Protein AF-A0A818ZKN6-F1 (afdb_monomer)

Structure (mmCIF, N/CA/C/O backbone):
data_AF-A0A818ZKN6-F1
#
_entry.id   AF-A0A818ZKN6-F1
#
loop_
_atom_site.group_PDB
_atom_site.id
_atom_site.type_symbol
_atom_site.label_atom_id
_atom_site.label_alt_id
_atom_site.label_comp_id
_atom_site.label_asym_id
_atom_site.label_entity_id
_atom_site.label_seq_id
_atom_site.pdbx_PDB_ins_code
_atom_site.Cartn_x
_atom_site.Cartn_y
_atom_site.Cartn_z
_atom_site.occupancy
_atom_site.B_iso_or_equiv
_atom_site.auth_seq_id
_atom_site.auth_comp_id
_atom_site.auth_asym_id
_atom_site.auth_atom_id
_atom_site.pdbx_PDB_model_num
ATOM 1 N N . MET A 1 1 ? -77.304 24.224 46.454 1.00 33.91 1 MET A N 1
ATOM 2 C CA . MET A 1 1 ? -77.019 22.944 47.132 1.00 33.91 1 MET A CA 1
ATOM 3 C C . MET A 1 1 ? -77.112 23.196 48.623 1.00 33.91 1 MET A C 1
ATOM 5 O O . MET A 1 1 ? -76.393 24.051 49.116 1.00 33.91 1 MET A O 1
ATOM 9 N N . THR A 1 2 ? -78.049 22.564 49.323 1.00 33.22 2 THR A N 1
ATOM 10 C CA . THR A 1 2 ? -78.156 22.662 50.784 1.00 33.22 2 THR A CA 1
ATOM 11 C C . THR A 1 2 ? -77.094 21.760 51.403 1.00 33.22 2 THR A C 1
ATOM 13 O O . THR A 1 2 ? -77.223 20.539 51.382 1.00 33.22 2 THR A O 1
ATOM 16 N N . PHE A 1 3 ? -76.009 22.357 51.894 1.00 46.03 3 PHE A N 1
ATOM 17 C CA . PHE A 1 3 ? -74.939 21.644 52.588 1.00 46.03 3 PHE A CA 1
ATOM 18 C C . PHE A 1 3 ? -75.503 20.997 53.855 1.00 46.03 3 PHE A C 1
ATOM 20 O O . PHE A 1 3 ? -76.123 21.670 54.683 1.00 46.03 3 PHE A O 1
ATOM 27 N N . ASN A 1 4 ? -75.329 19.681 53.985 1.00 51.56 4 ASN A N 1
ATOM 28 C CA . ASN A 1 4 ? -75.905 18.879 55.061 1.00 51.56 4 ASN A CA 1
ATOM 29 C C . ASN A 1 4 ? -75.091 19.035 56.358 1.00 51.56 4 ASN A C 1
ATOM 31 O O . ASN A 1 4 ? -74.541 18.081 56.893 1.00 51.56 4 ASN A O 1
ATOM 35 N N . ASN A 1 5 ? -74.970 20.270 56.839 1.00 65.38 5 ASN A N 1
ATOM 36 C CA . ASN A 1 5 ? -74.413 20.546 58.152 1.00 65.38 5 ASN A CA 1
ATOM 37 C C . ASN A 1 5 ? -75.462 20.158 59.202 1.00 65.38 5 ASN A C 1
ATOM 39 O O . ASN A 1 5 ? -76.629 20.553 59.090 1.00 65.38 5 ASN A O 1
ATOM 43 N N . ASN A 1 6 ? -75.045 19.427 60.240 1.00 72.75 6 ASN A N 1
ATOM 44 C CA . ASN A 1 6 ? -75.877 19.037 61.389 1.00 72.75 6 ASN A CA 1
ATOM 45 C C . ASN A 1 6 ? -76.259 20.229 62.291 1.00 72.75 6 ASN A C 1
ATOM 47 O O . ASN A 1 6 ? -76.737 20.037 63.406 1.00 72.75 6 ASN A O 1
ATOM 51 N N . TYR A 1 7 ? -76.074 21.458 61.806 1.00 78.31 7 TYR A N 1
ATOM 52 C CA . TYR A 1 7 ? -76.432 22.696 62.475 1.00 78.31 7 TYR A CA 1
ATOM 53 C C . TYR A 1 7 ? -77.159 23.670 61.542 1.00 78.31 7 TYR A C 1
ATOM 55 O O . TYR A 1 7 ? -77.099 23.554 60.315 1.00 78.31 7 TYR A 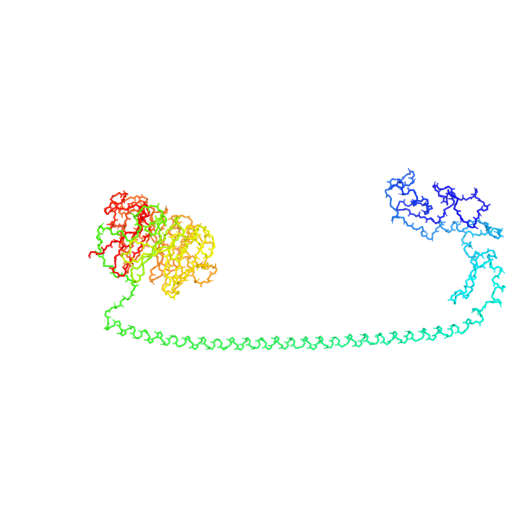O 1
ATOM 63 N N . GLU A 1 8 ? -77.854 24.636 62.132 1.00 81.19 8 GLU A N 1
ATOM 64 C CA . GLU A 1 8 ? -78.576 25.717 61.455 1.00 81.19 8 GLU A CA 1
ATOM 65 C C . GLU A 1 8 ? -78.182 27.075 62.056 1.00 8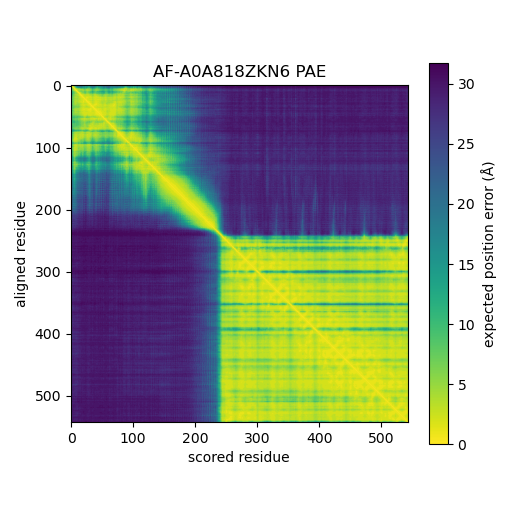1.19 8 GLU A C 1
ATOM 67 O O . GLU A 1 8 ? -78.083 27.193 63.271 1.00 81.19 8 GLU A O 1
ATOM 72 N N . TYR A 1 9 ? -77.931 28.104 61.241 1.00 80.75 9 TYR A N 1
ATOM 73 C CA . TYR A 1 9 ? -77.555 29.433 61.746 1.00 80.75 9 TYR A CA 1
ATOM 74 C C . TYR A 1 9 ? -78.761 30.160 62.349 1.00 80.75 9 TYR A C 1
ATOM 76 O O . TYR A 1 9 ? -79.789 30.289 61.690 1.00 80.75 9 TYR A O 1
ATOM 84 N N . THR A 1 10 ? -78.627 30.687 63.569 1.00 77.12 10 THR A N 1
ATOM 85 C CA . THR A 1 10 ? -79.757 31.296 64.297 1.00 77.12 10 THR A CA 1
ATOM 86 C C . THR A 1 10 ? -80.072 32.736 63.869 1.00 77.12 10 THR A C 1
ATOM 88 O O . THR A 1 10 ? -81.197 33.183 64.052 1.00 77.12 10 THR A O 1
ATOM 91 N N . GLU A 1 11 ? -79.112 33.467 63.284 1.00 75.44 11 GLU A N 1
ATOM 92 C CA . GLU A 1 11 ? -79.273 34.869 62.840 1.00 75.44 11 GLU A CA 1
ATOM 93 C C . GLU A 1 11 ? -78.671 35.108 61.440 1.00 75.44 11 GLU A C 1
ATOM 95 O O . GLU A 1 11 ? -77.765 35.923 61.259 1.00 75.44 11 GLU A O 1
ATOM 100 N N . LYS A 1 12 ? -79.153 34.375 60.427 1.00 70.19 12 LYS A N 1
ATOM 101 C CA . LYS A 1 12 ? -78.573 34.384 59.069 1.00 70.19 12 LYS A CA 1
ATOM 102 C C . LYS A 1 12 ? -78.501 35.779 58.420 1.00 70.19 12 LYS A C 1
ATOM 104 O O . LYS A 1 12 ? -77.522 36.076 57.743 1.00 70.19 12 LYS A O 1
ATOM 109 N N . ASP A 1 13 ? -79.478 36.648 58.683 1.00 68.88 13 ASP A N 1
ATOM 110 C CA . ASP A 1 13 ? -79.583 37.986 58.072 1.00 68.88 13 ASP A CA 1
ATOM 111 C C . ASP A 1 13 ? -78.623 39.036 58.665 1.00 68.88 13 ASP A C 1
ATOM 113 O O . ASP A 1 13 ? -78.537 40.153 58.159 1.00 68.88 13 ASP A O 1
ATOM 117 N N . ARG A 1 14 ? -77.905 38.707 59.748 1.00 74.69 14 ARG A N 1
ATOM 118 C CA . ARG A 1 14 ? -76.968 39.619 60.436 1.00 74.69 14 ARG A CA 1
ATOM 119 C C . ARG A 1 14 ? -75.496 39.256 60.235 1.00 74.69 14 ARG A C 1
ATOM 121 O O . ARG A 1 14 ? -74.626 39.857 60.862 1.00 74.69 14 ARG A O 1
ATOM 128 N N . ILE A 1 15 ? -75.213 38.264 59.395 1.00 82.06 15 ILE A N 1
ATOM 129 C CA . ILE A 1 15 ? -73.850 37.804 59.132 1.00 82.06 15 ILE A CA 1
ATOM 130 C C . ILE A 1 15 ? -73.142 38.820 58.230 1.00 82.06 15 ILE A C 1
ATOM 132 O O . ILE A 1 15 ? -73.702 39.268 57.231 1.00 82.06 15 ILE A O 1
ATOM 136 N N . ASP A 1 16 ? -71.908 39.179 58.593 1.00 79.81 16 ASP A N 1
ATOM 137 C CA . ASP A 1 16 ? -71.080 40.113 57.826 1.00 79.81 16 ASP A CA 1
ATOM 138 C C . ASP A 1 16 ? -70.944 39.635 56.363 1.00 79.81 16 ASP A C 1
ATOM 140 O O . ASP A 1 16 ? -70.540 38.486 56.143 1.00 79.81 16 ASP A O 1
ATOM 144 N N . PRO A 1 17 ? -71.251 40.483 55.359 1.00 81.44 17 PRO A N 1
ATOM 145 C CA . PRO A 1 17 ? -71.102 40.138 53.947 1.00 81.44 17 PRO A CA 1
ATOM 146 C C . PRO A 1 17 ? -69.710 39.618 53.564 1.00 81.44 17 PRO A C 1
ATOM 148 O O . PRO A 1 17 ? -69.602 38.821 52.636 1.00 81.44 17 PRO A O 1
ATOM 151 N N . LEU A 1 18 ? -68.653 40.014 54.285 1.00 81.06 18 LEU A N 1
ATOM 152 C CA . LEU A 1 18 ? -67.281 39.537 54.068 1.00 81.06 18 LEU A CA 1
ATOM 153 C C . LEU A 1 18 ? -67.080 38.056 54.420 1.00 81.06 18 LEU A C 1
ATOM 155 O O . LEU A 1 18 ? -66.060 37.474 54.057 1.00 81.06 18 LEU A O 1
ATOM 159 N N . LEU A 1 19 ? -68.029 37.437 55.127 1.00 84.12 19 LEU A N 1
ATOM 160 C CA . LEU A 1 19 ? -68.008 36.018 55.490 1.00 84.12 19 LEU A CA 1
ATOM 161 C C . LEU A 1 19 ? -68.892 35.161 54.577 1.00 84.12 19 LEU A C 1
ATOM 163 O O . LEU A 1 19 ? -69.028 33.961 54.822 1.00 84.12 19 LEU A O 1
ATOM 167 N N . ILE A 1 20 ? -69.503 35.764 53.554 1.00 86.69 20 ILE A N 1
ATOM 168 C CA . ILE A 1 20 ? -70.443 35.114 52.643 1.00 86.69 20 ILE A CA 1
ATOM 169 C C . ILE A 1 20 ? -69.732 34.747 51.341 1.00 86.69 20 ILE A C 1
ATOM 171 O O . ILE A 1 20 ? -69.059 35.564 50.715 1.00 86.69 20 ILE A O 1
ATOM 175 N N . CYS A 1 21 ? -69.929 33.513 50.885 1.00 86.69 21 CYS A N 1
ATOM 176 C CA . CYS A 1 21 ? -69.410 33.073 49.601 1.00 86.69 21 CYS A CA 1
ATOM 177 C C . CYS A 1 21 ? -70.212 33.665 48.440 1.00 86.69 21 CYS A C 1
ATOM 179 O O . CYS A 1 21 ? -71.436 33.539 48.375 1.00 86.69 21 CYS A O 1
ATOM 181 N N . GLU A 1 22 ? -69.521 34.241 47.453 1.00 83.69 22 GLU A N 1
ATOM 182 C CA . GLU A 1 22 ? -70.184 34.842 46.294 1.00 83.69 22 GLU A CA 1
ATOM 183 C C . GLU A 1 22 ? -70.918 33.832 45.399 1.00 83.69 22 GLU A C 1
ATOM 185 O O . GLU A 1 22 ? -71.842 34.238 44.691 1.00 83.69 22 GLU A O 1
ATOM 190 N N . LEU A 1 23 ? -70.550 32.547 45.447 1.00 86.94 23 LEU A N 1
ATOM 191 C CA . LEU A 1 23 ? -71.151 31.491 44.627 1.00 86.94 23 LEU A CA 1
ATOM 192 C C . LEU A 1 23 ? -72.440 30.933 45.249 1.00 86.94 23 LEU A C 1
ATOM 194 O O . LEU A 1 23 ? -73.472 30.919 44.583 1.00 86.94 23 LEU A O 1
ATOM 198 N N . CYS A 1 24 ? -72.415 30.511 46.521 1.00 86.69 24 CYS A N 1
ATOM 199 C CA . CYS A 1 24 ? -73.599 29.934 47.177 1.00 86.69 24 CYS A CA 1
ATOM 200 C C . CYS A 1 24 ? -74.464 30.939 47.947 1.00 86.69 24 CYS A C 1
ATOM 202 O O . CYS A 1 24 ? -75.590 30.601 48.296 1.00 86.69 24 CYS A O 1
ATOM 204 N N . LYS A 1 25 ? -73.969 32.160 48.195 1.00 85.56 25 LYS A N 1
ATOM 205 C CA . LYS A 1 25 ? -74.633 33.199 49.008 1.00 85.56 25 LYS A CA 1
ATOM 206 C C . LYS A 1 25 ? -74.887 32.806 50.471 1.00 85.56 25 LYS A C 1
ATOM 208 O O . LYS A 1 25 ? -75.670 33.460 51.152 1.00 85.56 25 LYS A O 1
ATOM 213 N N . ASP A 1 26 ? -74.178 31.793 50.960 1.00 83.62 26 ASP A N 1
ATOM 214 C CA . ASP A 1 26 ? -74.170 31.362 52.359 1.00 83.62 26 ASP A CA 1
ATOM 215 C C . ASP A 1 26 ? -72.817 31.681 53.026 1.00 83.62 26 ASP A C 1
ATOM 217 O O . ASP A 1 26 ? -71.821 31.885 52.318 1.00 83.62 26 ASP A O 1
ATOM 221 N N . PRO A 1 27 ? -72.746 31.715 54.375 1.00 85.88 27 PRO A N 1
ATOM 222 C CA . PRO A 1 27 ? -71.479 31.829 55.093 1.00 85.88 27 PRO A CA 1
ATOM 223 C C . PRO A 1 27 ? -70.484 30.747 54.659 1.00 85.88 27 PRO A C 1
ATOM 225 O O . PRO A 1 27 ? -70.887 29.613 54.392 1.00 85.88 27 PRO A O 1
ATOM 228 N N . PHE A 1 28 ? -69.189 31.069 54.605 1.00 86.88 28 PHE A N 1
ATOM 229 C CA . PHE A 1 28 ? -68.187 30.132 54.093 1.00 86.88 28 PHE A CA 1
ATOM 230 C C . PHE A 1 28 ? -68.182 28.782 54.835 1.00 86.88 28 PHE A C 1
ATOM 232 O O . PHE A 1 28 ? -68.023 28.706 56.057 1.00 86.88 28 PHE A O 1
ATOM 239 N N . ILE A 1 29 ? -68.274 27.698 54.065 1.00 83.44 29 ILE A N 1
ATOM 240 C CA . ILE A 1 29 ? -68.082 26.315 54.509 1.00 83.44 29 ILE A CA 1
ATOM 241 C C . ILE A 1 29 ? -66.756 25.843 53.922 1.00 83.44 29 ILE A C 1
ATOM 243 O O . ILE A 1 29 ? -66.613 25.842 52.701 1.00 83.44 29 ILE A O 1
ATOM 247 N N . ASP A 1 30 ? -65.812 25.476 54.794 1.00 82.44 30 ASP A N 1
ATOM 248 C CA . ASP A 1 30 ? -64.445 25.082 54.420 1.00 82.44 30 ASP A CA 1
ATOM 249 C C . ASP A 1 30 ? -63.815 26.086 53.423 1.00 82.44 30 ASP A C 1
ATOM 251 O O . ASP A 1 30 ? -63.744 25.812 52.224 1.00 82.44 30 ASP A O 1
ATOM 255 N N . PRO A 1 31 ? -63.499 27.326 53.858 1.00 87.94 31 PRO A N 1
ATOM 256 C CA . PRO A 1 31 ? -63.055 28.387 52.956 1.00 87.94 31 PRO A CA 1
ATOM 257 C C . PRO A 1 31 ? -61.699 28.068 52.318 1.00 87.94 31 PRO A C 1
ATOM 259 O O . PRO A 1 31 ? -60.739 27.749 53.015 1.00 87.94 31 PRO A O 1
ATOM 262 N N . PHE A 1 32 ? -61.600 28.228 51.000 1.00 89.50 32 PHE A N 1
ATOM 263 C CA . PHE A 1 32 ? -60.364 28.110 50.224 1.00 89.50 32 PHE A CA 1
ATOM 264 C C . PHE A 1 32 ? -60.024 29.446 49.572 1.00 89.50 32 PHE A C 1
ATOM 266 O O . PHE A 1 32 ? -60.911 30.159 49.098 1.00 89.50 32 PHE A O 1
ATOM 273 N N . VAL A 1 33 ? -58.732 29.767 49.541 1.00 88.56 33 VAL A N 1
ATOM 274 C CA . VAL A 1 33 ? -58.183 30.987 48.950 1.00 88.56 33 VAL A CA 1
ATOM 275 C C . VAL A 1 33 ? -57.496 30.636 47.640 1.00 88.56 33 VAL A C 1
ATOM 277 O O . VAL A 1 33 ? -56.653 29.742 47.557 1.00 88.56 33 VAL A O 1
ATOM 280 N N . THR A 1 34 ? -57.875 31.364 46.601 1.00 87.94 34 THR A N 1
ATOM 281 C CA . THR A 1 34 ? -57.245 31.303 45.279 1.00 87.94 34 THR A CA 1
ATOM 282 C C . THR A 1 34 ? -55.910 32.072 45.275 1.00 87.94 34 THR A C 1
ATOM 284 O O . THR A 1 34 ? -55.738 32.999 46.066 1.00 87.94 34 THR A O 1
ATOM 287 N N . PRO A 1 35 ? -54.969 31.788 44.355 1.00 86.25 35 PRO A N 1
ATOM 288 C CA . PRO A 1 35 ? -53.759 32.594 44.148 1.00 86.25 35 PRO A CA 1
ATOM 289 C C . PRO A 1 35 ? -54.006 34.098 43.951 1.00 86.25 35 PRO A C 1
ATOM 291 O O . PRO A 1 35 ? -53.142 34.908 44.273 1.00 86.25 35 PRO A O 1
ATOM 294 N N . CYS A 1 36 ? -55.181 34.486 43.442 1.00 88.38 36 CYS A N 1
ATOM 295 C CA . CYS A 1 36 ? -55.603 35.883 43.314 1.00 88.38 36 CYS A CA 1
ATOM 296 C C . CYS A 1 36 ? -56.285 36.452 44.576 1.00 88.38 36 CYS A C 1
ATOM 298 O O . CYS A 1 36 ? -56.855 37.537 44.515 1.00 88.38 36 CYS A O 1
ATOM 300 N N . ILE A 1 37 ? -56.194 35.754 45.714 1.00 86.62 37 ILE A N 1
ATOM 301 C CA . ILE A 1 37 ? -56.626 36.187 47.056 1.00 86.62 37 ILE A CA 1
ATOM 302 C C . ILE A 1 37 ? -58.163 36.304 47.192 1.00 86.62 37 ILE A C 1
ATOM 304 O O . ILE A 1 37 ? -58.682 36.933 48.109 1.00 86.62 37 ILE A O 1
ATOM 308 N N . HIS A 1 38 ? -58.929 35.644 46.319 1.00 88.00 38 HIS A N 1
ATOM 309 C CA . HIS A 1 38 ? -60.382 35.509 46.483 1.00 88.00 38 HIS A CA 1
ATOM 310 C C . HIS A 1 38 ? -60.730 34.229 47.247 1.00 88.00 38 HIS A C 1
ATOM 312 O O . HIS A 1 38 ? -60.172 33.166 46.947 1.00 88.00 38 HIS A O 1
ATOM 318 N N . THR A 1 39 ? -61.671 34.335 48.189 1.00 88.44 39 THR A N 1
ATOM 319 C CA . THR A 1 39 ? -62.106 33.237 49.066 1.00 88.44 39 THR A CA 1
ATOM 320 C C . THR A 1 39 ? -63.468 32.694 48.642 1.00 88.44 39 THR A C 1
ATOM 322 O O . THR A 1 39 ? -64.414 33.455 48.438 1.00 88.44 39 THR A O 1
ATOM 325 N N . PHE A 1 40 ? -63.591 31.370 48.560 1.00 90.12 40 PHE A N 1
ATOM 326 C CA . PHE A 1 40 ? -64.831 30.658 48.232 1.00 90.12 40 PHE A CA 1
ATOM 327 C C . PHE A 1 40 ? -65.006 29.439 49.148 1.00 90.12 40 PHE A C 1
ATOM 329 O O . PHE A 1 40 ? -64.036 28.963 49.732 1.00 90.12 40 PHE A O 1
ATOM 336 N N . CYS A 1 41 ? -66.222 28.897 49.276 1.00 89.38 41 CYS A N 1
ATOM 337 C CA . CYS A 1 41 ? -66.393 27.569 49.878 1.00 89.38 41 CYS A CA 1
ATOM 338 C C . CYS A 1 41 ? -65.691 26.531 48.997 1.00 89.38 41 CYS A C 1
ATOM 340 O O . CYS A 1 41 ? -65.904 26.562 47.782 1.00 89.38 41 CYS A O 1
ATOM 342 N N . ARG A 1 42 ? -64.941 25.593 49.587 1.00 88.06 42 ARG A N 1
ATOM 343 C CA . ARG A 1 42 ? -64.194 24.549 48.864 1.00 88.06 42 ARG A CA 1
ATOM 344 C C . ARG A 1 42 ? -64.999 23.907 47.735 1.00 88.06 42 ARG A C 1
ATOM 346 O O . ARG A 1 42 ? -64.634 24.013 46.571 1.00 88.06 42 ARG A O 1
ATOM 353 N N . GLN A 1 43 ? -66.150 23.328 48.072 1.00 86.88 43 GLN A N 1
ATOM 354 C CA . GLN A 1 43 ? -66.987 22.632 47.091 1.00 86.88 43 GLN A CA 1
ATOM 355 C C . GLN A 1 43 ? -67.560 23.571 46.021 1.00 86.88 43 GLN A C 1
ATOM 357 O O . GLN A 1 43 ? -67.759 23.151 44.889 1.00 86.88 43 GLN A O 1
ATOM 362 N N . CYS A 1 44 ? -67.820 24.843 46.351 1.00 89.88 44 CYS A N 1
ATOM 363 C CA . CYS A 1 44 ? -68.348 25.797 45.372 1.00 89.88 44 CYS A CA 1
ATOM 364 C C . CYS A 1 44 ? -67.307 26.139 44.303 1.00 89.88 44 CYS A C 1
ATOM 366 O O . CYS A 1 44 ? -67.654 26.212 43.127 1.00 89.88 44 CYS A O 1
ATOM 368 N N . ILE A 1 45 ? -66.048 26.355 44.700 1.00 88.19 45 ILE A N 1
ATOM 369 C CA . ILE A 1 45 ? -64.979 26.665 43.745 1.00 88.19 45 ILE A CA 1
ATOM 370 C C . ILE A 1 45 ? -64.524 25.422 42.981 1.00 88.19 45 ILE A C 1
ATOM 372 O O . ILE A 1 45 ? -64.331 25.515 41.775 1.00 88.19 45 ILE A O 1
ATOM 376 N N . GLU A 1 46 ? -64.435 24.259 43.637 1.00 88.56 46 GLU A N 1
ATOM 377 C CA . GLU A 1 46 ? -64.130 22.985 42.970 1.00 88.56 46 GLU A CA 1
ATOM 378 C C . GLU A 1 46 ? -65.153 22.695 41.858 1.00 88.56 46 GLU A C 1
ATOM 380 O O . GLU A 1 46 ? -64.754 22.444 40.726 1.00 88.56 46 GLU A O 1
ATOM 385 N N . GLN A 1 47 ? -66.456 22.840 42.136 1.00 89.19 47 GLN A N 1
ATOM 386 C CA . GLN A 1 47 ? -67.513 22.647 41.133 1.00 89.19 47 GLN A CA 1
ATOM 387 C C . GLN A 1 47 ? -67.499 23.701 40.021 1.00 89.19 47 GLN A C 1
ATOM 389 O O . GLN A 1 47 ? -67.765 23.380 38.867 1.00 89.19 47 GLN A O 1
ATOM 394 N N . TYR A 1 48 ? -67.208 24.965 40.336 1.00 88.44 48 TYR A N 1
ATOM 395 C CA . TYR A 1 48 ? -67.116 26.006 39.309 1.00 88.44 48 TYR A CA 1
ATOM 396 C C . TYR A 1 48 ? -65.981 25.705 38.315 1.00 88.44 48 TYR A C 1
ATOM 398 O O . TYR A 1 48 ? -66.183 25.792 37.099 1.00 88.44 48 TYR A O 1
ATOM 406 N N . LEU A 1 49 ? -64.824 25.271 38.832 1.00 87.75 49 LEU A N 1
ATOM 407 C CA . LEU A 1 49 ? -63.634 24.952 38.040 1.00 87.75 49 LEU A CA 1
ATOM 408 C C . LEU A 1 49 ? -63.783 23.715 37.139 1.00 87.75 49 LEU A C 1
ATOM 410 O O . LEU A 1 49 ? -63.002 23.558 36.201 1.00 87.75 49 LEU A O 1
ATOM 414 N N . GLU A 1 50 ? -64.794 22.866 37.357 1.00 88.75 50 GLU A N 1
ATOM 415 C CA . GLU A 1 50 ? -65.150 21.801 36.405 1.00 88.75 50 GLU A CA 1
ATOM 416 C C . GLU A 1 50 ? -65.659 22.364 35.066 1.00 88.75 50 GLU A C 1
ATOM 418 O O . GLU A 1 50 ? -65.572 21.690 34.039 1.00 88.75 50 GLU A O 1
ATOM 423 N N . SER A 1 51 ? -66.190 23.592 35.068 1.00 84.81 51 SER A N 1
ATOM 424 C CA . SER A 1 51 ? -66.820 24.221 33.900 1.00 84.81 51 SER A CA 1
ATOM 425 C C . SER A 1 51 ? -66.027 25.387 33.305 1.00 84.81 51 SER A C 1
ATOM 427 O O . SER A 1 51 ? -66.044 25.569 32.088 1.00 84.81 51 SER A O 1
ATOM 429 N N . ASP A 1 52 ? -65.316 26.158 34.129 1.00 84.94 52 ASP A N 1
ATOM 430 C CA . ASP A 1 52 ? -64.556 27.336 33.706 1.00 84.94 52 ASP A CA 1
ATOM 431 C C . ASP A 1 52 ? -63.206 27.377 34.433 1.00 84.94 52 ASP A C 1
ATOM 433 O O . ASP A 1 52 ? -63.144 27.240 35.648 1.00 84.94 52 ASP A O 1
ATOM 437 N N . SER A 1 53 ? -62.106 27.564 33.703 1.00 86.50 53 SER A N 1
ATOM 438 C CA . SER A 1 53 ? -60.743 27.570 34.262 1.00 86.50 53 SER A CA 1
ATOM 439 C C . SER A 1 53 ? -60.241 28.977 34.615 1.00 86.50 53 SER A C 1
ATOM 441 O O . SER A 1 53 ? -59.036 29.253 34.539 1.00 86.50 53 SER A O 1
ATOM 443 N N . SER A 1 54 ? -61.155 29.884 34.960 1.00 88.88 54 SER A N 1
ATOM 444 C CA . SER A 1 54 ? -60.878 31.260 35.380 1.00 88.88 54 SER A CA 1
ATOM 445 C C . SER A 1 54 ? -61.433 31.565 36.776 1.00 88.88 54 SER A C 1
ATOM 447 O O . SER A 1 54 ? -62.229 30.815 37.338 1.00 88.88 54 SER A O 1
ATOM 449 N N . CYS A 1 55 ? -60.965 32.649 37.398 1.00 87.38 55 CYS A N 1
ATOM 450 C CA . CYS A 1 55 ? -61.479 33.079 38.694 1.00 87.38 55 CYS A CA 1
ATOM 451 C C . CYS A 1 55 ? -62.946 33.540 38.602 1.00 87.38 55 CYS A C 1
ATOM 453 O O . CYS A 1 55 ? -63.221 34.471 37.851 1.00 87.38 55 CYS A O 1
ATOM 455 N N . PRO A 1 56 ? -63.868 33.000 39.431 1.00 86.94 56 PRO A N 1
ATOM 456 C CA . PRO A 1 56 ? -65.270 33.427 39.417 1.00 86.94 56 PRO A CA 1
ATOM 457 C C . PRO A 1 56 ? -65.503 34.876 39.877 1.00 86.94 56 PRO A C 1
ATOM 459 O O . PRO A 1 56 ? -66.608 35.403 39.725 1.00 86.94 56 PRO A O 1
ATOM 462 N N . SER A 1 57 ? -64.499 35.527 40.475 1.00 83.62 57 SER A N 1
ATOM 463 C CA . SER A 1 57 ? -64.600 36.930 40.886 1.00 83.62 57 SER A CA 1
ATOM 464 C C . SER A 1 57 ? -64.730 37.829 39.658 1.00 83.62 57 SER A C 1
ATOM 466 O O . SER A 1 57 ? -63.858 37.848 38.794 1.00 83.62 57 SER A O 1
ATOM 468 N N . LYS A 1 58 ? -65.788 38.648 39.612 1.00 79.50 58 LYS A N 1
ATOM 469 C CA . LYS A 1 58 ? -66.122 39.518 38.463 1.00 79.50 58 LYS A CA 1
ATOM 470 C C . LYS A 1 58 ? -65.010 40.483 38.037 1.00 79.50 58 LYS A C 1
ATOM 472 O O . LYS A 1 58 ? -65.051 41.005 36.927 1.00 79.50 58 LYS A O 1
ATOM 477 N N . TRP A 1 59 ? -64.057 40.754 38.924 1.00 77.12 59 TRP A N 1
ATOM 478 C CA . TRP A 1 59 ? -62.975 41.718 38.724 1.00 77.12 59 TRP A CA 1
ATOM 479 C C . TRP A 1 59 ? -61.614 41.039 38.523 1.00 77.12 59 TRP A C 1
ATOM 481 O O . TRP A 1 59 ? -60.583 41.708 38.526 1.00 77.12 59 TRP A O 1
ATOM 491 N N . CYS A 1 60 ? -61.594 39.714 38.352 1.00 80.12 60 CYS A N 1
ATOM 492 C CA . CYS A 1 60 ? -60.387 38.919 38.193 1.00 80.12 60 CYS A CA 1
ATOM 493 C C . CYS A 1 60 ? -60.519 37.990 36.985 1.00 80.12 60 CYS A C 1
ATOM 495 O O . CYS A 1 60 ? -61.501 37.277 36.860 1.00 80.12 60 CYS A O 1
ATOM 497 N N . ASN A 1 61 ? -59.508 37.962 36.116 1.00 80.12 61 ASN A N 1
ATOM 498 C CA . ASN A 1 61 ? -59.471 37.058 34.961 1.00 80.12 61 ASN A CA 1
ATOM 499 C C . ASN A 1 61 ? -58.278 36.090 35.034 1.00 80.12 61 ASN A C 1
ATOM 501 O O . ASN A 1 61 ? -57.708 35.692 34.019 1.00 80.12 61 ASN A O 1
ATOM 505 N N . GLN A 1 62 ? -57.831 35.781 36.254 1.00 84.00 62 GLN A N 1
ATOM 506 C CA . GLN A 1 62 ? -56.707 34.878 36.476 1.00 84.00 62 GLN A CA 1
ATOM 507 C C . GLN A 1 62 ? -57.134 33.446 36.146 1.00 84.00 62 GLN A C 1
ATOM 509 O O . GLN A 1 62 ? -58.170 32.992 36.631 1.00 84.00 62 GLN A O 1
ATOM 514 N N . SER A 1 63 ? -56.328 32.734 35.356 1.00 86.25 63 SER A N 1
ATOM 515 C CA . SER A 1 63 ? -56.552 31.305 35.129 1.00 86.25 63 SER A CA 1
ATOM 516 C C . SER A 1 63 ? -56.264 30.515 36.405 1.00 86.25 63 SER A C 1
ATOM 518 O O . SER A 1 63 ? -55.267 30.776 37.081 1.00 86.25 63 SER A O 1
ATOM 520 N N . LEU A 1 64 ? -57.155 29.583 36.735 1.00 86.50 64 LEU A N 1
ATOM 521 C CA . LEU A 1 64 ? -57.118 28.792 37.959 1.00 86.50 64 LEU A CA 1
ATOM 522 C C . LEU A 1 64 ? -57.370 27.316 37.670 1.00 86.50 64 LEU A C 1
ATOM 524 O O . LEU A 1 64 ? -58.234 26.967 36.864 1.00 86.50 64 LEU A O 1
ATOM 528 N N . ARG A 1 65 ? -56.636 26.455 38.376 1.00 84.62 65 ARG A N 1
ATOM 529 C CA . ARG A 1 65 ? -56.862 25.010 38.441 1.00 84.62 65 ARG A CA 1
ATOM 530 C C . ARG A 1 65 ? -57.102 24.584 39.883 1.00 84.62 65 ARG A C 1
ATOM 532 O O . ARG A 1 65 ? -56.705 25.268 40.821 1.00 84.62 65 ARG A O 1
ATOM 539 N N . THR A 1 66 ? -57.718 23.420 40.068 1.00 82.06 66 THR A N 1
ATOM 540 C CA . THR A 1 66 ? -58.035 22.879 41.400 1.00 82.06 66 THR A CA 1
ATOM 541 C C . THR A 1 66 ? -56.791 22.701 42.278 1.00 82.06 66 THR A C 1
ATOM 543 O O . THR A 1 66 ? -56.855 22.930 43.480 1.00 82.06 66 THR A O 1
ATOM 546 N N . GLU A 1 67 ? -55.644 22.367 41.675 1.00 85.31 67 GLU A N 1
ATOM 547 C CA . GLU A 1 67 ? -54.343 22.226 42.354 1.00 85.31 67 GLU A CA 1
ATOM 548 C C . GLU A 1 67 ? -53.813 23.547 42.940 1.00 85.31 67 GLU A C 1
ATOM 550 O O . GLU A 1 67 ? -53.006 23.533 43.869 1.00 85.31 67 GLU A O 1
ATOM 555 N N . ASP A 1 68 ? -54.277 24.689 42.424 1.00 85.56 68 ASP A N 1
ATOM 556 C CA . ASP A 1 68 ? -53.835 26.013 42.865 1.00 85.56 68 ASP A CA 1
ATOM 557 C C . ASP A 1 68 ? -54.569 26.489 44.129 1.00 85.56 68 ASP A C 1
ATOM 559 O O . ASP A 1 68 ? -54.157 27.466 44.764 1.00 85.56 68 ASP A O 1
ATOM 563 N N . LEU A 1 69 ? -55.677 25.835 44.489 1.00 86.38 69 LEU A N 1
ATOM 564 C CA . LEU A 1 69 ? -56.513 26.221 45.617 1.00 86.38 69 LEU A CA 1
ATOM 565 C C . LEU A 1 69 ? -55.848 25.818 46.934 1.00 86.38 69 LEU A C 1
ATOM 567 O O . LEU A 1 69 ? -55.508 24.655 47.149 1.00 86.38 69 LEU A O 1
ATOM 571 N N . LYS A 1 70 ? -55.718 26.771 47.857 1.00 87.00 70 LYS A N 1
ATOM 572 C CA . LYS A 1 70 ? -55.193 26.501 49.199 1.00 87.00 70 LYS A CA 1
ATOM 573 C C . LYS A 1 70 ? -56.302 26.637 50.239 1.00 87.00 70 LYS A C 1
ATOM 575 O O . LYS A 1 70 ? -57.092 27.579 50.135 1.00 87.00 70 LYS A O 1
ATOM 580 N N . PRO A 1 71 ? -56.370 25.753 51.252 1.00 84.19 71 PRO A N 1
ATOM 581 C CA . PRO A 1 71 ? -57.263 25.972 52.381 1.00 84.19 71 PRO A CA 1
ATOM 582 C C . PRO A 1 71 ? -56.916 27.313 53.028 1.00 84.19 71 PRO A C 1
ATOM 584 O O . PRO A 1 71 ? -55.741 27.669 53.146 1.00 84.19 71 PRO A O 1
ATOM 587 N N . HIS A 1 72 ? -57.931 28.081 53.418 1.00 79.75 72 HIS A N 1
ATOM 588 C CA . HIS A 1 72 ? -57.698 29.330 54.122 1.00 79.75 72 HIS A CA 1
ATOM 589 C C . HIS A 1 72 ? -57.053 29.000 55.470 1.00 79.75 72 HIS A C 1
ATOM 591 O O . HIS A 1 72 ? -57.680 28.373 56.326 1.00 79.75 72 HIS A O 1
ATOM 597 N N . GLU A 1 73 ? -55.804 29.424 55.673 1.00 73.12 73 GLU A N 1
ATOM 598 C CA . GLU A 1 73 ? -55.119 29.234 56.954 1.00 73.12 73 GLU A CA 1
ATOM 599 C C . GLU A 1 73 ? -55.962 29.834 58.098 1.00 73.12 73 GLU A C 1
ATOM 601 O O . GLU A 1 73 ? -56.664 30.828 57.862 1.00 73.12 73 GLU A O 1
ATOM 606 N N . PRO A 1 74 ? -55.948 29.250 59.316 1.00 65.00 74 PRO A N 1
ATOM 607 C CA . PRO A 1 74 ? -56.764 29.691 60.450 1.00 65.00 74 PRO A CA 1
ATOM 608 C C . PRO A 1 74 ? -56.406 31.123 60.881 1.00 65.00 74 PRO A C 1
ATOM 610 O O . PRO A 1 74 ? -55.615 31.362 61.788 1.00 65.00 74 PRO A O 1
ATOM 613 N N . GLY A 1 75 ? -56.998 32.089 60.186 1.00 69.44 75 GLY A N 1
ATOM 614 C CA . GLY A 1 75 ? -56.820 33.522 60.370 1.00 69.44 75 GLY A CA 1
ATOM 615 C C . GLY A 1 75 ? -58.139 34.213 60.706 1.00 69.44 75 GLY A C 1
ATOM 616 O O . GLY A 1 75 ? -59.094 33.588 61.174 1.00 69.44 75 GLY A O 1
ATOM 617 N N . ILE A 1 76 ? -58.201 35.522 60.449 1.00 73.69 76 ILE A N 1
ATOM 618 C CA . ILE A 1 76 ? -59.330 36.386 60.837 1.00 73.69 76 ILE A CA 1
ATOM 619 C C . ILE A 1 76 ? -60.674 35.833 60.334 1.00 73.69 76 ILE A C 1
ATOM 621 O O . ILE A 1 76 ? -61.614 35.741 61.117 1.00 73.69 76 ILE A O 1
ATOM 625 N N . VAL A 1 77 ? -60.754 35.386 59.077 1.00 79.06 77 VAL A N 1
ATOM 626 C CA . VAL A 1 77 ? -62.001 34.881 58.471 1.00 79.06 77 VAL A CA 1
ATOM 627 C C . VAL A 1 77 ? -62.520 33.628 59.187 1.00 79.06 77 VAL A C 1
ATOM 629 O O . VAL A 1 77 ? -63.686 33.583 59.571 1.00 79.06 77 VAL A O 1
ATOM 632 N N . VAL A 1 78 ? -61.663 32.630 59.436 1.00 80.88 78 VAL A N 1
ATOM 633 C CA . VAL A 1 78 ? -62.049 31.393 60.146 1.00 80.88 78 VAL A CA 1
ATOM 634 C C . VAL A 1 78 ? -62.450 31.696 61.594 1.00 80.88 78 VAL A C 1
ATOM 636 O O . VAL A 1 78 ? -63.463 31.190 62.073 1.00 80.88 78 VAL A O 1
ATOM 639 N N . SER A 1 79 ? -61.717 32.585 62.270 1.00 82.12 79 SER A N 1
ATOM 640 C CA . SER A 1 79 ? -62.043 33.032 63.632 1.00 82.12 79 SER A CA 1
ATOM 641 C C . SER A 1 79 ? -63.401 33.740 63.705 1.00 82.12 79 SER A C 1
ATOM 643 O O . SER A 1 79 ? -64.195 33.479 64.609 1.00 82.12 79 SER A O 1
ATOM 645 N N . MET A 1 80 ? -63.715 34.590 62.724 1.00 82.88 80 MET A N 1
ATOM 646 C CA . MET A 1 80 ? -65.009 35.268 62.642 1.00 82.88 80 MET A CA 1
ATOM 647 C C . MET A 1 80 ? -66.152 34.295 62.330 1.00 82.88 80 MET A C 1
ATOM 649 O O . MET A 1 80 ? -67.202 34.385 62.962 1.00 82.88 80 MET A O 1
ATOM 653 N N . LEU A 1 81 ? -65.944 33.322 61.434 1.00 84.06 81 LEU A N 1
ATOM 654 C CA . LEU A 1 81 ? -66.932 32.271 61.157 1.00 84.06 81 LEU A CA 1
ATOM 655 C C . LEU A 1 81 ? -67.225 31.421 62.398 1.00 84.06 81 LEU A C 1
ATOM 657 O O . LEU A 1 81 ? -68.375 31.060 62.636 1.00 84.06 81 LEU A O 1
ATOM 661 N N . ASN A 1 82 ? -66.207 31.112 63.202 1.00 84.88 82 ASN A N 1
ATOM 662 C CA . ASN A 1 82 ? -66.360 30.299 64.409 1.00 84.88 82 ASN A CA 1
ATOM 663 C C . ASN A 1 82 ? -67.197 30.983 65.499 1.00 84.88 82 ASN A C 1
ATOM 665 O O . ASN A 1 82 ? -67.790 30.286 66.316 1.00 84.88 82 ASN A O 1
ATOM 669 N N . ARG A 1 83 ? -67.309 32.318 65.480 1.00 84.94 83 ARG A N 1
ATOM 670 C CA . ARG A 1 83 ? -68.144 33.104 66.409 1.00 84.94 83 ARG A CA 1
ATOM 671 C C . ARG A 1 83 ? -69.613 33.210 65.993 1.00 84.94 83 ARG A C 1
ATOM 673 O O . ARG A 1 83 ? -70.398 33.830 66.704 1.00 84.94 83 ARG A O 1
ATOM 680 N N . LEU A 1 84 ? -69.995 32.644 64.850 1.00 85.06 84 LEU A N 1
ATOM 681 C CA . LEU A 1 84 ? -71.389 32.634 64.415 1.00 85.06 84 LEU A CA 1
ATOM 682 C C . LEU A 1 84 ? -72.212 31.675 65.280 1.00 85.06 84 LEU A C 1
ATOM 684 O O . LEU A 1 84 ? -71.769 30.563 65.564 1.00 85.06 84 LEU A O 1
ATOM 688 N N . HIS A 1 85 ? -73.418 32.097 65.660 1.00 86.81 85 HIS A N 1
ATOM 689 C CA . HIS A 1 85 ? -74.334 31.269 66.437 1.00 86.81 85 HIS A CA 1
ATOM 690 C C . HIS A 1 85 ? -75.091 30.273 65.554 1.00 86.81 85 HIS A C 1
ATOM 692 O O . HIS A 1 85 ? -75.628 30.622 64.495 1.00 86.81 85 HIS A O 1
ATOM 698 N N . VAL A 1 86 ? -75.146 29.029 66.020 1.00 85.31 86 VAL A N 1
ATOM 699 C CA . VAL A 1 86 ? -75.806 27.903 65.367 1.00 85.31 86 VAL A CA 1
ATOM 700 C C . VAL A 1 86 ? -76.662 27.107 66.362 1.00 85.31 86 VAL A C 1
ATOM 702 O O . VAL A 1 86 ? -76.421 27.122 67.567 1.00 85.31 86 VAL A O 1
ATOM 705 N N . LYS A 1 87 ? -77.674 26.407 65.854 1.00 86.19 87 LYS A N 1
ATOM 706 C CA . LYS A 1 87 ? -78.519 25.435 66.557 1.00 86.19 87 LYS A CA 1
ATOM 707 C C . LYS A 1 87 ? -78.152 24.030 66.092 1.00 86.19 87 LYS A C 1
ATOM 709 O O . LYS A 1 87 ? -78.040 23.812 64.887 1.00 86.19 87 LYS A O 1
ATOM 714 N N . CYS A 1 88 ? -78.003 23.076 67.008 1.00 85.19 88 CYS A N 1
ATOM 715 C CA . CYS A 1 88 ? -77.808 21.668 66.658 1.00 85.19 88 CYS A CA 1
ATOM 716 C C . CYS A 1 88 ? -79.109 21.054 66.122 1.00 85.19 88 CYS A C 1
ATOM 718 O O . CYS A 1 88 ? -80.150 21.153 66.762 1.00 85.19 88 CYS A O 1
ATOM 720 N N . LYS A 1 89 ? -79.067 20.377 64.970 1.00 84.25 89 LYS A N 1
ATOM 721 C CA . LYS A 1 89 ? -80.241 19.698 64.388 1.00 84.25 89 LYS A CA 1
ATOM 722 C C . LYS A 1 89 ? -80.587 18.375 65.079 1.00 84.25 89 LYS A C 1
ATOM 724 O O . LYS A 1 89 ? -81.688 17.879 64.882 1.00 84.25 89 LYS A O 1
ATOM 729 N N . LEU A 1 90 ? -79.659 17.796 65.850 1.00 84.44 90 LEU A N 1
ATOM 730 C CA . LEU A 1 90 ? -79.834 16.481 66.483 1.00 84.44 90 LEU A CA 1
ATOM 731 C C . LEU A 1 90 ? -80.489 16.569 67.867 1.00 84.44 90 LEU A C 1
ATOM 733 O O . LEU A 1 90 ? -81.404 15.808 68.161 1.00 84.44 90 LEU A O 1
ATOM 737 N N . CYS A 1 91 ? -80.022 17.484 68.721 1.00 83.44 91 CYS A N 1
ATOM 738 C CA . CYS A 1 91 ? -80.552 17.680 70.077 1.00 83.44 91 CYS A CA 1
ATOM 739 C C . CYS A 1 91 ? -81.340 18.987 70.246 1.00 83.44 91 CYS A C 1
ATOM 741 O O . CYS A 1 91 ? -81.827 19.264 71.337 1.00 83.44 91 CYS A O 1
ATOM 743 N N . GLU A 1 92 ? -81.450 19.794 69.187 1.00 81.62 92 GLU A N 1
ATOM 744 C CA . GLU A 1 92 ? -82.112 21.103 69.188 1.00 81.62 92 GLU A CA 1
ATOM 745 C C . GLU A 1 92 ? -81.524 22.166 70.139 1.00 81.62 92 GLU A C 1
ATOM 747 O O . GLU A 1 92 ? -82.118 23.232 70.309 1.00 81.62 92 GLU A O 1
ATOM 752 N N . GLU A 1 93 ? -80.335 21.946 70.704 1.00 78.62 93 GLU A N 1
ATOM 753 C CA . GLU A 1 93 ? -79.666 22.932 71.562 1.00 78.62 93 GLU A CA 1
ATOM 754 C C . GLU A 1 93 ? -79.213 24.180 70.780 1.00 78.62 93 GLU A C 1
ATOM 756 O O . GLU A 1 93 ? -78.634 24.081 69.691 1.00 78.62 93 GLU A O 1
ATOM 761 N N . ALA A 1 94 ? -79.483 25.366 71.342 1.00 74.69 94 ALA A N 1
ATOM 762 C CA . ALA A 1 94 ? -79.083 26.674 70.817 1.00 74.69 94 ALA A CA 1
ATOM 763 C C . ALA A 1 94 ? -79.050 27.756 71.922 1.00 74.69 94 ALA A C 1
ATOM 765 O O . ALA A 1 94 ? -79.846 27.665 72.861 1.00 74.69 94 ALA A O 1
ATOM 766 N N . PRO A 1 95 ? -78.234 28.825 71.782 1.00 75.56 95 PRO A N 1
ATOM 767 C CA . PRO A 1 95 ? -77.238 29.045 70.727 1.00 75.56 95 PRO A CA 1
ATOM 768 C C . PRO A 1 95 ? -75.868 28.421 71.065 1.00 75.56 95 PRO A C 1
ATOM 770 O O . PRO A 1 95 ? -75.347 28.617 72.159 1.00 75.56 95 PRO A O 1
ATOM 773 N N . LEU A 1 96 ? -75.266 27.708 70.105 1.00 83.25 96 LEU A N 1
ATOM 774 C CA . LEU A 1 96 ? -73.876 27.227 70.135 1.00 83.25 96 LEU A CA 1
ATOM 775 C C . LEU A 1 96 ? -73.008 28.103 69.228 1.00 83.25 96 LEU A C 1
ATOM 777 O O . LEU A 1 96 ? -73.493 28.606 68.215 1.00 83.25 96 LEU A O 1
ATOM 781 N N . TYR A 1 97 ? -71.721 28.259 69.529 1.00 86.62 97 TYR A N 1
ATOM 782 C CA . TYR A 1 97 ? -70.784 28.828 68.559 1.00 86.62 97 TYR A CA 1
ATOM 783 C C . TYR A 1 97 ? -70.420 27.779 67.509 1.00 86.62 97 TYR A C 1
ATOM 785 O O . TYR A 1 97 ? -70.171 26.619 67.835 1.00 86.62 97 TYR A O 1
ATOM 793 N N . ARG A 1 98 ? -70.349 28.179 66.236 1.00 85.06 98 ARG A N 1
ATOM 794 C CA . ARG A 1 98 ? -69.974 27.286 65.129 1.00 85.06 98 ARG A CA 1
ATOM 795 C C . ARG A 1 98 ? -68.633 26.588 65.368 1.00 85.06 98 ARG A C 1
ATOM 797 O O . ARG A 1 98 ? -68.496 25.431 64.990 1.00 85.06 98 ARG A O 1
ATOM 804 N N . GLY A 1 99 ? -67.665 27.280 65.974 1.00 81.69 99 GLY A N 1
ATOM 805 C CA . GLY A 1 99 ? -66.350 26.709 66.285 1.00 81.69 99 GLY A CA 1
ATOM 806 C C . GLY A 1 99 ? -66.393 25.558 67.293 1.00 81.69 99 GLY A C 1
ATOM 807 O O . GLY A 1 99 ? -65.574 24.651 67.201 1.00 81.69 99 GLY A O 1
ATOM 808 N N . ASP A 1 100 ? -67.380 25.560 68.189 1.00 84.38 100 ASP A N 1
ATOM 809 C CA . ASP A 1 100 ? -67.512 24.570 69.265 1.00 84.38 100 ASP A CA 1
ATOM 810 C C . ASP A 1 100 ? -68.455 23.419 68.872 1.00 84.38 100 ASP A C 1
ATOM 812 O O . ASP A 1 100 ? -68.680 22.483 69.639 1.00 84.38 100 ASP A O 1
ATOM 816 N N . PHE A 1 101 ? -69.023 23.464 67.662 1.00 83.56 101 PHE A N 1
ATOM 817 C CA . PHE A 1 101 ? -70.030 22.502 67.228 1.00 83.56 101 PHE A CA 1
ATOM 818 C C . PHE A 1 101 ? -69.485 21.068 67.139 1.00 83.56 101 PHE A C 1
ATOM 820 O O . PHE A 1 101 ? -70.163 20.121 67.541 1.00 83.56 101 PHE A O 1
ATOM 827 N N . ASP A 1 102 ? -68.250 20.898 66.663 1.00 80.88 102 ASP A N 1
ATOM 828 C CA . ASP A 1 102 ? -67.611 19.580 66.595 1.00 80.88 102 ASP A CA 1
ATOM 829 C C . ASP A 1 102 ? -67.319 19.021 67.993 1.00 80.88 102 ASP A C 1
ATOM 831 O O . ASP A 1 102 ? -67.450 17.816 68.221 1.00 80.88 102 ASP A O 1
ATOM 835 N N . GLU A 1 103 ? -66.957 19.877 68.952 1.00 83.44 103 GLU A N 1
ATOM 836 C CA . GLU A 1 103 ? -66.774 19.461 70.342 1.00 83.44 103 GLU A CA 1
ATOM 837 C C . GLU A 1 103 ? -68.106 19.023 70.958 1.00 83.44 103 GLU A C 1
ATOM 839 O O . GLU A 1 103 ? -68.183 17.926 71.519 1.00 83.44 103 GLU A O 1
ATOM 844 N N . HIS A 1 104 ? -69.169 19.799 70.735 1.00 84.00 104 HIS A N 1
ATOM 845 C CA . HIS A 1 104 ? -70.523 19.441 71.141 1.00 84.00 104 HIS A CA 1
ATOM 846 C C . HIS A 1 104 ? -70.941 18.071 70.580 1.00 84.00 104 HIS A C 1
ATOM 848 O O . HIS A 1 104 ? -71.339 17.199 71.347 1.00 84.00 104 HIS A O 1
ATOM 854 N N . ILE A 1 105 ? -70.802 17.812 69.273 1.00 83.88 105 ILE A N 1
ATOM 855 C CA . ILE A 1 105 ? -71.159 16.505 68.678 1.00 83.88 105 ILE A CA 1
ATOM 856 C C . ILE A 1 105 ? -70.347 15.354 69.296 1.00 83.88 105 ILE A C 1
ATOM 858 O O . ILE A 1 105 ? -70.885 14.276 69.583 1.00 83.88 105 ILE A O 1
ATOM 862 N N . ASN A 1 106 ? -69.052 15.573 69.528 1.00 81.94 106 ASN A N 1
ATOM 863 C CA . ASN A 1 106 ? -68.139 14.530 69.990 1.00 81.94 106 ASN A CA 1
ATOM 864 C C . ASN A 1 106 ? -68.215 14.240 71.491 1.00 81.94 106 ASN A C 1
ATOM 866 O O . ASN A 1 106 ? -67.895 13.114 71.895 1.00 81.94 106 ASN A O 1
ATOM 870 N N . LYS A 1 107 ? -68.630 15.203 72.316 1.00 81.31 107 LYS A N 1
ATOM 871 C CA . LYS A 1 107 ? -68.622 15.068 73.779 1.00 81.31 107 LYS A CA 1
ATOM 872 C C . LYS A 1 107 ? -70.009 15.172 74.401 1.00 81.31 107 LYS A C 1
ATOM 874 O O . LYS A 1 107 ? -70.365 14.294 75.186 1.00 81.31 107 LYS A O 1
ATOM 879 N N . ASP A 1 108 ? -70.791 16.168 74.000 1.00 81.94 108 ASP A N 1
ATOM 880 C CA . ASP A 1 108 ? -71.956 16.623 74.768 1.00 81.94 108 ASP A CA 1
ATOM 881 C C . ASP A 1 108 ? -73.299 16.196 74.156 1.00 81.94 108 ASP A C 1
ATOM 883 O O . ASP A 1 108 ? -74.266 15.948 74.875 1.00 81.94 108 ASP A O 1
ATOM 887 N N . CYS A 1 109 ? -73.369 16.045 72.831 1.00 83.88 109 CYS A N 1
ATOM 888 C CA . CYS A 1 109 ? -74.598 15.718 72.122 1.00 83.88 109 CYS A CA 1
ATOM 889 C C . CYS A 1 109 ? -75.078 14.306 72.484 1.00 83.88 109 CYS A C 1
ATOM 891 O O . CYS A 1 109 ? -74.500 13.290 72.080 1.00 83.88 109 CYS A O 1
ATOM 893 N N . THR A 1 110 ? -76.180 14.245 73.229 1.00 82.88 110 THR A N 1
ATOM 894 C CA . THR A 1 110 ? -76.802 13.002 73.714 1.00 82.88 110 THR A CA 1
ATOM 895 C C . THR A 1 110 ? -77.363 12.140 72.586 1.00 82.88 110 THR A C 1
ATOM 897 O O . THR A 1 110 ? -77.404 10.918 72.708 1.00 82.88 110 THR A O 1
ATOM 900 N N . LYS A 1 111 ? -77.742 12.776 71.473 1.00 84.38 111 LYS A N 1
ATOM 901 C CA . LYS A 1 111 ? -78.304 12.148 70.271 1.00 84.38 111 LYS A CA 1
ATOM 902 C C . LYS A 1 111 ? -77.276 11.870 69.174 1.00 84.38 111 LYS A C 1
ATOM 904 O O . LYS A 1 111 ? -77.644 11.395 68.105 1.00 84.38 111 LYS A O 1
ATOM 909 N N . ALA A 1 112 ? -75.992 12.136 69.421 1.00 85.00 112 ALA A N 1
ATOM 910 C CA . ALA A 1 112 ? -74.937 11.743 68.492 1.00 85.00 112 ALA A CA 1
ATOM 911 C C . ALA A 1 112 ? -74.776 10.215 68.469 1.00 85.00 112 ALA A C 1
ATOM 913 O O . ALA A 1 112 ? -74.788 9.568 69.519 1.00 85.00 112 ALA A O 1
ATOM 914 N N . GLU A 1 113 ? -74.592 9.644 67.277 1.00 85.81 113 GLU A N 1
ATOM 915 C CA . GLU A 1 113 ? -74.287 8.223 67.117 1.00 85.81 113 GLU A CA 1
ATOM 916 C C . GLU A 1 113 ? -72.842 7.940 67.559 1.00 85.81 113 GLU A C 1
ATOM 918 O O . GLU A 1 113 ? -71.890 8.547 67.065 1.00 85.81 113 GLU A O 1
ATOM 923 N N . VAL A 1 114 ? -72.667 7.007 68.495 1.00 87.62 114 VAL A N 1
ATOM 924 C CA . VAL A 1 114 ? -71.368 6.574 69.019 1.00 87.62 114 VAL A CA 1
ATOM 925 C C . VAL A 1 114 ? -71.214 5.063 68.908 1.00 87.62 114 VAL A C 1
ATOM 927 O O . VAL A 1 114 ? -72.183 4.306 68.952 1.00 87.62 114 VAL A O 1
ATOM 930 N N . LYS A 1 115 ? -69.966 4.609 68.786 1.00 88.69 115 LYS A N 1
ATOM 931 C CA . LYS A 1 115 ? -69.606 3.186 68.825 1.00 88.69 115 LYS A CA 1
ATOM 932 C C . LYS A 1 115 ? -69.207 2.772 70.236 1.00 88.69 115 LYS A C 1
ATOM 934 O O . LYS A 1 115 ? -68.782 3.597 71.043 1.00 88.69 115 LYS A O 1
ATOM 939 N N . CYS A 1 116 ? -69.289 1.475 70.518 1.00 84.69 116 CYS A N 1
ATOM 940 C CA . CYS A 1 116 ? -68.798 0.925 71.777 1.00 84.69 116 CYS A CA 1
ATOM 941 C C . CYS A 1 116 ? -67.293 1.204 71.975 1.00 84.69 116 CYS A C 1
ATOM 943 O O . CYS A 1 116 ? -66.494 1.094 71.039 1.00 84.69 116 CYS A O 1
ATOM 945 N N . THR A 1 117 ? -66.887 1.501 73.213 1.00 82.00 117 THR A N 1
ATOM 946 C CA . THR A 1 117 ? -65.483 1.755 73.599 1.00 82.00 117 THR A CA 1
ATOM 947 C C . THR A 1 117 ? -64.569 0.550 73.355 1.00 82.00 117 THR A C 1
ATOM 949 O O . THR A 1 117 ? -63.371 0.709 73.139 1.00 82.00 117 THR A O 1
ATOM 952 N N . THR A 1 118 ? -65.132 -0.660 73.332 1.00 81.31 118 THR A N 1
ATOM 953 C CA . THR A 1 118 ? -64.422 -1.919 73.048 1.00 81.31 118 THR A CA 1
ATOM 954 C C . THR A 1 118 ? -64.576 -2.385 71.603 1.00 81.31 118 THR A C 1
ATOM 956 O O . THR A 1 118 ? -64.278 -3.532 71.276 1.00 81.31 118 THR A O 1
ATOM 959 N N . SER A 1 119 ? -64.984 -1.490 70.701 1.00 81.62 119 SER A N 1
ATOM 960 C CA . SER A 1 119 ? -64.989 -1.753 69.256 1.00 81.62 119 SER A CA 1
ATOM 961 C C . SER A 1 119 ? -63.616 -2.182 68.728 1.00 81.62 119 SER A C 1
ATOM 963 O O . SER A 1 119 ? -63.556 -3.056 67.867 1.00 81.62 119 SER A O 1
ATOM 965 N N . LYS A 1 120 ? -62.515 -1.687 69.321 1.00 78.50 120 LYS A N 1
ATOM 966 C CA . LYS A 1 120 ? -61.139 -2.137 69.021 1.00 78.50 120 LYS A CA 1
ATOM 967 C C . LYS A 1 120 ? -60.912 -3.643 69.225 1.00 78.50 120 LYS A C 1
ATOM 969 O O . LYS A 1 120 ? -60.025 -4.212 68.603 1.00 78.50 120 LYS A O 1
ATOM 974 N N . PHE A 1 121 ? -61.720 -4.288 70.066 1.00 77.06 121 PHE A N 1
ATOM 975 C CA . PHE A 1 121 ? -61.657 -5.726 70.335 1.00 77.06 121 PHE A CA 1
ATOM 976 C C . PHE A 1 121 ? -62.701 -6.535 69.551 1.00 77.06 121 PHE A C 1
ATOM 978 O O . PHE A 1 121 ? -62.745 -7.754 69.692 1.00 77.06 121 PHE A O 1
ATOM 985 N N . GLY A 1 122 ? -63.530 -5.882 68.725 1.00 79.25 122 GLY A N 1
ATOM 986 C CA . GLY A 1 122 ? -64.518 -6.538 67.862 1.00 79.25 122 GLY A CA 1
ATOM 987 C C . GLY A 1 122 ? -65.986 -6.293 68.222 1.00 79.25 122 GLY A C 1
ATOM 988 O O . GLY A 1 122 ? -66.860 -6.900 67.608 1.00 79.25 122 GLY A O 1
ATOM 989 N N . CYS A 1 123 ? -66.301 -5.409 69.179 1.00 83.31 123 CYS A N 1
ATOM 990 C CA . CYS A 1 123 ? -67.695 -5.045 69.448 1.00 83.31 123 CYS A CA 1
ATOM 991 C C . CYS A 1 123 ? -68.295 -4.225 68.286 1.00 83.31 123 CYS A C 1
ATOM 993 O O . CYS A 1 123 ? -67.773 -3.169 67.931 1.00 83.31 123 CYS A O 1
ATOM 995 N N . THR A 1 124 ? -69.416 -4.683 67.723 1.00 86.50 124 THR A N 1
ATOM 996 C CA . THR A 1 124 ? -70.072 -4.072 66.550 1.00 86.50 124 THR A CA 1
ATOM 997 C C . THR A 1 124 ? -71.185 -3.075 66.888 1.00 86.50 124 THR A C 1
ATOM 999 O O . THR A 1 124 ? -71.826 -2.556 65.980 1.00 86.50 124 THR A O 1
ATOM 1002 N N . TRP A 1 125 ? -71.440 -2.797 68.169 1.00 88.44 125 TRP A N 1
ATOM 1003 C CA . TRP A 1 125 ? -72.533 -1.913 68.583 1.00 88.44 125 TRP A CA 1
ATOM 1004 C C . TRP A 1 125 ? -72.270 -0.441 68.212 1.00 88.44 125 TRP A C 1
ATOM 1006 O O . TRP A 1 125 ? -71.209 0.106 68.541 1.00 88.44 125 TRP A O 1
ATOM 1016 N N . SER A 1 126 ? -73.266 0.194 67.585 1.00 85.81 126 SER A N 1
ATOM 1017 C CA . SER A 1 126 ? -73.414 1.647 67.444 1.00 85.81 126 SER A CA 1
ATOM 1018 C C . SER A 1 126 ? -74.835 2.076 67.825 1.00 85.81 126 SER A C 1
ATOM 1020 O O . SER A 1 126 ? -75.782 1.298 67.691 1.00 85.81 126 SER A O 1
ATOM 1022 N N . GLY A 1 127 ? -74.983 3.292 68.345 1.00 86.25 127 GLY A N 1
ATOM 1023 C CA . GLY A 1 127 ? -76.273 3.843 68.760 1.00 86.25 127 GLY A CA 1
ATOM 1024 C C . GLY A 1 127 ? -76.141 5.247 69.340 1.00 86.25 127 GLY A C 1
ATOM 1025 O O . GLY A 1 127 ? -75.046 5.806 69.374 1.00 86.25 127 GLY A O 1
ATOM 1026 N N . GLU A 1 128 ? -77.248 5.827 69.803 1.00 87.75 128 GLU A N 1
ATOM 1027 C CA . GLU A 1 128 ? -77.241 7.149 70.446 1.00 87.75 128 GLU A CA 1
ATOM 1028 C C . GLU A 1 128 ? -76.375 7.141 71.721 1.00 87.75 128 GLU A C 1
ATOM 1030 O O . GLU A 1 128 ? -76.321 6.152 72.464 1.00 87.75 128 GLU A O 1
ATOM 1035 N N . ARG A 1 129 ? -75.673 8.249 71.985 1.00 85.38 129 ARG A N 1
ATOM 1036 C CA . ARG A 1 129 ? -74.750 8.381 73.125 1.00 85.38 129 ARG A CA 1
ATOM 1037 C C . ARG A 1 129 ? -75.418 8.115 74.473 1.00 85.38 129 ARG A C 1
ATOM 1039 O O . ARG A 1 129 ? -74.789 7.528 75.353 1.00 85.38 129 ARG A O 1
ATOM 1046 N N . ASP A 1 130 ? -76.684 8.485 74.634 1.00 84.38 130 ASP A N 1
ATOM 1047 C CA . ASP A 1 130 ? -77.474 8.198 75.838 1.00 84.38 130 ASP A CA 1
ATOM 1048 C C . ASP A 1 130 ? -77.703 6.688 76.086 1.00 84.38 130 ASP A C 1
ATOM 1050 O O . ASP A 1 130 ? -77.848 6.260 77.235 1.00 84.38 130 ASP A O 1
ATOM 1054 N N . GLN A 1 131 ? -77.640 5.853 75.045 1.00 86.06 131 GLN A N 1
ATOM 1055 C CA . GLN A 1 131 ? -77.795 4.396 75.127 1.00 86.06 131 GLN A CA 1
ATOM 1056 C C . GLN A 1 131 ? -76.478 3.652 75.410 1.00 86.06 131 GLN A C 1
ATOM 1058 O O . GLN A 1 131 ? -76.508 2.498 75.854 1.00 86.06 131 GLN A O 1
ATOM 1063 N N . LEU A 1 132 ? -75.319 4.299 75.225 1.00 86.19 132 LEU A N 1
ATOM 1064 C CA . LEU A 1 132 ? -73.996 3.675 75.373 1.00 86.19 132 LEU A CA 1
ATOM 1065 C C . LEU A 1 132 ? -73.783 3.063 76.767 1.00 86.19 132 LEU A C 1
ATOM 1067 O O . LEU A 1 132 ? -73.324 1.927 76.884 1.00 86.19 132 LEU A O 1
ATOM 1071 N N . ASN A 1 133 ? -74.169 3.769 77.833 1.00 83.12 133 ASN A N 1
ATOM 1072 C CA . ASN A 1 133 ? -73.996 3.282 79.209 1.00 83.12 133 ASN A CA 1
ATOM 1073 C C . ASN A 1 133 ? -74.809 2.013 79.509 1.00 83.12 133 ASN A C 1
ATOM 1075 O O . ASN A 1 133 ? -74.399 1.196 80.335 1.00 83.12 133 ASN A O 1
ATOM 1079 N N . ASN A 1 134 ? -75.949 1.827 78.841 1.00 84.38 134 ASN A N 1
ATOM 1080 C CA . ASN A 1 134 ? -76.740 0.607 78.980 1.00 84.38 134 ASN A CA 1
ATOM 1081 C C . ASN A 1 134 ? -76.092 -0.557 78.226 1.00 84.38 134 ASN A C 1
ATOM 1083 O O . ASN A 1 134 ? -76.033 -1.664 78.760 1.00 84.38 134 ASN A O 1
ATOM 1087 N N . HIS A 1 135 ? -75.535 -0.300 77.040 1.00 86.19 135 HIS A N 1
ATOM 1088 C CA . HIS A 1 135 ? -74.777 -1.299 76.291 1.00 86.19 135 HIS A CA 1
ATOM 1089 C C . HIS A 1 135 ? -73.512 -1.761 77.038 1.00 86.19 135 HIS A C 1
ATOM 1091 O O . HIS A 1 135 ? -73.269 -2.964 77.147 1.00 86.19 135 HIS A O 1
ATOM 1097 N N . LEU A 1 136 ? -72.729 -0.838 77.613 1.00 84.56 136 LEU A N 1
ATOM 1098 C CA . LEU A 1 136 ? -71.471 -1.170 78.299 1.00 84.56 136 LEU A CA 1
ATOM 1099 C C . LEU A 1 136 ? -71.650 -2.153 79.467 1.00 84.56 136 LEU A C 1
ATOM 1101 O O . LEU A 1 136 ? -70.758 -2.960 79.718 1.00 84.56 136 LEU A O 1
ATOM 1105 N N . LYS A 1 137 ? -72.811 -2.151 80.139 1.00 83.19 137 LYS A N 1
ATOM 1106 C CA . LYS A 1 137 ? -73.128 -3.096 81.229 1.00 83.19 137 LYS A CA 1
ATOM 1107 C C . LYS A 1 137 ? -73.247 -4.551 80.764 1.00 83.19 137 LYS A C 1
ATOM 1109 O O . LYS A 1 137 ? -73.013 -5.458 81.558 1.00 83.19 137 LYS A O 1
ATOM 1114 N N . VAL A 1 138 ? -73.617 -4.777 79.503 1.00 83.94 138 VAL A N 1
ATOM 1115 C CA . VAL A 1 138 ? -73.839 -6.114 78.918 1.00 83.94 138 VAL A CA 1
ATOM 1116 C C . VAL A 1 138 ? -72.791 -6.488 77.865 1.00 83.94 138 VAL A C 1
ATOM 1118 O O . VAL A 1 138 ? -72.852 -7.571 77.287 1.00 83.94 138 VAL A O 1
ATOM 1121 N N . CYS A 1 139 ? -71.816 -5.614 77.600 1.00 82.88 139 CYS A N 1
ATOM 1122 C CA . CYS A 1 139 ? -70.792 -5.850 76.592 1.00 82.88 139 CYS A CA 1
ATOM 1123 C C . CYS A 1 139 ? -69.763 -6.893 77.065 1.00 82.88 139 CYS A C 1
ATOM 1125 O O . CYS A 1 139 ? -68.976 -6.647 77.979 1.00 82.88 139 CYS A O 1
ATOM 1127 N N . VAL A 1 140 ? -69.717 -8.043 76.386 1.00 81.88 140 VAL A N 1
ATOM 1128 C CA . VAL A 1 140 ? -68.761 -9.134 76.662 1.00 81.88 140 VAL A CA 1
ATOM 1129 C C . VAL A 1 140 ? -67.308 -8.666 76.511 1.00 81.88 140 VAL A C 1
ATOM 1131 O O . VAL A 1 140 ? -66.459 -8.981 77.342 1.00 81.88 140 VAL A O 1
ATOM 1134 N N . TYR A 1 141 ? -67.018 -7.846 75.497 1.00 82.38 141 TYR A N 1
ATOM 1135 C CA . TYR A 1 141 ? -65.675 -7.300 75.269 1.00 82.38 141 TYR A CA 1
ATOM 1136 C C . TYR A 1 141 ? -65.236 -6.316 76.360 1.00 82.38 141 TYR A C 1
ATOM 1138 O O . TYR A 1 141 ? -64.045 -6.204 76.629 1.00 82.38 141 TYR A O 1
ATOM 1146 N N . GLN A 1 142 ? -66.181 -5.643 77.027 1.00 81.81 142 GLN A N 1
ATOM 1147 C CA . GLN A 1 142 ? -65.901 -4.793 78.189 1.00 81.81 142 GLN A CA 1
ATOM 1148 C C . GLN A 1 142 ? -65.552 -5.619 79.429 1.00 81.81 142 GLN A C 1
ATOM 1150 O O . GLN A 1 142 ? -64.724 -5.196 80.228 1.00 81.81 142 GLN A O 1
ATOM 1155 N N . GLN A 1 143 ? -66.133 -6.810 79.582 1.00 80.31 143 GLN A N 1
ATOM 1156 C CA . GLN A 1 143 ? -65.796 -7.717 80.684 1.00 80.31 143 GLN A CA 1
ATOM 1157 C C . GLN A 1 143 ? -64.405 -8.347 80.516 1.00 80.31 143 GLN A C 1
ATOM 1159 O O . GLN A 1 143 ? -63.743 -8.647 81.506 1.00 80.31 143 GLN A O 1
ATOM 1164 N N . LEU A 1 144 ? -63.952 -8.522 79.271 1.00 80.19 144 LEU A N 1
ATOM 1165 C CA . LEU A 1 144 ? -62.658 -9.123 78.931 1.00 80.19 144 LEU A CA 1
ATOM 1166 C C . LEU A 1 144 ? -61.563 -8.098 78.593 1.00 80.19 144 LEU A C 1
ATOM 1168 O O . LEU A 1 144 ? -60.432 -8.491 78.302 1.00 80.19 144 LEU A O 1
ATOM 1172 N N . SER A 1 145 ? -61.860 -6.796 78.630 1.00 78.56 145 SER A N 1
ATOM 1173 C CA . SER A 1 145 ? -60.949 -5.755 78.134 1.00 78.56 145 SER A CA 1
ATOM 1174 C C . SER A 1 145 ? -59.584 -5.788 78.823 1.00 78.56 145 SER A C 1
ATOM 1176 O O . SER A 1 145 ? -58.565 -5.721 78.147 1.00 78.56 145 SER A O 1
ATOM 1178 N N . SER A 1 146 ? -59.549 -6.016 80.141 1.00 77.75 146 SER A N 1
ATOM 1179 C CA . SER A 1 146 ? -58.306 -6.099 80.921 1.00 77.75 146 SER A CA 1
ATOM 1180 C C . SER A 1 146 ? -57.403 -7.264 80.503 1.00 77.75 146 SER A C 1
ATOM 1182 O O . SER A 1 146 ? -56.180 -7.131 80.496 1.00 77.75 146 SER A O 1
ATOM 1184 N N . THR A 1 147 ? -57.988 -8.405 80.125 1.00 81.69 147 THR A N 1
ATOM 1185 C CA . THR A 1 147 ? -57.223 -9.559 79.627 1.00 81.69 147 THR A CA 1
ATOM 1186 C C . THR A 1 147 ? -56.673 -9.321 78.227 1.00 81.69 147 THR A C 1
ATOM 1188 O O . THR A 1 147 ? -55.536 -9.705 77.954 1.00 81.69 147 THR A O 1
ATOM 1191 N N . PHE A 1 148 ? -57.441 -8.653 77.360 1.00 81.19 148 PHE A N 1
ATOM 1192 C CA . PHE A 1 148 ? -56.970 -8.279 76.031 1.00 81.19 148 PHE A CA 1
ATOM 1193 C C . PHE A 1 148 ? -55.851 -7.243 76.108 1.00 81.19 148 PHE A C 1
ATOM 1195 O O . PHE A 1 148 ? -54.814 -7.466 75.491 1.00 81.19 148 PHE A O 1
ATOM 1202 N N . ASP A 1 149 ? -56.009 -6.177 76.899 1.00 82.00 149 ASP A N 1
ATOM 1203 C CA . ASP A 1 149 ? -54.968 -5.156 77.077 1.00 82.00 149 ASP A CA 1
ATOM 1204 C C . ASP A 1 149 ? -53.650 -5.800 77.566 1.00 82.00 149 ASP A C 1
ATOM 1206 O O . ASP A 1 149 ? -52.606 -5.604 76.952 1.00 82.00 149 ASP A O 1
ATOM 1210 N N . SER A 1 150 ? -53.698 -6.709 78.553 1.00 85.06 150 SER A N 1
ATOM 1211 C CA . SER A 1 150 ? -52.495 -7.419 79.030 1.00 85.06 150 SER A CA 1
ATOM 1212 C C . SER A 1 150 ? -51.822 -8.310 77.971 1.00 85.06 150 SER A C 1
ATOM 1214 O O . SER A 1 150 ? -50.598 -8.475 77.986 1.00 85.06 150 SER A O 1
ATOM 1216 N N . LEU A 1 151 ? -52.594 -8.928 77.071 1.00 85.69 151 LEU A N 1
ATOM 1217 C CA . LEU A 1 151 ? -52.044 -9.722 75.968 1.00 85.69 151 LEU A CA 1
ATOM 1218 C C . LEU A 1 151 ? -51.412 -8.832 74.895 1.00 85.69 151 LEU A C 1
ATOM 1220 O O . LEU A 1 151 ? -50.333 -9.164 74.403 1.00 85.69 151 LEU A O 1
ATOM 1224 N N . PHE A 1 152 ? -52.047 -7.706 74.565 1.00 85.06 152 PHE A N 1
ATOM 1225 C CA . PHE A 1 152 ? -51.495 -6.728 73.632 1.00 85.06 152 PHE A CA 1
ATOM 1226 C C . PHE A 1 152 ? -50.183 -6.133 74.153 1.00 85.06 152 PHE A C 1
ATOM 1228 O O . PHE A 1 152 ? -49.208 -6.141 73.407 1.00 85.06 152 PHE A O 1
ATOM 1235 N N . ASP A 1 153 ? -50.101 -5.769 75.436 1.00 86.00 153 ASP A N 1
ATOM 1236 C CA . ASP A 1 153 ? -48.864 -5.263 76.052 1.00 86.00 153 ASP A CA 1
ATOM 1237 C C . ASP A 1 153 ? -47.700 -6.265 75.927 1.00 86.00 153 ASP A C 1
ATOM 1239 O O . ASP A 1 153 ? -46.556 -5.897 75.646 1.00 86.00 153 ASP A O 1
ATOM 1243 N N . LYS A 1 154 ? -47.976 -7.568 76.100 1.00 89.94 154 LYS A N 1
ATOM 1244 C CA . LYS A 1 154 ? -46.960 -8.623 75.925 1.00 89.94 154 LYS A CA 1
ATOM 1245 C C . LYS A 1 154 ? -46.502 -8.746 74.476 1.00 89.94 154 LYS A C 1
ATOM 1247 O O . LYS A 1 154 ? -45.307 -8.914 74.239 1.00 89.94 154 LYS A O 1
ATOM 1252 N N . ILE A 1 155 ? -47.432 -8.679 73.526 1.00 87.31 155 ILE A N 1
ATOM 1253 C CA . ILE A 1 155 ? -47.122 -8.739 72.093 1.00 87.31 155 ILE A CA 1
ATOM 1254 C C . ILE A 1 155 ? -46.302 -7.512 71.681 1.00 87.31 155 ILE A C 1
ATOM 1256 O O . ILE A 1 155 ? -45.289 -7.661 71.002 1.00 87.31 155 ILE A O 1
ATOM 1260 N N . GLU A 1 156 ? -46.677 -6.314 72.130 1.00 88.44 156 GLU A N 1
ATOM 1261 C CA . GLU A 1 156 ? -45.914 -5.091 71.865 1.00 88.44 156 GLU A CA 1
ATOM 1262 C C . GLU A 1 156 ? -44.504 -5.161 72.456 1.00 88.44 156 GLU A C 1
ATOM 1264 O O . GLU A 1 156 ? -43.534 -4.830 71.774 1.00 88.44 156 GLU A O 1
ATOM 1269 N N . SER A 1 157 ? -44.362 -5.675 73.682 1.00 91.06 157 SER A N 1
ATOM 1270 C CA . SER A 1 157 ? -43.053 -5.886 74.305 1.00 91.06 157 SER A CA 1
ATOM 1271 C C . SER A 1 157 ? -42.177 -6.862 73.509 1.00 91.06 157 SER A C 1
ATOM 1273 O O . SER A 1 157 ? -41.000 -6.580 73.275 1.00 91.06 157 SER A O 1
ATOM 1275 N N . GLN A 1 158 ? -42.741 -7.979 73.037 1.00 92.25 158 GLN A N 1
ATOM 1276 C CA . GLN A 1 158 ? -42.013 -8.944 72.208 1.00 92.25 158 GLN A CA 1
ATOM 1277 C C . GLN A 1 158 ? -41.627 -8.364 70.845 1.00 92.25 158 GLN A C 1
ATOM 1279 O O . GLN A 1 158 ? -40.482 -8.520 70.425 1.00 92.25 158 GLN A O 1
ATOM 1284 N N . ASN A 1 159 ? -42.535 -7.646 70.185 1.00 90.44 159 ASN A N 1
ATOM 1285 C CA . ASN A 1 159 ? -42.249 -6.981 68.913 1.00 90.44 159 ASN A CA 1
ATOM 1286 C C . ASN A 1 159 ? -41.154 -5.920 69.067 1.00 90.44 159 ASN A C 1
ATOM 1288 O O . ASN A 1 159 ? -40.262 -5.825 68.226 1.00 90.44 159 ASN A O 1
ATOM 1292 N N . SER A 1 160 ? -41.167 -5.162 70.168 1.00 91.50 160 SER A N 1
ATOM 1293 C CA . SER A 1 160 ? -40.097 -4.212 70.476 1.00 91.50 160 SER A CA 1
ATOM 1294 C C . SER A 1 160 ? -38.749 -4.909 70.675 1.00 91.50 160 SER A C 1
ATOM 1296 O O . SER A 1 160 ? -37.725 -4.361 70.274 1.00 91.50 160 SER A O 1
ATOM 1298 N N . TYR A 1 161 ? -38.729 -6.093 71.291 1.00 91.25 161 TYR A N 1
ATOM 1299 C CA . TYR A 1 161 ? -37.501 -6.864 71.486 1.00 91.25 161 TYR A CA 1
ATOM 1300 C C . TYR A 1 161 ? -36.967 -7.450 70.172 1.00 91.25 161 TYR A C 1
ATOM 1302 O O . TYR A 1 161 ? -35.769 -7.376 69.910 1.00 91.25 161 TYR A O 1
ATOM 1310 N N . ILE A 1 162 ? -37.849 -7.967 69.310 1.00 90.44 162 ILE A N 1
ATOM 1311 C CA . ILE A 1 162 ? -37.482 -8.453 67.970 1.00 90.44 162 ILE A CA 1
ATOM 1312 C C . ILE A 1 162 ? -36.848 -7.326 67.156 1.00 90.44 162 ILE A C 1
ATOM 1314 O O . ILE A 1 162 ? -35.762 -7.506 66.615 1.00 90.44 162 ILE A O 1
ATOM 1318 N N . LYS A 1 163 ? -37.463 -6.140 67.158 1.00 92.12 163 LYS A N 1
ATOM 1319 C CA . LYS A 1 163 ? -36.930 -4.978 66.443 1.00 92.12 163 LYS A CA 1
ATOM 1320 C C . LYS A 1 163 ? -35.532 -4.577 66.929 1.00 92.12 163 LYS A C 1
ATOM 1322 O O . LYS A 1 163 ? -34.666 -4.257 66.126 1.00 92.12 163 LYS A O 1
ATOM 1327 N N . GLN A 1 164 ? -35.277 -4.653 68.238 1.00 93.94 164 GLN A N 1
ATOM 1328 C CA . GLN A 1 164 ? -33.936 -4.407 68.785 1.00 93.94 164 GLN A CA 1
ATOM 1329 C C . GLN A 1 164 ? -32.900 -5.428 68.298 1.00 93.94 164 GLN A C 1
ATOM 1331 O O . GLN A 1 164 ? -31.747 -5.059 68.082 1.00 93.94 164 GLN A O 1
ATOM 1336 N N . LEU A 1 165 ? -33.284 -6.698 68.139 1.00 92.56 165 LEU A N 1
ATOM 1337 C CA . LEU A 1 165 ? -32.397 -7.734 67.607 1.00 92.56 165 LEU A CA 1
ATOM 1338 C C . LEU A 1 165 ? -32.120 -7.533 66.115 1.00 92.56 165 LEU A C 1
ATOM 1340 O O . LEU A 1 165 ? -30.974 -7.688 65.701 1.00 92.56 165 LEU A O 1
ATOM 1344 N N . GLU A 1 166 ? -33.130 -7.157 65.329 1.00 92.00 166 GLU A N 1
ATOM 1345 C CA . GLU A 1 166 ? -32.968 -6.807 63.911 1.00 92.00 166 GLU A CA 1
ATOM 1346 C C . GLU A 1 166 ? -31.985 -5.639 63.748 1.00 92.00 166 GLU A C 1
ATOM 1348 O O . GLU A 1 166 ? -30.984 -5.776 63.043 1.00 92.00 166 GLU A O 1
ATOM 1353 N N . ASP A 1 167 ? -32.182 -4.554 64.506 1.00 92.38 167 ASP A N 1
ATOM 1354 C CA . ASP A 1 167 ? -31.291 -3.385 64.500 1.00 92.38 167 ASP A CA 1
ATOM 1355 C C . ASP A 1 167 ? -29.845 -3.747 64.905 1.00 92.38 167 ASP A C 1
ATOM 1357 O O . ASP A 1 167 ? -28.877 -3.150 64.424 1.00 92.38 167 ASP A O 1
ATOM 1361 N N . GLN A 1 168 ? -29.666 -4.706 65.822 1.00 94.31 168 GLN A N 1
ATOM 1362 C CA . GLN A 1 168 ? -28.341 -5.196 66.216 1.00 94.31 168 GLN A CA 1
ATOM 1363 C C . GLN A 1 168 ? -27.683 -6.031 65.117 1.00 94.31 168 GLN A C 1
ATOM 1365 O O . GLN A 1 168 ? -26.485 -5.871 64.873 1.00 94.31 168 GLN A O 1
ATOM 1370 N N . LEU A 1 169 ? -28.446 -6.910 64.467 1.00 92.50 169 LEU A N 1
ATOM 1371 C CA . LEU A 1 169 ? -27.939 -7.765 63.400 1.00 92.50 169 LEU A CA 1
ATOM 1372 C C . LEU A 1 169 ? -27.499 -6.929 62.194 1.00 92.50 169 LEU A C 1
ATOM 1374 O O . LEU A 1 169 ? -26.437 -7.175 61.628 1.00 92.50 169 LEU A O 1
ATOM 1378 N N . GLU A 1 170 ? -28.280 -5.905 61.849 1.00 93.06 170 GLU A N 1
ATOM 1379 C CA . GLU A 1 170 ? -27.977 -5.006 60.738 1.00 93.06 170 GLU A CA 1
ATOM 1380 C C . GLU A 1 170 ? -26.701 -4.193 60.994 1.00 93.06 170 GLU A C 1
ATOM 1382 O O . GLU A 1 170 ? -25.839 -4.098 60.122 1.00 93.06 170 GLU A O 1
ATOM 1387 N N . LYS A 1 171 ? -26.489 -3.710 62.226 1.00 93.75 171 LYS A N 1
ATOM 1388 C CA . LYS A 1 171 ? -25.218 -3.068 62.607 1.00 93.75 171 LYS A CA 1
ATOM 1389 C C . LYS A 1 171 ? -24.022 -4.010 62.473 1.00 93.75 171 LYS A C 1
ATOM 1391 O O . LYS A 1 171 ? -22.996 -3.616 61.927 1.00 93.75 171 LYS A O 1
ATOM 1396 N N . GLN A 1 172 ? -24.148 -5.252 62.944 1.00 94.00 172 GLN A N 1
ATOM 1397 C CA . GLN A 1 172 ? -23.071 -6.241 62.823 1.00 94.00 172 GLN A CA 1
ATOM 1398 C C . GLN A 1 172 ? -22.763 -6.589 61.365 1.00 94.00 172 GLN A C 1
ATOM 1400 O O . GLN A 1 172 ? -21.600 -6.811 61.023 1.00 94.00 172 GLN A O 1
ATOM 1405 N N . TRP A 1 173 ? -23.793 -6.632 60.518 1.00 87.75 173 TRP A N 1
ATOM 1406 C CA . TRP A 1 173 ? -23.643 -6.866 59.089 1.00 87.75 173 TRP A CA 1
ATOM 1407 C C . TRP A 1 173 ? -22.851 -5.740 58.415 1.00 87.75 173 TRP A C 1
ATOM 1409 O O . TRP A 1 173 ? -21.854 -6.018 57.751 1.00 87.75 173 TRP A O 1
ATOM 1419 N N . ILE A 1 174 ? -23.209 -4.479 58.680 1.00 91.62 174 ILE A N 1
ATOM 1420 C CA . ILE A 1 174 ? -22.496 -3.305 58.148 1.00 91.62 174 ILE A CA 1
ATOM 1421 C C . ILE A 1 174 ? -21.020 -3.319 58.582 1.00 91.62 174 ILE A C 1
ATOM 1423 O O . ILE A 1 174 ? -20.122 -3.194 57.752 1.00 91.62 174 ILE A O 1
ATOM 1427 N N . GLU A 1 175 ? -20.737 -3.569 59.865 1.00 92.50 175 GLU A N 1
ATOM 1428 C CA . GLU A 1 175 ? -19.355 -3.667 60.365 1.00 92.50 175 GLU A CA 1
ATOM 1429 C C . GLU A 1 175 ? -18.563 -4.829 59.734 1.00 92.50 175 GLU A C 1
ATOM 1431 O O . GLU A 1 175 ? -17.328 -4.810 59.674 1.00 92.50 175 GLU A O 1
ATOM 1436 N N . PHE A 1 176 ? -19.235 -5.909 59.331 1.00 92.38 176 PHE A N 1
ATOM 1437 C CA . PHE A 1 176 ? -18.601 -7.028 58.638 1.00 92.38 176 PHE A CA 1
ATOM 1438 C C . PHE A 1 176 ? -18.267 -6.678 57.179 1.00 92.38 176 PHE A C 1
ATOM 1440 O O . PHE A 1 176 ? -17.155 -6.974 56.725 1.00 92.38 176 PHE A O 1
ATOM 1447 N N . GLU A 1 177 ? -19.182 -6.011 56.472 1.00 90.81 177 GLU A N 1
ATOM 1448 C CA . GLU A 1 177 ? -18.964 -5.533 55.101 1.00 90.81 177 GLU A CA 1
ATOM 1449 C C . GLU A 1 177 ? -17.800 -4.536 55.041 1.00 90.81 177 GLU A C 1
ATOM 1451 O O . GLU A 1 177 ? -16.852 -4.754 54.284 1.00 90.81 177 GLU A O 1
ATOM 1456 N N . GLU A 1 178 ? -17.777 -3.534 55.926 1.00 91.19 178 GLU A N 1
ATOM 1457 C CA . GLU A 1 178 ? -16.695 -2.539 55.978 1.00 91.19 178 GLU A CA 1
ATOM 1458 C C . GLU A 1 178 ? -15.315 -3.178 56.208 1.00 91.19 178 GLU A C 1
ATOM 1460 O O . GLU A 1 178 ? -14.328 -2.807 55.565 1.00 91.19 178 GLU A O 1
ATOM 1465 N N . ARG A 1 179 ? -15.223 -4.182 57.093 1.00 91.12 179 ARG A N 1
ATOM 1466 C CA . ARG A 1 179 ? -13.969 -4.923 57.330 1.00 91.12 179 ARG A CA 1
ATOM 1467 C C . ARG A 1 179 ? -13.520 -5.708 56.101 1.00 91.12 179 ARG A C 1
ATOM 1469 O O . ARG A 1 179 ? -12.319 -5.782 55.827 1.00 91.12 179 ARG A O 1
ATOM 1476 N N . THR A 1 180 ? -14.464 -6.297 55.376 1.00 88.25 180 THR A N 1
ATOM 1477 C CA . THR A 1 180 ? -14.181 -7.081 54.169 1.00 88.25 180 THR A CA 1
ATOM 1478 C C . THR A 1 180 ? -13.687 -6.175 53.043 1.00 88.25 180 THR A C 1
ATOM 1480 O O . THR A 1 180 ? -12.676 -6.480 52.404 1.00 88.25 180 THR A O 1
ATOM 1483 N N . ASP A 1 181 ? -14.318 -5.016 52.863 1.00 88.44 181 ASP A N 1
ATOM 1484 C CA . ASP A 1 181 ? -13.909 -4.026 51.868 1.00 88.44 181 ASP A CA 1
ATOM 1485 C C . ASP A 1 181 ? -12.533 -3.429 52.178 1.00 88.44 181 ASP A C 1
ATOM 1487 O O . ASP A 1 181 ? -11.689 -3.323 51.285 1.00 88.44 181 ASP A O 1
ATOM 1491 N N . GLN A 1 182 ? -12.240 -3.136 53.449 1.00 89.38 182 GLN A N 1
ATOM 1492 C CA . GLN A 1 182 ? -10.906 -2.692 53.866 1.00 89.38 182 GLN A CA 1
ATOM 1493 C C . GLN A 1 182 ? -9.824 -3.744 53.577 1.00 89.38 182 GLN A C 1
ATOM 1495 O O . GLN A 1 182 ? -8.744 -3.406 53.083 1.00 89.38 182 GLN A O 1
ATOM 1500 N N . GLN A 1 183 ? -10.097 -5.027 53.844 1.00 89.94 183 GLN A N 1
ATOM 1501 C CA . GLN A 1 183 ? -9.157 -6.106 53.521 1.00 89.94 183 GLN A CA 1
ATOM 1502 C C . GLN A 1 183 ? -8.940 -6.245 52.013 1.00 89.94 183 GLN A C 1
ATOM 1504 O O . GLN A 1 183 ? -7.796 -6.393 51.571 1.00 89.94 183 GLN A O 1
ATOM 1509 N N . LYS A 1 184 ? -10.012 -6.162 51.220 1.00 89.06 184 LYS A N 1
ATOM 1510 C CA . LYS A 1 184 ? -9.943 -6.226 49.759 1.00 89.06 184 LYS A CA 1
ATOM 1511 C C . LYS A 1 184 ? -9.127 -5.068 49.186 1.00 89.06 184 LYS A C 1
ATOM 1513 O O . LYS A 1 184 ? -8.196 -5.321 48.424 1.00 89.06 184 LYS A O 1
ATOM 1518 N 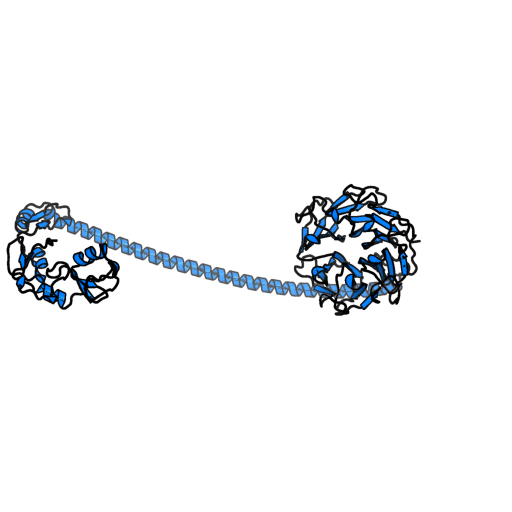N . ALA A 1 185 ? -9.386 -3.837 49.623 1.00 86.50 185 ALA A N 1
ATOM 1519 C CA . ALA A 1 185 ? -8.617 -2.661 49.215 1.00 86.50 185 ALA A CA 1
ATOM 1520 C C . ALA A 1 185 ? -7.125 -2.795 49.577 1.00 86.50 185 ALA A C 1
ATOM 1522 O O . ALA A 1 185 ? -6.248 -2.471 48.774 1.00 86.50 185 ALA A O 1
ATOM 1523 N N . GLY A 1 186 ? -6.816 -3.346 50.757 1.00 90.31 186 GLY A N 1
ATOM 1524 C CA . GLY A 1 186 ? -5.439 -3.627 51.170 1.00 90.31 186 GLY A CA 1
ATOM 1525 C C . GLY A 1 186 ? -4.732 -4.664 50.286 1.00 90.31 186 GLY A C 1
ATOM 1526 O O . GLY A 1 186 ? -3.544 -4.520 49.989 1.00 90.31 186 GLY A O 1
ATOM 1527 N N . LEU A 1 187 ? -5.443 -5.706 49.843 1.00 89.00 187 LEU A N 1
ATOM 1528 C CA . LEU A 1 187 ? -4.909 -6.711 48.917 1.00 89.00 187 LEU A CA 1
ATOM 1529 C C . LEU A 1 187 ? -4.732 -6.152 47.501 1.00 89.00 187 LEU A C 1
ATOM 1531 O O . LEU A 1 187 ? -3.695 -6.391 46.884 1.00 89.00 187 LEU A O 1
ATOM 1535 N N . GLU A 1 188 ? -5.692 -5.374 47.005 1.00 88.06 188 GLU A N 1
ATOM 1536 C CA . GLU A 1 188 ? -5.601 -4.703 45.704 1.00 88.06 188 GLU A CA 1
ATOM 1537 C C . GLU A 1 188 ? -4.410 -3.736 45.658 1.00 88.06 188 GLU A C 1
ATOM 1539 O O . GLU A 1 188 ? -3.633 -3.770 44.702 1.00 88.06 188 GLU A O 1
ATOM 1544 N N . GLY A 1 189 ? -4.181 -2.966 46.728 1.00 90.31 189 GLY A N 1
ATOM 1545 C CA . GLY A 1 189 ? -3.001 -2.108 46.860 1.00 90.31 189 GLY A CA 1
ATOM 1546 C C . GLY A 1 189 ? -1.682 -2.887 46.788 1.00 90.31 189 GLY A C 1
ATOM 1547 O O . GLY A 1 189 ? -0.774 -2.499 46.052 1.00 90.31 189 GLY A O 1
ATOM 1548 N N . LYS A 1 190 ? -1.588 -4.036 47.474 1.00 92.88 190 LYS A N 1
ATOM 1549 C CA . LYS A 1 190 ? -0.407 -4.918 47.399 1.00 92.88 190 LYS A CA 1
ATOM 1550 C C . LYS A 1 190 ? -0.195 -5.495 46.000 1.00 92.88 190 LYS A C 1
ATOM 1552 O O . LYS A 1 190 ? 0.945 -5.603 45.559 1.00 92.88 190 LYS A O 1
ATOM 1557 N N . ILE A 1 191 ? -1.269 -5.855 45.295 1.00 89.25 191 ILE A N 1
ATOM 1558 C CA . ILE A 1 191 ? -1.188 -6.348 43.912 1.00 89.25 191 ILE A CA 1
ATOM 1559 C C . ILE A 1 191 ? -0.638 -5.260 42.989 1.00 89.25 191 ILE A C 1
ATOM 1561 O O . ILE A 1 191 ? 0.213 -5.556 42.152 1.00 89.25 191 ILE A O 1
ATOM 1565 N N . VAL A 1 192 ? -1.102 -4.016 43.131 1.00 91.06 192 VAL A N 1
ATOM 1566 C CA . VAL A 1 192 ? -0.597 -2.888 42.336 1.00 91.06 192 VAL A CA 1
ATOM 1567 C C . VAL A 1 192 ? 0.884 -2.650 42.622 1.00 91.06 192 VAL A C 1
ATOM 1569 O O . VAL A 1 192 ? 1.665 -2.572 41.680 1.00 91.06 192 VAL A O 1
ATOM 1572 N N . GLN A 1 193 ? 1.289 -2.630 43.895 1.00 93.12 193 GLN A N 1
ATOM 1573 C CA . GLN A 1 193 ? 2.695 -2.466 44.268 1.00 93.12 193 GLN A CA 1
ATOM 1574 C C . GLN A 1 193 ? 3.587 -3.563 43.662 1.00 93.12 193 GLN A C 1
ATOM 1576 O O . GLN A 1 193 ? 4.594 -3.258 43.027 1.00 93.12 193 GLN A O 1
ATOM 1581 N N . LEU A 1 194 ? 3.197 -4.835 43.803 1.00 92.94 194 LEU A N 1
ATOM 1582 C CA . LEU A 1 194 ? 3.961 -5.965 43.264 1.00 92.94 194 LEU A CA 1
ATOM 1583 C C . LEU A 1 194 ? 4.047 -5.948 41.732 1.00 92.94 194 LEU A C 1
ATOM 1585 O O . LEU A 1 194 ? 5.054 -6.385 41.178 1.00 92.94 194 LEU A O 1
ATOM 1589 N N . LYS A 1 195 ? 3.010 -5.457 41.041 1.00 89.88 195 LYS A N 1
ATOM 1590 C CA . LYS A 1 195 ? 3.042 -5.278 39.582 1.00 89.88 195 LYS A CA 1
ATOM 1591 C C . LYS A 1 195 ? 4.064 -4.222 39.178 1.00 89.88 195 LYS A C 1
ATOM 1593 O O . LYS A 1 195 ? 4.898 -4.512 38.331 1.00 89.88 195 LYS A O 1
ATOM 1598 N N . THR A 1 196 ? 4.058 -3.062 39.833 1.00 90.19 196 THR A N 1
ATOM 1599 C CA . THR A 1 196 ? 5.037 -2.001 39.564 1.00 90.19 196 THR A CA 1
ATOM 1600 C C . THR A 1 196 ? 6.469 -2.488 39.799 1.00 90.19 196 THR A C 1
ATOM 1602 O O . THR A 1 196 ? 7.327 -2.304 38.941 1.00 90.19 196 THR A O 1
ATOM 1605 N N . GLU A 1 197 ? 6.726 -3.189 40.910 1.00 94.12 197 GLU A N 1
ATOM 1606 C CA . GLU A 1 197 ? 8.048 -3.769 41.194 1.00 94.12 197 GLU A CA 1
ATOM 1607 C C . GLU A 1 197 ? 8.470 -4.816 40.145 1.00 94.12 197 GLU A C 1
ATOM 1609 O O . GLU A 1 197 ? 9.652 -4.935 39.813 1.00 94.12 197 GLU A O 1
ATOM 1614 N N . LEU A 1 198 ? 7.525 -5.596 39.610 1.00 92.25 198 LEU A N 1
ATOM 1615 C CA . LEU A 1 198 ? 7.800 -6.566 38.551 1.00 92.25 198 LEU A CA 1
ATOM 1616 C C . LEU A 1 198 ? 8.137 -5.875 37.224 1.00 92.25 198 LEU A C 1
ATOM 1618 O O . LEU A 1 198 ? 9.107 -6.273 36.576 1.00 92.25 198 LEU A O 1
ATOM 1622 N N . ASP A 1 199 ? 7.379 -4.847 36.849 1.00 88.81 199 ASP A N 1
ATOM 1623 C CA . ASP A 1 199 ? 7.591 -4.079 35.620 1.00 88.81 199 ASP A CA 1
ATOM 1624 C C . ASP A 1 199 ? 8.961 -3.381 35.639 1.00 88.81 199 ASP A C 1
ATOM 1626 O O . ASP A 1 199 ? 9.734 -3.507 34.688 1.00 88.81 199 ASP A O 1
ATOM 1630 N N . GLU A 1 200 ? 9.342 -2.770 36.766 1.00 93.06 200 GLU A N 1
ATOM 1631 C CA . GLU A 1 200 ? 10.675 -2.179 36.942 1.00 93.06 200 GLU A CA 1
ATOM 1632 C C . GLU A 1 200 ? 11.801 -3.214 36.774 1.00 93.06 200 GLU A C 1
ATOM 1634 O O . GLU A 1 200 ? 12.832 -2.936 36.152 1.00 93.06 200 GLU A O 1
ATOM 1639 N N . ARG A 1 201 ? 11.622 -4.438 37.291 1.00 93.50 201 ARG A N 1
ATOM 1640 C CA . ARG A 1 201 ? 12.614 -5.518 37.131 1.00 93.50 201 ARG A CA 1
ATOM 1641 C C . ARG A 1 201 ? 12.697 -6.017 35.691 1.00 93.50 201 ARG A C 1
ATOM 1643 O O . ARG A 1 201 ? 13.794 -6.363 35.242 1.00 93.50 201 ARG A O 1
ATOM 1650 N N . ILE A 1 202 ? 11.574 -6.064 34.975 1.00 89.44 202 ILE A N 1
ATOM 1651 C CA . ILE A 1 202 ? 11.532 -6.425 33.553 1.00 89.44 202 ILE A CA 1
ATOM 1652 C C . ILE A 1 202 ? 12.297 -5.386 32.730 1.00 89.44 202 ILE A C 1
ATOM 1654 O O . ILE A 1 202 ? 13.166 -5.767 31.942 1.00 89.44 202 ILE A O 1
ATOM 1658 N N . ASP A 1 203 ? 12.059 -4.096 32.960 1.00 89.06 203 ASP A N 1
ATOM 1659 C CA . ASP A 1 203 ? 12.741 -3.017 32.236 1.00 89.06 203 ASP A CA 1
ATOM 1660 C C . ASP A 1 203 ? 14.252 -2.995 32.507 1.00 89.06 203 ASP A C 1
ATOM 1662 O O . ASP A 1 203 ? 15.063 -2.850 31.581 1.00 89.06 203 ASP A O 1
ATOM 1666 N N . GLN A 1 204 ? 14.662 -3.235 33.757 1.00 92.56 204 GLN A N 1
ATOM 1667 C CA . GLN A 1 204 ? 16.076 -3.388 34.108 1.00 92.56 204 GLN A CA 1
ATOM 1668 C C . GLN A 1 204 ? 16.727 -4.559 33.358 1.00 92.56 204 GLN A C 1
ATOM 1670 O O . GLN A 1 204 ? 17.817 -4.405 32.800 1.00 92.56 204 GLN A O 1
ATOM 1675 N N . GLN A 1 205 ? 16.077 -5.728 33.302 1.00 90.06 205 GLN A N 1
ATOM 1676 C CA . GLN A 1 205 ? 16.616 -6.873 32.561 1.00 90.06 205 GLN A CA 1
ATOM 1677 C C . GLN A 1 205 ? 16.659 -6.632 31.054 1.00 90.06 205 GLN A C 1
ATOM 1679 O O . GLN A 1 205 ? 17.642 -7.007 30.410 1.00 90.06 205 GLN A O 1
ATOM 1684 N N . LYS A 1 206 ? 15.636 -5.982 30.496 1.00 89.25 206 LYS A N 1
ATOM 1685 C CA . LYS A 1 206 ? 15.577 -5.636 29.076 1.00 89.25 206 LYS A CA 1
ATOM 1686 C C . LYS A 1 206 ? 16.745 -4.733 28.682 1.00 89.25 206 LYS A C 1
ATOM 1688 O O . LYS A 1 206 ? 17.481 -5.071 27.759 1.00 89.25 206 LYS A O 1
ATOM 1693 N N . THR A 1 207 ? 17.000 -3.686 29.466 1.00 88.25 207 THR A N 1
ATOM 1694 C CA . THR A 1 207 ? 18.130 -2.764 29.258 1.00 88.25 207 THR A CA 1
ATOM 1695 C C . THR A 1 207 ? 19.478 -3.498 29.295 1.00 88.25 207 THR A C 1
ATOM 1697 O O . THR A 1 207 ? 20.360 -3.260 28.467 1.00 88.25 207 THR A O 1
ATOM 1700 N N . ILE A 1 208 ? 19.652 -4.439 30.234 1.00 91.31 208 ILE A N 1
ATOM 1701 C CA . ILE A 1 208 ? 20.875 -5.253 30.326 1.00 91.31 208 ILE A CA 1
ATOM 1702 C C . ILE A 1 208 ? 21.044 -6.141 29.084 1.00 91.31 208 ILE A C 1
ATOM 1704 O O . ILE A 1 208 ? 22.159 -6.272 28.572 1.00 91.31 208 ILE A O 1
ATOM 1708 N N . LEU A 1 209 ? 19.969 -6.774 28.607 1.00 86.19 209 LEU A N 1
ATOM 1709 C CA . LEU A 1 209 ? 20.002 -7.650 27.433 1.00 86.19 209 LEU A CA 1
ATOM 1710 C C . LEU A 1 209 ? 20.292 -6.872 26.148 1.00 86.19 209 LEU A C 1
ATOM 1712 O O . LEU A 1 209 ? 21.157 -7.296 25.382 1.00 86.19 209 LEU A O 1
ATOM 1716 N N . GLU A 1 210 ? 19.650 -5.721 25.957 1.00 87.94 210 GLU A N 1
ATOM 1717 C CA . GLU A 1 210 ? 19.899 -4.812 24.832 1.00 87.94 210 GLU A CA 1
ATOM 1718 C C . GLU A 1 210 ? 21.369 -4.374 24.804 1.00 87.94 210 GLU A C 1
ATOM 1720 O O . GLU A 1 210 ? 22.052 -4.555 23.796 1.00 87.94 210 GLU A O 1
ATOM 1725 N N . GLY A 1 211 ? 21.927 -3.956 25.946 1.00 88.19 211 GLY A N 1
ATOM 1726 C CA . GLY A 1 211 ? 23.345 -3.594 26.037 1.00 88.19 211 GLY A CA 1
ATOM 1727 C C . GLY A 1 211 ? 24.315 -4.753 25.753 1.00 88.19 211 GLY A C 1
ATOM 1728 O O . GLY A 1 211 ? 25.418 -4.534 25.241 1.00 88.19 211 GLY A O 1
ATOM 1729 N N . ARG A 1 212 ? 23.943 -6.005 26.064 1.00 89.31 212 ARG A N 1
ATOM 1730 C CA . ARG A 1 212 ? 24.746 -7.195 25.711 1.00 89.31 212 ARG A CA 1
ATOM 1731 C C . ARG A 1 212 ? 24.660 -7.512 24.220 1.00 89.31 212 ARG A C 1
ATOM 1733 O O . ARG A 1 212 ? 25.685 -7.855 23.628 1.00 89.31 212 ARG A O 1
ATOM 1740 N N . MET A 1 213 ? 23.473 -7.382 23.632 1.00 80.75 213 MET A N 1
ATOM 1741 C CA . MET A 1 213 ? 23.251 -7.569 22.200 1.00 80.75 213 MET A CA 1
ATOM 1742 C C . MET A 1 213 ? 24.000 -6.527 21.375 1.00 80.75 213 MET A C 1
ATOM 1744 O O . MET A 1 213 ? 24.684 -6.905 20.430 1.00 80.75 213 MET A O 1
ATOM 1748 N N . ASP A 1 214 ? 23.965 -5.253 21.764 1.00 85.38 214 ASP A N 1
ATOM 1749 C CA . ASP A 1 214 ? 24.688 -4.190 21.060 1.00 85.38 214 ASP A CA 1
ATOM 1750 C C . ASP A 1 214 ? 26.203 -4.412 21.095 1.00 85.38 214 ASP A C 1
ATOM 1752 O O . ASP A 1 214 ? 26.883 -4.262 20.077 1.00 85.38 214 ASP A O 1
ATOM 1756 N N . LYS A 1 215 ? 26.749 -4.867 22.231 1.00 88.62 215 LYS A N 1
ATOM 1757 C CA . LYS A 1 215 ? 28.168 -5.250 22.334 1.00 88.62 215 LYS A CA 1
ATOM 1758 C C . LYS A 1 215 ? 28.529 -6.438 21.438 1.00 88.62 215 LYS A C 1
ATOM 1760 O O . LYS A 1 215 ? 29.591 -6.437 20.822 1.00 88.62 215 LYS A O 1
ATOM 1765 N N . GLN A 1 216 ? 27.669 -7.453 21.346 1.00 85.19 216 GLN A N 1
ATOM 1766 C CA . GLN A 1 216 ? 27.884 -8.566 20.414 1.00 85.19 216 GLN A CA 1
ATOM 1767 C C . GLN A 1 216 ? 27.769 -8.126 18.954 1.00 85.19 216 GLN A C 1
ATOM 1769 O O . GLN A 1 216 ? 28.589 -8.530 18.135 1.00 85.19 216 GLN A O 1
ATOM 1774 N N . LYS A 1 217 ? 26.781 -7.285 18.635 1.00 83.62 217 LYS A N 1
ATOM 1775 C CA . LYS A 1 217 ? 26.543 -6.751 17.295 1.00 83.62 217 LYS A CA 1
ATOM 1776 C C . LYS A 1 217 ? 27.737 -5.935 16.817 1.00 83.62 217 LYS A C 1
ATOM 1778 O O . LYS A 1 217 ? 28.269 -6.228 15.757 1.00 83.62 217 LYS A O 1
ATOM 1783 N N . THR A 1 218 ? 28.208 -4.993 17.629 1.00 84.31 218 THR A N 1
ATOM 1784 C CA . THR A 1 218 ? 29.409 -4.191 17.341 1.00 84.31 218 THR A CA 1
ATOM 1785 C C . THR A 1 218 ? 30.661 -5.055 17.170 1.00 84.31 218 THR A C 1
ATOM 1787 O O . THR A 1 218 ? 31.417 -4.852 16.222 1.00 84.31 218 THR A O 1
ATOM 1790 N N . GLY A 1 219 ? 30.850 -6.079 18.010 1.00 87.12 219 GLY A N 1
ATOM 1791 C CA . GLY A 1 219 ? 31.933 -7.055 17.840 1.00 87.12 219 GLY A CA 1
ATOM 1792 C C . GLY A 1 219 ? 31.850 -7.833 16.518 1.00 87.12 219 GLY A C 1
ATOM 1793 O O . GLY A 1 219 ? 32.837 -7.929 15.787 1.00 87.12 219 GLY A O 1
ATOM 1794 N N . LEU A 1 220 ? 30.661 -8.334 16.168 1.00 82.75 220 LEU A N 1
ATOM 1795 C CA . LEU A 1 220 ? 30.408 -9.023 14.898 1.00 82.75 220 LEU A CA 1
ATOM 1796 C C . LEU A 1 220 ? 30.570 -8.087 13.696 1.00 82.75 220 LEU A C 1
ATOM 1798 O O . LEU A 1 220 ? 31.120 -8.492 12.678 1.00 82.75 220 LEU A O 1
ATOM 1802 N N . GLU A 1 221 ? 30.140 -6.831 13.796 1.00 82.81 221 GLU A N 1
ATOM 1803 C CA . GLU A 1 221 ? 30.309 -5.816 12.754 1.00 82.81 221 GLU A CA 1
ATOM 1804 C C . GLU A 1 221 ? 31.790 -5.518 12.493 1.00 82.81 221 GLU A C 1
ATOM 1806 O O . GLU A 1 221 ? 32.202 -5.410 11.334 1.00 82.81 221 GLU A O 1
ATOM 1811 N N . GLU A 1 222 ? 32.621 -5.452 13.537 1.00 86.31 222 GLU A N 1
ATOM 1812 C CA . GLU A 1 222 ? 34.071 -5.311 13.391 1.00 86.31 222 GLU A CA 1
ATOM 1813 C C . GLU A 1 222 ? 34.726 -6.544 12.756 1.00 86.31 222 GLU A C 1
ATOM 1815 O O . GLU A 1 222 ? 35.606 -6.402 11.897 1.00 86.31 222 GLU A O 1
ATOM 1820 N N . GLU A 1 223 ? 34.306 -7.755 13.131 1.00 84.62 223 GLU A N 1
ATOM 1821 C CA . GLU A 1 223 ? 34.779 -8.996 12.508 1.00 84.62 223 GLU A CA 1
ATOM 1822 C C . GLU A 1 223 ? 34.353 -9.097 11.042 1.00 84.62 223 GLU A C 1
ATOM 1824 O O . GLU A 1 223 ? 35.185 -9.376 10.176 1.00 84.62 223 GLU A O 1
ATOM 1829 N N . ILE A 1 224 ? 33.095 -8.776 10.735 1.00 78.25 224 ILE A N 1
ATOM 1830 C CA . ILE A 1 224 ? 32.569 -8.689 9.371 1.00 78.25 224 ILE A CA 1
ATOM 1831 C C . ILE A 1 224 ? 33.343 -7.636 8.582 1.00 78.25 224 ILE A C 1
ATOM 1833 O O . ILE A 1 224 ? 33.689 -7.886 7.434 1.00 78.25 224 ILE A O 1
ATOM 1837 N N . LYS A 1 225 ? 33.677 -6.479 9.163 1.00 79.75 225 LYS A N 1
ATOM 1838 C CA . LYS A 1 225 ? 34.490 -5.447 8.500 1.00 79.75 225 LYS A CA 1
ATOM 1839 C C . LYS A 1 225 ? 35.902 -5.951 8.196 1.00 79.75 225 LYS A C 1
ATOM 1841 O O . LYS A 1 225 ? 36.403 -5.735 7.092 1.00 79.75 225 LYS A O 1
ATOM 1846 N N . LYS A 1 226 ? 36.535 -6.672 9.129 1.00 82.25 226 LYS A N 1
ATOM 1847 C CA . LYS A 1 226 ? 37.845 -7.319 8.920 1.00 82.25 226 LYS A CA 1
ATOM 1848 C C . LYS A 1 226 ? 37.777 -8.395 7.831 1.00 82.25 226 LYS A C 1
ATOM 1850 O O . LYS A 1 226 ? 38.657 -8.438 6.972 1.00 82.25 226 LYS A O 1
ATOM 1855 N N . LEU A 1 227 ? 36.731 -9.220 7.828 1.00 74.56 227 LEU A N 1
ATOM 1856 C CA . LEU A 1 227 ? 36.492 -10.249 6.813 1.00 74.56 227 LEU A CA 1
ATOM 1857 C C . LEU A 1 227 ? 36.182 -9.635 5.446 1.00 74.56 227 LEU A C 1
ATOM 1859 O O . LEU A 1 227 ? 36.799 -10.032 4.468 1.00 74.56 227 LEU A O 1
ATOM 1863 N N . LYS A 1 228 ? 35.324 -8.613 5.370 1.00 68.19 228 LYS A N 1
ATOM 1864 C CA . LYS A 1 228 ? 35.030 -7.847 4.148 1.00 68.19 228 LYS A CA 1
ATOM 1865 C C . LYS A 1 228 ? 36.295 -7.221 3.573 1.00 68.19 228 LYS A C 1
ATOM 1867 O O . LYS A 1 228 ? 36.517 -7.333 2.376 1.00 68.19 228 LYS A O 1
ATOM 1872 N N . ASN A 1 229 ? 37.158 -6.632 4.402 1.00 66.25 229 ASN A N 1
ATOM 1873 C CA . ASN A 1 229 ? 38.438 -6.081 3.950 1.00 66.25 229 ASN A CA 1
ATOM 1874 C C . ASN A 1 229 ? 39.405 -7.168 3.450 1.00 66.25 229 ASN A C 1
ATOM 1876 O O . ASN A 1 229 ? 40.101 -6.944 2.465 1.00 66.25 229 ASN A O 1
ATOM 1880 N N . LYS A 1 230 ? 39.419 -8.356 4.069 1.00 68.69 230 LYS A N 1
ATOM 1881 C CA . LYS A 1 230 ? 40.192 -9.511 3.577 1.00 68.69 230 LYS A CA 1
ATOM 1882 C C . LYS A 1 230 ? 39.630 -10.082 2.269 1.00 68.69 230 LYS A C 1
ATOM 1884 O O . LYS A 1 230 ? 40.399 -10.380 1.363 1.00 68.69 230 LYS A O 1
ATOM 1889 N N . ILE A 1 231 ? 38.307 -10.186 2.147 1.00 53.03 231 ILE A N 1
ATOM 1890 C CA . ILE A 1 231 ? 37.595 -10.670 0.953 1.00 53.03 231 ILE A CA 1
ATOM 1891 C C . ILE A 1 231 ? 37.759 -9.684 -0.214 1.00 53.03 231 ILE A C 1
ATOM 1893 O O . ILE A 1 231 ? 38.008 -10.112 -1.337 1.00 53.03 231 ILE A O 1
ATOM 1897 N N . LYS A 1 232 ? 37.728 -8.371 0.055 1.00 52.81 232 LYS A N 1
ATOM 1898 C CA . LYS A 1 232 ? 37.965 -7.290 -0.922 1.00 52.81 232 LYS A CA 1
ATOM 1899 C C . LYS A 1 232 ? 39.349 -7.368 -1.582 1.00 52.81 232 LYS A C 1
ATOM 1901 O O . LYS A 1 232 ? 39.509 -6.877 -2.693 1.00 52.81 232 LYS A O 1
ATOM 1906 N N . CYS A 1 233 ? 40.325 -7.994 -0.922 1.00 46.97 233 CYS A N 1
ATOM 1907 C CA . CYS A 1 233 ? 41.670 -8.211 -1.459 1.00 46.97 233 CYS A CA 1
ATOM 1908 C C . CYS A 1 233 ? 41.859 -9.575 -2.149 1.00 46.97 233 CYS A C 1
ATOM 1910 O O . CYS A 1 233 ? 42.908 -9.787 -2.748 1.00 46.97 233 CYS A O 1
ATOM 1912 N N . LEU A 1 234 ? 40.897 -10.504 -2.057 1.00 47.78 234 LEU A N 1
ATOM 1913 C CA . LEU A 1 234 ? 41.076 -11.897 -2.495 1.00 47.78 234 LEU A CA 1
ATOM 1914 C C . LEU A 1 234 ? 40.071 -12.382 -3.544 1.00 47.78 234 LEU A C 1
ATOM 1916 O O . LEU A 1 234 ? 40.307 -13.425 -4.147 1.00 47.78 234 LEU A O 1
ATOM 1920 N N . LEU A 1 235 ? 38.980 -11.660 -3.798 1.00 37.22 235 LEU A N 1
ATOM 1921 C CA . LEU A 1 235 ? 37.977 -12.069 -4.781 1.00 37.22 235 LEU A CA 1
ATOM 1922 C C . LEU A 1 235 ? 37.484 -10.855 -5.587 1.00 37.22 235 LEU A C 1
ATOM 1924 O O . LEU A 1 235 ? 37.106 -9.850 -4.978 1.00 37.22 235 LEU A O 1
ATOM 1928 N N . PRO A 1 236 ? 37.434 -10.919 -6.935 1.00 35.84 236 PRO A N 1
ATOM 1929 C CA . PRO A 1 236 ? 36.622 -9.975 -7.689 1.00 35.84 236 PRO A CA 1
ATOM 1930 C C . PRO A 1 236 ? 35.160 -10.127 -7.234 1.00 35.84 236 PRO A C 1
ATOM 1932 O O . PRO A 1 236 ? 34.731 -11.236 -6.899 1.00 35.84 236 PRO A O 1
ATOM 1935 N N . PRO A 1 237 ? 34.400 -9.025 -7.145 1.00 41.53 237 PRO A N 1
ATOM 1936 C CA . PRO A 1 237 ? 33.129 -9.011 -6.440 1.00 41.53 237 PRO A CA 1
ATOM 1937 C C . PRO A 1 237 ? 32.101 -9.870 -7.178 1.00 41.53 237 PRO A C 1
ATOM 1939 O O . PRO A 1 237 ? 31.581 -9.480 -8.219 1.00 41.53 237 PRO A O 1
ATOM 1942 N N . ILE A 1 238 ? 31.778 -11.030 -6.608 1.00 39.06 238 ILE A N 1
ATOM 1943 C CA . ILE A 1 238 ? 30.602 -11.813 -6.984 1.00 39.06 238 ILE A CA 1
ATOM 1944 C C . ILE A 1 238 ? 29.392 -11.053 -6.434 1.00 39.06 238 ILE A C 1
ATOM 1946 O O . ILE A 1 238 ? 29.047 -11.157 -5.257 1.00 39.06 238 ILE A O 1
ATOM 1950 N N . ARG A 1 239 ? 28.805 -10.203 -7.280 1.00 40.88 239 ARG A N 1
ATOM 1951 C CA . ARG A 1 239 ? 27.579 -9.451 -7.000 1.00 40.88 239 ARG A CA 1
ATOM 1952 C C . ARG A 1 239 ? 26.386 -10.337 -7.337 1.00 40.88 239 ARG A C 1
ATOM 1954 O O . ARG A 1 239 ? 26.114 -10.593 -8.502 1.00 40.88 239 ARG A O 1
ATOM 1961 N N . ALA A 1 240 ? 25.676 -10.816 -6.323 1.00 32.69 240 ALA A N 1
ATOM 1962 C CA . ALA A 1 240 ? 24.409 -11.502 -6.531 1.00 32.69 240 ALA A CA 1
ATOM 1963 C C . ALA A 1 240 ? 23.251 -10.486 -6.604 1.00 32.69 240 ALA A C 1
ATOM 1965 O O . ALA A 1 240 ? 23.166 -9.553 -5.804 1.00 32.69 240 ALA A O 1
ATOM 1966 N N . ASN A 1 241 ? 22.357 -10.723 -7.565 1.00 38.81 241 ASN A N 1
ATOM 1967 C CA . ASN A 1 241 ? 20.948 -10.308 -7.615 1.00 38.81 241 ASN A CA 1
ATOM 1968 C C . ASN A 1 241 ? 20.587 -8.842 -7.914 1.00 38.81 241 ASN A C 1
ATOM 1970 O O . ASN A 1 241 ? 19.618 -8.320 -7.380 1.00 38.81 241 ASN A O 1
ATOM 1974 N N . LEU A 1 242 ? 21.286 -8.218 -8.855 1.00 46.69 242 LEU A N 1
ATOM 1975 C CA . LEU A 1 242 ? 20.668 -7.308 -9.829 1.00 46.69 242 LEU A CA 1
ATOM 1976 C C . LEU A 1 242 ? 21.186 -7.769 -11.196 1.00 46.69 242 LEU A C 1
ATOM 1978 O O . LEU A 1 242 ? 22.313 -8.252 -11.283 1.00 46.69 242 LEU A O 1
ATOM 1982 N N . THR A 1 243 ? 20.407 -7.676 -12.264 1.00 56.06 243 THR A N 1
ATOM 1983 C CA . THR A 1 243 ? 20.911 -8.015 -13.601 1.00 56.06 243 THR A CA 1
ATOM 1984 C C . THR A 1 243 ? 22.111 -7.149 -13.964 1.00 56.06 243 THR A C 1
ATOM 1986 O O . THR A 1 243 ? 21.973 -5.930 -14.048 1.00 56.06 243 THR A O 1
ATOM 1989 N N . ASP A 1 244 ? 23.271 -7.763 -14.207 1.00 65.31 244 ASP A N 1
ATOM 1990 C CA . ASP A 1 244 ? 24.423 -7.097 -14.827 1.00 65.31 244 ASP A CA 1
ATOM 1991 C C . ASP A 1 244 ? 24.106 -6.841 -16.308 1.00 65.31 244 ASP A C 1
ATOM 1993 O O . ASP A 1 244 ? 24.556 -7.554 -17.210 1.00 65.31 244 ASP A O 1
ATOM 1997 N N . ILE A 1 245 ? 23.273 -5.831 -16.568 1.00 78.88 245 ILE A N 1
ATOM 1998 C CA . ILE A 1 245 ? 23.052 -5.327 -17.920 1.00 78.88 245 ILE A CA 1
ATOM 1999 C C . ILE A 1 245 ? 24.330 -4.607 -18.333 1.00 78.88 245 ILE A C 1
ATOM 2001 O O . ILE A 1 245 ? 24.779 -3.664 -17.682 1.00 78.88 245 ILE A O 1
ATOM 2005 N N . GLN A 1 246 ? 24.945 -5.081 -19.413 1.00 77.88 246 GLN A N 1
ATOM 2006 C CA . GLN A 1 246 ? 26.169 -4.478 -19.921 1.00 77.88 246 GLN A CA 1
ATOM 2007 C C . GLN A 1 246 ? 25.916 -3.004 -20.294 1.00 77.88 246 GLN A C 1
ATOM 2009 O O . GLN A 1 246 ? 24.873 -2.702 -20.877 1.00 77.88 246 GLN A O 1
ATOM 2014 N N . PRO A 1 247 ? 26.875 -2.084 -20.073 1.00 76.56 247 PRO A N 1
ATOM 2015 C CA . PRO A 1 247 ? 26.697 -0.661 -20.375 1.00 76.56 247 PRO A CA 1
ATOM 2016 C C . PRO A 1 247 ? 26.317 -0.357 -21.831 1.00 76.56 247 PRO A C 1
ATOM 2018 O O . PRO A 1 247 ? 25.828 0.725 -22.122 1.00 76.56 247 PRO A O 1
ATOM 2021 N N . ASN A 1 248 ? 26.552 -1.274 -22.769 1.00 79.62 248 ASN A N 1
ATOM 2022 C CA . ASN A 1 248 ? 26.194 -1.120 -24.181 1.00 79.62 248 ASN A CA 1
ATOM 2023 C C . ASN A 1 248 ? 25.221 -2.204 -24.655 1.00 79.62 248 ASN A C 1
ATOM 2025 O O . ASN A 1 248 ? 25.178 -2.502 -25.848 1.00 79.62 248 ASN A O 1
ATOM 2029 N N . ALA A 1 249 ? 24.473 -2.803 -23.724 1.00 85.50 249 ALA A N 1
ATOM 2030 C CA . ALA A 1 249 ? 23.464 -3.801 -24.031 1.00 85.50 249 ALA A CA 1
ATOM 2031 C C . ALA A 1 249 ? 22.503 -3.290 -25.108 1.00 85.50 249 ALA A C 1
ATOM 2033 O O . ALA A 1 249 ? 22.054 -2.138 -25.093 1.00 85.50 249 ALA A O 1
ATOM 2034 N N . LYS A 1 250 ? 22.206 -4.182 -26.046 1.00 89.00 250 LYS A N 1
ATOM 2035 C CA . LYS A 1 250 ? 21.199 -4.001 -27.079 1.00 89.00 250 LYS A CA 1
ATOM 2036 C C . LYS A 1 250 ? 20.199 -5.130 -26.957 1.00 89.00 250 LYS A C 1
ATOM 2038 O O . LYS A 1 250 ? 20.541 -6.223 -26.515 1.00 89.00 250 LYS A O 1
ATOM 2043 N N . TRP A 1 251 ? 18.971 -4.850 -27.357 1.00 93.25 251 TRP A N 1
ATOM 2044 C CA . TRP A 1 251 ? 17.913 -5.842 -27.399 1.00 93.25 251 TRP A CA 1
ATOM 2045 C C . TRP A 1 251 ? 17.524 -6.079 -28.844 1.00 93.25 251 TRP A C 1
ATOM 2047 O O . TRP A 1 251 ? 17.412 -5.139 -29.640 1.00 93.25 251 TRP A O 1
ATOM 2057 N N . LYS A 1 252 ? 17.278 -7.346 -29.166 1.00 93.62 252 LYS A N 1
ATOM 2058 C CA . LYS A 1 252 ? 16.699 -7.727 -30.448 1.00 93.62 252 LYS A CA 1
ATOM 2059 C C . LYS A 1 252 ? 15.391 -6.974 -30.631 1.00 93.62 252 LYS A C 1
ATOM 2061 O O . LYS A 1 252 ? 14.558 -6.969 -29.737 1.00 93.62 252 LYS A O 1
ATOM 2066 N N . GLN A 1 253 ? 15.205 -6.357 -31.791 1.00 90.94 253 GLN A N 1
ATOM 2067 C CA . GLN A 1 253 ? 14.054 -5.485 -32.056 1.00 90.94 253 GLN A CA 1
ATOM 2068 C C . GLN A 1 253 ? 12.745 -6.264 -32.290 1.00 90.94 253 GLN A C 1
ATOM 2070 O O . GLN A 1 253 ? 11.652 -5.706 -32.209 1.00 90.94 253 GLN A O 1
ATOM 2075 N N . ASN A 1 254 ? 12.834 -7.564 -32.585 1.00 88.19 254 ASN 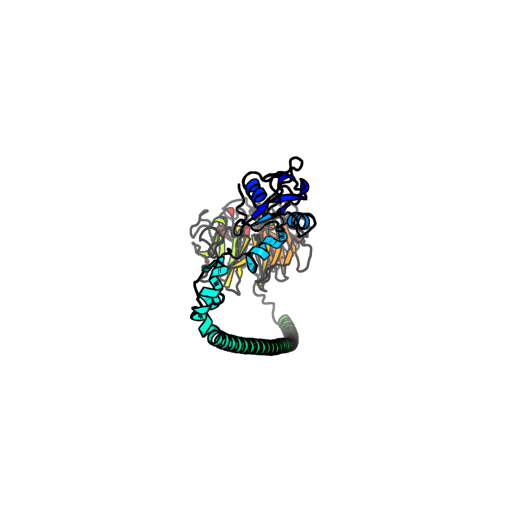A N 1
ATOM 2076 C CA . ASN A 1 254 ? 11.685 -8.451 -32.728 1.00 88.19 254 ASN A CA 1
ATOM 2077 C C . ASN A 1 254 ? 11.287 -9.049 -31.370 1.00 88.19 254 ASN A C 1
ATOM 2079 O O . ASN A 1 254 ? 11.835 -10.059 -30.925 1.00 88.19 254 ASN A O 1
ATOM 2083 N N . GLY A 1 255 ? 10.307 -8.420 -30.724 1.00 89.69 255 GLY A N 1
ATOM 2084 C CA . GLY A 1 255 ? 9.726 -8.911 -29.479 1.00 89.69 255 GLY A CA 1
ATOM 2085 C C . GLY A 1 255 ? 8.952 -10.212 -29.674 1.00 89.69 255 GLY A C 1
ATOM 2086 O O . GLY A 1 255 ? 8.236 -10.400 -30.659 1.00 89.69 255 GLY A O 1
ATOM 2087 N N . LEU A 1 256 ? 9.086 -11.122 -28.715 1.00 92.19 256 LEU A N 1
ATOM 2088 C CA . LEU A 1 256 ? 8.277 -12.331 -28.621 1.00 92.19 256 LEU A CA 1
ATOM 2089 C C . LEU A 1 256 ? 7.074 -12.039 -27.730 1.00 92.19 256 LEU A C 1
ATOM 2091 O O . LEU A 1 256 ? 7.244 -11.639 -26.581 1.00 92.19 256 LEU A O 1
ATOM 2095 N N . THR A 1 257 ? 5.858 -12.266 -28.225 1.00 92.88 257 THR A N 1
ATOM 2096 C CA . THR A 1 257 ? 4.672 -12.212 -27.358 1.00 92.88 257 THR A CA 1
ATOM 2097 C C . THR A 1 257 ? 4.701 -13.407 -26.409 1.00 92.88 257 THR A C 1
ATOM 2099 O O . THR A 1 257 ? 4.664 -14.552 -26.852 1.00 92.88 257 THR A O 1
ATOM 2102 N N . VAL A 1 258 ? 4.802 -13.133 -25.110 1.00 93.19 258 VAL A N 1
ATOM 2103 C CA . VAL A 1 258 ? 4.943 -14.148 -24.050 1.00 93.19 258 VAL A CA 1
ATOM 2104 C C . VAL A 1 258 ? 3.704 -14.265 -23.159 1.00 93.19 258 VAL A C 1
ATOM 2106 O O . VAL A 1 258 ? 3.564 -15.252 -22.444 1.00 93.19 258 VAL A O 1
ATOM 2109 N N . ALA A 1 259 ? 2.791 -13.294 -23.231 1.00 92.94 259 ALA A N 1
ATOM 2110 C CA . ALA A 1 259 ? 1.458 -13.356 -22.635 1.00 92.94 259 ALA A CA 1
ATOM 2111 C C . ALA A 1 259 ? 0.478 -12.495 -23.449 1.00 92.94 259 ALA A C 1
ATOM 2113 O O . ALA A 1 259 ? 0.864 -11.444 -23.967 1.00 92.94 259 ALA A O 1
ATOM 2114 N N . GLY A 1 260 ? -0.787 -12.916 -23.542 1.00 92.00 260 GLY A N 1
ATOM 2115 C CA . GLY A 1 260 ? -1.837 -12.186 -24.263 1.00 92.00 260 GLY A CA 1
ATOM 2116 C C . GLY A 1 260 ? -1.688 -12.192 -25.791 1.00 92.00 260 GLY A C 1
ATOM 2117 O O . GLY A 1 260 ? -1.252 -13.178 -26.385 1.00 92.00 260 GLY A O 1
ATOM 2118 N N . GLY A 1 261 ? -2.103 -11.098 -26.440 1.00 84.56 261 GLY A N 1
ATOM 2119 C CA . GLY A 1 261 ? -2.013 -10.914 -27.898 1.00 84.56 261 GLY A CA 1
ATOM 2120 C C . GLY A 1 261 ? -3.053 -11.683 -28.723 1.00 84.56 261 GLY A C 1
ATOM 2121 O O . GLY A 1 261 ? -2.964 -11.725 -29.946 1.00 84.56 261 GLY A O 1
ATOM 2122 N N . CYS A 1 262 ? -4.052 -12.283 -28.069 1.00 83.38 262 CYS A N 1
ATOM 2123 C CA . CYS A 1 262 ? -5.144 -13.035 -28.701 1.00 83.38 262 CYS A CA 1
ATOM 2124 C C . CYS A 1 262 ? -6.487 -12.276 -28.650 1.00 83.38 262 CYS A C 1
ATOM 2126 O O . CYS A 1 262 ? -7.554 -12.896 -28.593 1.00 83.38 262 CYS A O 1
ATOM 2128 N N . GLY A 1 263 ? -6.428 -10.941 -28.652 1.00 82.50 263 GLY A N 1
ATOM 2129 C CA . GLY A 1 263 ? -7.571 -10.033 -28.523 1.00 82.50 263 GLY A CA 1
ATOM 2130 C C . GLY A 1 263 ? -7.953 -9.713 -27.075 1.00 82.50 263 GLY A C 1
ATOM 2131 O O . GLY A 1 263 ? -7.601 -10.445 -26.147 1.00 82.50 263 GLY A O 1
ATOM 2132 N N . GLN A 1 264 ? -8.702 -8.621 -26.916 1.00 87.38 264 GLN A N 1
ATOM 2133 C CA . GLN A 1 264 ? -9.164 -8.104 -25.632 1.00 87.38 264 GLN A CA 1
ATOM 2134 C C . GLN A 1 264 ? -10.379 -8.892 -25.127 1.00 87.38 264 GLN A C 1
ATOM 2136 O O . GLN A 1 264 ? -11.492 -8.725 -25.625 1.00 87.38 264 GLN A O 1
ATOM 2141 N N . ALA A 1 265 ? -10.173 -9.787 -24.163 1.00 87.12 265 ALA A N 1
ATOM 2142 C CA . ALA A 1 265 ? -11.243 -10.545 -23.508 1.00 87.12 265 ALA A CA 1
ATOM 2143 C C . ALA A 1 265 ? -10.698 -11.275 -22.264 1.00 87.12 265 ALA A C 1
ATOM 2145 O O . ALA A 1 265 ? -9.597 -10.993 -21.798 1.00 87.12 265 ALA A O 1
ATOM 2146 N N . ASN A 1 266 ? -11.482 -12.190 -21.686 1.00 88.12 266 ASN A N 1
ATOM 2147 C CA . ASN A 1 266 ? -11.207 -12.814 -20.388 1.00 88.12 266 ASN A CA 1
ATOM 2148 C C . ASN A 1 266 ? -10.796 -14.300 -20.457 1.00 88.12 266 ASN A C 1
ATOM 2150 O O . ASN A 1 266 ? -10.728 -14.965 -19.417 1.00 88.12 266 ASN A O 1
ATOM 2154 N N . ARG A 1 267 ? -10.507 -14.849 -21.647 1.00 91.44 267 ARG A N 1
ATOM 2155 C CA . ARG A 1 267 ? -10.028 -16.241 -21.781 1.00 91.44 267 ARG A CA 1
ATOM 2156 C C . ARG A 1 267 ? -8.622 -16.407 -21.197 1.00 91.44 267 ARG A C 1
ATOM 2158 O O . ARG A 1 267 ? -7.938 -15.435 -20.885 1.00 91.44 267 ARG A O 1
ATOM 2165 N N . SER A 1 268 ? -8.178 -17.655 -21.053 1.00 89.75 268 SER A N 1
ATOM 2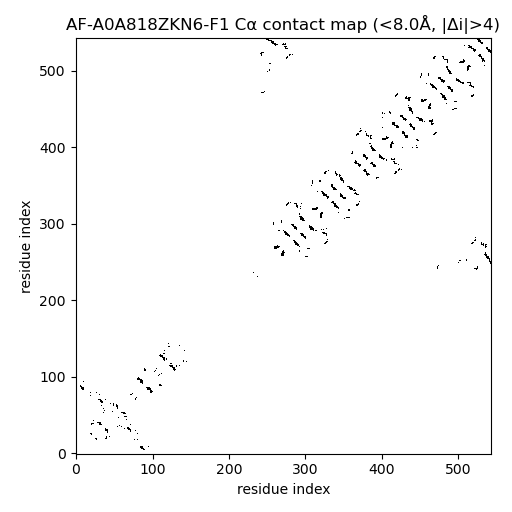166 C CA . SER A 1 268 ? -6.865 -17.998 -20.488 1.00 89.75 268 SER A CA 1
ATOM 2167 C C . SER A 1 268 ? -5.686 -17.469 -21.304 1.00 89.75 268 SER A C 1
ATOM 2169 O O . SER A 1 268 ? -4.628 -17.237 -20.742 1.00 89.75 268 SER A O 1
ATOM 2171 N N . ASN A 1 269 ? -5.837 -17.264 -22.610 1.00 88.62 269 ASN A N 1
ATOM 2172 C CA . ASN A 1 269 ? -4.806 -16.713 -23.495 1.00 88.62 269 ASN A CA 1
ATOM 2173 C C . ASN A 1 269 ? -4.992 -15.213 -23.800 1.00 88.62 269 ASN A C 1
ATOM 2175 O O . ASN A 1 269 ? -4.312 -14.685 -24.677 1.00 88.62 269 ASN A O 1
ATOM 2179 N N . GLN A 1 270 ? -5.925 -14.535 -23.128 1.00 93.00 270 GLN A N 1
ATOM 2180 C CA . GLN A 1 270 ? -6.293 -13.144 -23.398 1.00 93.00 270 GLN A CA 1
ATOM 2181 C C . GLN A 1 270 ? -6.034 -12.262 -22.175 1.00 93.00 270 GLN A C 1
ATOM 2183 O O . GLN A 1 270 ? -6.128 -12.716 -21.033 1.00 93.00 270 GLN A O 1
ATOM 2188 N N . LEU A 1 271 ? -5.703 -11.004 -22.448 1.00 94.62 271 LEU A N 1
ATOM 2189 C CA . LEU A 1 271 ? -5.548 -9.927 -21.475 1.00 94.62 271 LEU A CA 1
ATOM 2190 C C . LEU A 1 271 ? -6.469 -8.778 -21.891 1.00 94.62 271 LEU A C 1
ATOM 2192 O O . LEU A 1 271 ? -6.858 -8.693 -23.056 1.00 94.62 271 LEU A O 1
ATOM 2196 N N . ALA A 1 272 ? -6.822 -7.911 -20.949 1.00 95.12 272 ALA A N 1
ATOM 2197 C CA . ALA A 1 272 ? -7.556 -6.688 -21.213 1.00 95.12 272 ALA A CA 1
ATOM 2198 C C . ALA A 1 272 ? -6.963 -5.531 -20.400 1.00 95.12 272 ALA A C 1
ATOM 2200 O O . ALA A 1 272 ? -7.097 -5.469 -19.175 1.00 95.12 272 ALA A O 1
ATOM 2201 N N . GLY A 1 273 ? -6.305 -4.608 -21.103 1.00 94.75 273 GLY A N 1
ATOM 2202 C CA . GLY A 1 273 ? -5.598 -3.480 -20.504 1.00 94.75 273 GLY A CA 1
ATOM 2203 C C . GLY A 1 273 ? -4.527 -3.926 -19.506 1.00 94.75 273 GLY A C 1
ATOM 2204 O O . GLY A 1 273 ? -4.592 -3.531 -18.342 1.00 94.75 273 GLY A O 1
ATOM 2205 N N . PRO A 1 274 ? -3.563 -4.783 -19.890 1.00 97.00 274 PRO A N 1
ATOM 2206 C CA . PRO A 1 274 ? -2.542 -5.221 -18.956 1.00 97.00 274 PRO A CA 1
ATOM 2207 C C . PRO A 1 274 ? -1.699 -4.038 -18.467 1.00 97.00 274 PRO A C 1
ATOM 2209 O O . PRO A 1 274 ? -1.412 -3.124 -19.240 1.00 97.00 274 PRO A O 1
ATOM 2212 N N . HIS A 1 275 ? -1.293 -4.054 -17.199 1.00 96.31 275 HIS A N 1
ATOM 2213 C CA . HIS A 1 275 ? -0.547 -2.950 -16.582 1.00 96.31 275 HIS A CA 1
ATOM 2214 C C . HIS A 1 275 ? 0.800 -3.400 -16.001 1.00 96.31 275 HIS A C 1
ATOM 2216 O O . HIS A 1 275 ? 1.744 -3.616 -16.756 1.00 96.31 275 HIS A O 1
ATOM 2222 N N . GLY A 1 276 ? 0.928 -3.523 -14.681 1.00 95.56 276 GLY A N 1
ATOM 2223 C CA . GLY A 1 276 ? 2.161 -3.964 -14.043 1.00 95.56 276 GLY A CA 1
ATOM 2224 C C . GLY A 1 276 ? 2.473 -5.428 -14.332 1.00 95.56 276 GLY A C 1
ATOM 2225 O O . GLY A 1 276 ? 1.587 -6.243 -14.620 1.00 95.56 276 GLY A O 1
ATOM 2226 N N . LEU A 1 277 ? 3.758 -5.757 -14.259 1.00 96.25 277 LEU A N 1
ATOM 2227 C CA . LEU A 1 277 ? 4.253 -7.112 -14.446 1.00 96.25 277 LEU A CA 1
ATOM 2228 C C . LEU A 1 277 ? 5.436 -7.367 -13.511 1.00 96.25 277 LEU A C 1
ATOM 2230 O O . LEU A 1 277 ? 6.241 -6.473 -13.260 1.00 96.25 277 LEU A O 1
ATOM 2234 N N . CYS A 1 278 ? 5.596 -8.609 -13.076 1.00 93.81 278 CYS A N 1
ATOM 2235 C CA . CYS A 1 278 ? 6.844 -9.079 -12.489 1.00 93.81 278 CYS A CA 1
ATOM 2236 C C . CYS A 1 278 ? 7.209 -10.461 -13.030 1.00 93.81 278 CYS A C 1
ATOM 2238 O O . CYS A 1 278 ? 6.351 -11.236 -13.460 1.00 93.81 278 CYS A O 1
ATOM 2240 N N . VAL A 1 279 ? 8.506 -10.761 -13.036 1.00 91.69 279 VAL A N 1
ATOM 2241 C CA . VAL A 1 279 ? 9.047 -12.037 -13.509 1.00 91.69 279 VAL A CA 1
ATOM 2242 C C . VAL A 1 279 ? 9.806 -12.692 -12.362 1.00 91.69 279 VAL A C 1
ATOM 2244 O O . VAL A 1 279 ? 10.618 -12.041 -11.708 1.00 91.69 279 VAL A O 1
ATOM 2247 N N . ASP A 1 280 ? 9.536 -13.970 -12.093 1.00 89.31 280 ASP A N 1
ATOM 2248 C CA . ASP A 1 280 ? 10.268 -14.718 -11.068 1.00 89.31 280 ASP A CA 1
ATOM 2249 C C . ASP A 1 280 ? 11.541 -15.394 -11.598 1.00 89.31 280 ASP A C 1
ATOM 2251 O O . ASP A 1 280 ? 11.825 -15.429 -12.797 1.00 89.31 280 ASP A O 1
ATOM 2255 N N . ASP A 1 281 ? 12.316 -15.979 -10.682 1.00 85.38 281 ASP A N 1
ATOM 2256 C CA . ASP A 1 281 ? 13.600 -16.619 -10.994 1.00 85.38 281 ASP A CA 1
ATOM 2257 C C . ASP A 1 281 ? 13.461 -17.844 -11.926 1.00 85.38 281 ASP A C 1
ATOM 2259 O O . ASP A 1 281 ? 14.447 -18.280 -12.529 1.00 85.38 281 ASP A O 1
ATOM 2263 N N . ASN A 1 282 ? 12.242 -18.380 -12.078 1.00 86.44 282 ASN A N 1
ATOM 2264 C CA . ASN A 1 282 ? 11.905 -19.469 -12.996 1.00 86.44 282 ASN A CA 1
ATOM 2265 C C . ASN A 1 282 ? 11.423 -18.959 -14.366 1.00 86.44 282 ASN A C 1
ATOM 2267 O O . ASN A 1 282 ? 10.973 -19.760 -15.187 1.00 86.44 282 ASN A O 1
ATOM 2271 N N . GLN A 1 283 ? 11.524 -17.651 -14.627 1.00 87.50 283 GLN A N 1
ATOM 2272 C CA . GLN A 1 283 ? 10.982 -16.985 -15.816 1.00 87.50 283 GLN A CA 1
ATOM 2273 C C . GLN A 1 283 ? 9.457 -17.137 -15.944 1.00 87.50 283 GLN A C 1
ATOM 2275 O O . GLN A 1 283 ? 8.919 -17.156 -17.053 1.00 87.50 283 GLN A O 1
ATOM 2280 N N . THR A 1 284 ? 8.753 -17.265 -14.817 1.00 91.81 284 THR A N 1
ATOM 2281 C CA . THR A 1 284 ? 7.291 -17.180 -14.784 1.00 91.81 284 THR A CA 1
ATOM 2282 C C . THR A 1 284 ? 6.898 -15.716 -14.732 1.00 91.81 284 THR A C 1
ATOM 2284 O O . THR A 1 284 ? 7.419 -14.957 -13.915 1.00 91.81 284 THR A O 1
ATOM 2287 N N . ILE A 1 285 ? 5.983 -15.327 -15.608 1.00 93.81 285 ILE A N 1
ATOM 2288 C CA . ILE A 1 285 ? 5.498 -13.960 -15.742 1.00 93.81 285 ILE A CA 1
ATOM 2289 C C . ILE A 1 285 ? 4.194 -13.853 -14.965 1.00 93.81 285 ILE A C 1
ATOM 2291 O O . ILE A 1 285 ? 3.276 -14.642 -15.186 1.00 93.81 285 ILE A O 1
ATOM 2295 N N . TYR A 1 286 ? 4.092 -12.856 -14.098 1.00 96.00 286 TYR A N 1
ATOM 2296 C CA . TYR A 1 286 ? 2.841 -12.472 -13.465 1.00 96.00 286 TYR A CA 1
ATOM 2297 C C . TYR A 1 286 ? 2.465 -11.103 -13.998 1.00 96.00 286 TYR A C 1
ATOM 2299 O O . TYR A 1 286 ? 3.234 -10.153 -13.877 1.00 96.00 286 TYR A O 1
ATOM 2307 N N . VAL A 1 287 ? 1.305 -11.019 -14.633 1.00 96.88 287 VAL A N 1
ATOM 2308 C CA . VAL A 1 287 ? 0.822 -9.795 -15.267 1.00 96.88 287 VAL A CA 1
ATOM 2309 C C . VAL A 1 287 ? -0.515 -9.403 -14.666 1.00 96.88 287 VAL A C 1
ATOM 2311 O O . VAL A 1 287 ? -1.385 -10.243 -14.411 1.00 96.88 287 VAL A O 1
ATOM 2314 N N . VAL A 1 288 ? -0.664 -8.109 -14.429 1.00 97.62 288 VAL A N 1
ATOM 2315 C CA . VAL A 1 288 ? -1.921 -7.502 -14.021 1.00 97.62 288 VAL A CA 1
ATOM 2316 C C . VAL A 1 288 ? -2.824 -7.402 -15.239 1.00 97.62 288 VAL A C 1
ATOM 2318 O O . VAL A 1 288 ? -2.479 -6.730 -16.204 1.00 97.62 288 VAL A O 1
ATOM 2321 N N . ASP A 1 289 ? -3.985 -8.041 -15.184 1.00 97.00 289 ASP A N 1
ATOM 2322 C CA . ASP A 1 289 ? -5.040 -7.948 -16.190 1.00 97.00 289 ASP A CA 1
ATOM 2323 C C . ASP A 1 289 ? -6.132 -7.013 -15.640 1.00 97.00 289 ASP A C 1
ATOM 2325 O O . ASP A 1 289 ? -7.083 -7.451 -14.979 1.00 97.00 289 ASP A O 1
ATOM 2329 N N . ASN A 1 290 ? -5.908 -5.700 -15.799 1.00 95.62 290 ASN A N 1
ATOM 2330 C CA . ASN A 1 290 ? -6.598 -4.636 -15.059 1.00 95.62 290 ASN A CA 1
ATOM 2331 C C . ASN A 1 290 ? -8.119 -4.681 -15.246 1.00 95.62 290 ASN A C 1
ATOM 2333 O O . ASN A 1 290 ? -8.859 -4.712 -14.254 1.00 95.62 290 ASN A O 1
ATOM 2337 N N . TYR A 1 291 ? -8.583 -4.729 -16.500 1.00 95.31 291 TYR A N 1
ATOM 2338 C CA . TYR A 1 291 ? -10.012 -4.679 -16.821 1.00 95.31 291 TYR A CA 1
ATOM 2339 C C . TYR A 1 291 ? -10.740 -5.984 -16.495 1.00 95.31 291 TYR A C 1
ATOM 2341 O O . TYR A 1 291 ? -11.950 -5.973 -16.293 1.00 95.31 291 TYR A O 1
ATOM 2349 N N . ASN A 1 292 ? -10.014 -7.097 -16.375 1.00 95.88 292 ASN A N 1
ATOM 2350 C CA . ASN A 1 292 ? -10.562 -8.365 -15.888 1.00 95.88 292 ASN A CA 1
ATOM 2351 C C . ASN A 1 292 ? -10.373 -8.560 -14.370 1.00 95.88 292 ASN A C 1
ATOM 2353 O O . ASN A 1 292 ? -10.744 -9.610 -13.837 1.00 95.88 292 ASN A O 1
ATOM 2357 N N . HIS A 1 293 ? -9.797 -7.576 -13.670 1.00 96.50 293 HIS A N 1
ATOM 2358 C CA . HIS A 1 293 ? -9.630 -7.546 -12.213 1.00 96.50 293 HIS A CA 1
ATOM 2359 C C . HIS A 1 293 ? -8.938 -8.789 -11.638 1.00 96.50 293 HIS A C 1
ATOM 2361 O O . HIS A 1 293 ? -9.391 -9.410 -10.668 1.00 96.50 293 HIS A O 1
ATOM 2367 N N . ARG A 1 294 ? -7.840 -9.192 -12.278 1.00 96.44 294 ARG A N 1
ATOM 2368 C CA . ARG A 1 294 ? -7.127 -10.424 -11.940 1.00 96.44 294 ARG A CA 1
ATOM 2369 C C . ARG A 1 294 ? -5.629 -10.299 -12.173 1.00 96.44 294 ARG A C 1
ATOM 2371 O O . ARG A 1 294 ? -5.180 -9.490 -12.979 1.00 96.44 294 ARG A O 1
ATOM 2378 N N . ILE A 1 295 ? -4.871 -11.144 -11.486 1.00 97.06 295 ILE A N 1
ATOM 2379 C CA . ILE A 1 295 ? -3.455 -11.381 -11.763 1.00 97.06 295 ILE A CA 1
ATOM 2380 C C . ILE A 1 295 ? -3.333 -12.731 -12.449 1.00 97.06 295 ILE A C 1
ATOM 2382 O O . ILE A 1 295 ? -3.895 -13.732 -11.987 1.00 97.06 295 ILE A O 1
ATOM 2386 N N . MET A 1 296 ? -2.592 -12.751 -13.546 1.00 96.25 296 MET A N 1
ATOM 2387 C CA . MET A 1 296 ? -2.423 -13.926 -14.379 1.00 96.25 296 MET A CA 1
ATOM 2388 C C . MET A 1 296 ? -0.970 -14.394 -14.382 1.00 96.25 296 MET A C 1
ATOM 2390 O O . MET A 1 296 ? -0.056 -13.608 -14.609 1.00 96.25 296 MET A O 1
ATOM 2394 N N . GLU A 1 297 ? -0.775 -15.689 -14.174 1.00 95.38 297 GLU A N 1
ATOM 2395 C CA . GLU A 1 297 ? 0.496 -16.400 -14.276 1.00 95.38 297 GLU A CA 1
ATOM 2396 C C . GLU A 1 297 ? 0.657 -16.982 -15.685 1.00 95.38 297 GLU A C 1
ATOM 2398 O O . GLU A 1 297 ? -0.175 -17.777 -16.126 1.00 95.38 297 GLU A O 1
ATOM 2403 N N . TRP A 1 298 ? 1.757 -16.654 -16.359 1.00 94.25 298 TRP A N 1
ATOM 2404 C CA . TRP A 1 298 ? 2.226 -17.302 -17.581 1.00 94.25 298 TRP A CA 1
ATOM 2405 C C . TRP A 1 298 ? 3.563 -17.981 -17.326 1.00 94.25 298 TRP A C 1
ATOM 2407 O O . TRP A 1 298 ? 4.578 -17.340 -17.054 1.00 94.25 298 TRP A O 1
ATOM 2417 N N . LYS A 1 299 ? 3.578 -19.306 -17.451 1.00 90.19 299 LYS A N 1
ATOM 2418 C CA . LYS A 1 299 ? 4.824 -20.073 -17.413 1.00 90.19 299 LYS A CA 1
ATOM 2419 C C . LYS A 1 299 ? 5.597 -19.875 -18.709 1.00 90.19 299 LYS A C 1
ATOM 2421 O O . LYS A 1 299 ? 4.995 -19.718 -19.771 1.00 90.19 299 LYS A O 1
ATOM 2426 N N . CYS A 1 300 ? 6.922 -19.943 -18.619 1.00 75.19 300 CYS A N 1
ATOM 2427 C CA . CYS A 1 300 ? 7.802 -19.894 -19.781 1.00 75.19 300 CYS A CA 1
ATOM 2428 C C . CYS A 1 300 ? 7.315 -20.875 -20.869 1.00 75.19 300 CYS A C 1
ATOM 2430 O O . CYS A 1 300 ? 7.063 -22.048 -20.584 1.00 75.19 300 CYS A O 1
ATOM 2432 N N . CYS A 1 301 ? 7.142 -20.371 -22.095 1.00 66.94 301 CYS A N 1
ATOM 2433 C CA . CYS A 1 301 ? 6.622 -21.095 -23.266 1.00 66.94 301 CYS A CA 1
ATOM 2434 C C . CYS A 1 301 ? 5.145 -21.549 -23.197 1.00 66.94 301 CYS A C 1
ATOM 2436 O O . CYS A 1 301 ? 4.692 -22.277 -24.080 1.00 66.94 301 CYS A O 1
ATOM 2438 N N . GLY A 1 302 ? 4.378 -21.138 -22.185 1.00 76.38 302 GLY A N 1
ATOM 2439 C CA . GLY A 1 302 ? 2.947 -21.427 -22.094 1.00 76.38 302 GLY A CA 1
ATOM 2440 C C . GLY A 1 302 ? 2.120 -20.558 -23.044 1.00 76.38 302 GLY A C 1
ATOM 2441 O O . GLY A 1 302 ? 2.303 -19.348 -23.108 1.00 76.38 302 GLY A O 1
ATOM 2442 N N . THR A 1 303 ? 1.163 -21.160 -23.753 1.00 81.44 303 THR A N 1
ATOM 2443 C CA . THR A 1 303 ? 0.206 -20.427 -24.607 1.00 81.44 303 THR A CA 1
ATOM 2444 C C . THR A 1 303 ? -0.999 -19.890 -23.830 1.00 81.44 303 THR A C 1
ATOM 2446 O O . THR A 1 303 ? -1.694 -18.992 -24.297 1.00 81.44 303 THR A O 1
ATOM 2449 N N . ASN A 1 304 ? -1.243 -20.426 -22.633 1.00 90.75 304 ASN A N 1
ATOM 2450 C CA . ASN A 1 304 ? -2.347 -20.063 -21.754 1.00 90.75 304 ASN A CA 1
ATOM 2451 C C . ASN A 1 304 ? -1.815 -19.634 -20.389 1.00 90.75 304 ASN A C 1
ATOM 2453 O O . ASN A 1 304 ? -0.939 -20.292 -19.824 1.00 90.75 304 ASN A O 1
ATOM 2457 N N . GLY A 1 305 ? -2.402 -18.571 -19.859 1.00 92.25 305 GLY A N 1
ATOM 2458 C CA . GLY A 1 305 ? -2.209 -18.112 -18.501 1.00 92.25 305 GLY A CA 1
ATOM 2459 C C . GLY A 1 305 ? -3.212 -18.733 -17.540 1.00 92.25 305 GLY A C 1
ATOM 2460 O O . GLY A 1 305 ? -4.255 -19.274 -17.924 1.00 92.25 305 GLY A O 1
ATOM 2461 N N . LYS A 1 306 ? -2.887 -18.633 -16.257 1.00 93.75 306 LYS A N 1
ATOM 2462 C CA . LYS A 1 306 ? -3.702 -19.105 -15.144 1.00 93.75 306 LYS A CA 1
ATOM 2463 C C . LYS A 1 306 ? -3.985 -17.949 -14.193 1.00 93.75 306 LYS A C 1
ATOM 2465 O O . LYS A 1 306 ? -3.071 -17.235 -13.802 1.00 93.75 306 LYS A O 1
ATOM 2470 N N . VAL A 1 307 ? -5.235 -17.807 -13.760 1.00 94.88 307 VAL A N 1
ATOM 2471 C CA . VAL A 1 307 ? -5.585 -16.848 -12.703 1.00 94.88 307 VAL A CA 1
ATOM 2472 C C . VAL A 1 307 ? -4.941 -17.285 -11.386 1.00 94.88 307 VAL A C 1
ATOM 2474 O O . VAL A 1 307 ? -5.151 -18.418 -10.943 1.00 94.88 307 VAL A O 1
ATOM 2477 N N . VAL A 1 308 ? -4.171 -16.394 -10.761 1.00 95.38 308 VAL A N 1
ATOM 2478 C CA . VAL A 1 308 ? -3.509 -16.645 -9.465 1.00 95.38 308 VAL A CA 1
ATOM 2479 C C . VAL A 1 308 ? -3.984 -15.723 -8.343 1.00 95.38 308 VAL A C 1
ATOM 2481 O O . VAL A 1 308 ? -3.851 -16.081 -7.177 1.00 95.38 308 VAL A O 1
ATOM 2484 N N . ALA A 1 309 ? -4.594 -14.587 -8.679 1.00 96.06 309 ALA A N 1
ATOM 2485 C CA . ALA A 1 309 ? -5.287 -13.717 -7.733 1.00 96.06 309 ALA A CA 1
ATOM 2486 C C . ALA A 1 309 ? -6.449 -12.989 -8.426 1.00 96.06 309 ALA A C 1
ATOM 2488 O O . ALA A 1 309 ? -6.379 -12.699 -9.622 1.00 96.06 309 ALA A O 1
ATOM 2489 N N . GLY A 1 310 ? -7.512 -12.681 -7.681 1.00 94.94 310 GLY A N 1
ATOM 2490 C CA . GLY A 1 310 ? -8.724 -12.063 -8.231 1.00 94.94 310 GLY A CA 1
ATOM 2491 C C . GLY A 1 310 ? -9.482 -12.969 -9.211 1.00 94.94 310 GLY A C 1
ATOM 2492 O O . GLY A 1 310 ? -9.536 -14.184 -9.030 1.00 94.94 310 GLY A O 1
ATOM 2493 N N . GLY A 1 311 ? -10.105 -12.371 -10.233 1.00 91.62 311 GLY A N 1
ATOM 2494 C CA . GLY A 1 311 ? -10.852 -13.097 -11.273 1.00 91.62 311 GLY A CA 1
ATOM 2495 C C . GLY A 1 311 ? -12.258 -13.564 -10.877 1.00 91.62 311 GLY A C 1
ATOM 2496 O O . GLY A 1 311 ? -12.909 -14.252 -11.656 1.00 91.62 311 GLY A O 1
ATOM 2497 N N . ASN A 1 312 ? -12.750 -13.155 -9.704 1.00 92.94 312 ASN A N 1
ATOM 2498 C CA . ASN A 1 312 ? -14.097 -13.454 -9.200 1.00 92.94 312 ASN A CA 1
ATOM 2499 C C . ASN A 1 312 ? -15.040 -12.240 -9.332 1.00 92.94 312 ASN A C 1
ATOM 2501 O O . ASN A 1 312 ? -15.808 -11.924 -8.420 1.00 92.94 312 ASN A O 1
ATOM 2505 N N . GLY A 1 313 ? -14.931 -11.523 -10.454 1.00 91.00 313 GLY A N 1
ATOM 2506 C CA . GLY A 1 313 ? -15.584 -10.228 -10.669 1.00 91.00 313 GLY A CA 1
ATOM 2507 C C . GLY A 1 313 ? -14.908 -9.071 -9.924 1.00 91.00 313 GLY A C 1
ATOM 2508 O O . GLY A 1 313 ? -13.998 -9.280 -9.117 1.00 91.00 313 GLY A O 1
ATOM 2509 N N . TYR A 1 314 ? -15.358 -7.847 -10.213 1.00 93.88 314 TYR A N 1
ATOM 2510 C CA . TYR A 1 314 ? -14.919 -6.660 -9.482 1.00 93.88 314 TYR A CA 1
ATOM 2511 C C . TYR A 1 314 ? -15.576 -6.597 -8.105 1.00 93.88 314 TYR A C 1
ATOM 2513 O O . TYR A 1 314 ? -16.743 -6.951 -7.932 1.00 93.88 314 TYR A O 1
ATOM 2521 N N . GLY A 1 315 ? -14.833 -6.109 -7.119 1.00 94.44 315 GLY A N 1
ATOM 2522 C CA . GLY A 1 315 ? -15.359 -5.871 -5.780 1.00 94.44 315 GLY A CA 1
ATOM 2523 C C . GLY A 1 315 ? -14.254 -5.719 -4.750 1.00 94.44 315 GLY A C 1
ATOM 2524 O O . GLY A 1 315 ? -13.071 -5.778 -5.077 1.00 94.44 315 GLY A O 1
ATOM 2525 N N . ASN A 1 316 ? -14.645 -5.513 -3.495 1.00 95.06 316 ASN A N 1
ATOM 2526 C CA . ASN A 1 316 ? -13.733 -5.317 -2.365 1.00 95.06 316 ASN A CA 1
ATOM 2527 C C . ASN A 1 316 ? -13.625 -6.551 -1.450 1.00 95.06 316 ASN A C 1
ATOM 2529 O O . ASN A 1 316 ? -12.917 -6.511 -0.438 1.00 95.06 316 ASN A O 1
ATOM 2533 N N . GLY A 1 317 ? -14.301 -7.653 -1.794 1.00 95.19 317 GLY A N 1
ATOM 2534 C CA . GLY A 1 317 ? -14.229 -8.900 -1.045 1.00 95.19 317 GLY A CA 1
ATOM 2535 C C . GLY A 1 317 ? -12.807 -9.465 -1.002 1.00 95.19 317 GLY A C 1
ATOM 2536 O O . GLY A 1 317 ? -11.974 -9.183 -1.859 1.00 95.19 317 GLY A O 1
ATOM 2537 N N . ALA A 1 318 ? -12.524 -10.315 -0.015 1.00 94.31 318 ALA A N 1
ATOM 2538 C CA . ALA A 1 318 ? -11.196 -10.919 0.144 1.00 94.31 318 ALA A CA 1
ATOM 2539 C C . ALA A 1 318 ? -10.773 -11.812 -1.041 1.00 94.31 318 ALA A C 1
ATOM 2541 O O . ALA A 1 318 ? -9.604 -12.120 -1.177 1.00 94.31 318 ALA A O 1
ATOM 2542 N N . HIS A 1 319 ? -11.701 -12.258 -1.888 1.00 94.69 319 HIS A N 1
ATOM 2543 C CA . HIS A 1 319 ? -11.421 -13.059 -3.087 1.00 94.69 319 HIS A CA 1
ATOM 2544 C C . HIS A 1 319 ? -11.540 -12.237 -4.387 1.00 94.69 319 HIS A C 1
ATOM 2546 O O . HIS A 1 319 ? -11.539 -12.808 -5.478 1.00 94.69 319 HIS A O 1
ATOM 2552 N N . GLN A 1 320 ? -11.660 -10.910 -4.282 1.00 96.69 320 GLN A N 1
ATOM 2553 C CA . GLN A 1 320 ? -11.877 -9.992 -5.399 1.00 96.69 320 GLN A CA 1
ATOM 2554 C C . GLN A 1 320 ? -10.804 -8.901 -5.432 1.00 96.69 320 GLN A C 1
ATOM 2556 O O . GLN A 1 320 ? -10.223 -8.541 -4.407 1.00 96.69 320 GLN A O 1
ATOM 2561 N N . LEU A 1 321 ? -10.571 -8.377 -6.631 1.00 97.12 321 LEU A N 1
ATOM 2562 C CA . LEU A 1 321 ? -9.790 -7.171 -6.893 1.00 97.12 321 LEU A CA 1
ATOM 2563 C C . LEU A 1 321 ? -10.677 -6.202 -7.684 1.00 97.12 321 LEU A C 1
ATOM 2565 O O . LEU A 1 321 ? -11.698 -6.604 -8.245 1.00 97.12 321 LEU A O 1
ATOM 2569 N N . ASN A 1 322 ? -10.298 -4.933 -7.746 1.00 96.62 322 ASN A N 1
ATOM 2570 C CA . ASN A 1 322 ? -10.984 -3.912 -8.521 1.00 96.62 322 ASN A CA 1
ATOM 2571 C C . ASN A 1 322 ? -9.973 -2.929 -9.131 1.00 96.62 322 ASN A C 1
ATOM 2573 O O . ASN A 1 322 ? -9.397 -2.072 -8.460 1.00 96.62 322 ASN A O 1
ATOM 2577 N N . GLY A 1 323 ? -9.766 -3.083 -10.436 1.00 95.62 323 GLY A N 1
ATOM 2578 C CA . GLY A 1 323 ? -8.791 -2.326 -11.219 1.00 95.62 323 GLY A CA 1
ATOM 2579 C C . GLY A 1 323 ? -7.376 -2.374 -10.634 1.00 95.62 323 GLY A C 1
ATOM 2580 O O . GLY A 1 323 ? -6.840 -1.312 -10.314 1.00 95.62 323 GLY A O 1
ATOM 2581 N N . PRO A 1 324 ? -6.773 -3.566 -10.455 1.00 97.19 324 PRO A N 1
ATOM 2582 C CA . PRO A 1 324 ? -5.396 -3.650 -9.998 1.00 97.19 324 PRO A CA 1
ATOM 2583 C C . PRO A 1 324 ? -4.443 -3.036 -11.025 1.00 97.19 324 PRO A C 1
ATOM 2585 O O . PRO A 1 324 ? -4.687 -3.174 -12.222 1.00 97.19 324 PRO A O 1
ATOM 2588 N N . GLN A 1 325 ? -3.375 -2.367 -10.589 1.00 96.12 325 GLN A N 1
ATOM 2589 C CA . GLN A 1 325 ? -2.442 -1.672 -11.495 1.00 96.12 325 GLN A CA 1
ATOM 2590 C C . GLN A 1 325 ? -1.039 -2.280 -11.505 1.00 96.12 325 GLN A C 1
ATOM 2592 O O . GLN A 1 325 ? -0.360 -2.255 -12.527 1.00 96.12 325 GLN A O 1
ATOM 2597 N N . ASP A 1 326 ? -0.601 -2.866 -10.398 1.00 97.19 326 ASP A N 1
ATOM 2598 C CA . ASP A 1 326 ? 0.759 -3.361 -10.243 1.00 97.19 326 ASP A CA 1
ATOM 2599 C C . ASP A 1 326 ? 0.822 -4.579 -9.324 1.00 97.19 326 ASP A C 1
ATOM 2601 O O . ASP A 1 326 ? -0.035 -4.769 -8.452 1.00 97.19 326 ASP A O 1
ATOM 2605 N N . VAL A 1 327 ? 1.827 -5.423 -9.553 1.00 97.00 327 VAL A N 1
ATOM 2606 C CA . VAL A 1 327 ? 2.056 -6.651 -8.793 1.00 97.00 327 VAL A CA 1
ATOM 2607 C C . VAL A 1 327 ? 3.543 -6.936 -8.653 1.00 97.00 327 VAL A C 1
ATOM 2609 O O . VAL A 1 327 ? 4.268 -7.019 -9.642 1.00 97.00 327 VAL A O 1
ATOM 2612 N N . ILE A 1 328 ? 3.978 -7.182 -7.420 1.00 95.81 328 ILE A N 1
ATOM 2613 C CA . ILE A 1 328 ? 5.325 -7.678 -7.115 1.00 95.81 328 ILE A CA 1
ATOM 2614 C C . ILE A 1 328 ? 5.253 -8.965 -6.302 1.00 95.81 328 ILE A C 1
ATOM 2616 O O . ILE A 1 328 ? 4.202 -9.335 -5.770 1.00 95.81 328 ILE A O 1
ATOM 2620 N N . ILE A 1 329 ? 6.395 -9.635 -6.185 1.00 93.81 329 ILE A N 1
ATOM 2621 C CA . ILE A 1 329 ? 6.552 -10.848 -5.387 1.00 93.81 329 ILE A CA 1
ATOM 2622 C C . ILE A 1 329 ? 7.333 -10.506 -4.122 1.00 93.81 329 ILE A C 1
ATOM 2624 O O . ILE A 1 329 ? 8.490 -10.099 -4.190 1.00 93.81 329 ILE A O 1
ATOM 2628 N N . ASP A 1 330 ? 6.713 -10.749 -2.974 1.00 92.75 330 ASP A N 1
ATOM 2629 C CA . ASP A 1 330 ? 7.395 -10.867 -1.693 1.00 92.75 330 ASP A CA 1
ATOM 2630 C C . ASP A 1 330 ? 7.960 -12.290 -1.585 1.00 92.75 330 ASP A C 1
ATOM 2632 O O . ASP A 1 330 ? 7.222 -13.261 -1.378 1.00 92.75 330 ASP A O 1
ATOM 2636 N N . LYS A 1 331 ? 9.274 -12.419 -1.815 1.00 87.00 331 LYS A N 1
ATOM 2637 C CA . LYS A 1 331 ? 9.973 -13.713 -1.820 1.00 87.00 331 LYS A CA 1
ATOM 2638 C C . LYS A 1 331 ? 10.052 -14.334 -0.425 1.00 87.00 331 LYS A C 1
ATOM 2640 O O . LYS A 1 331 ? 9.979 -15.557 -0.330 1.00 87.00 331 LYS A O 1
ATOM 2645 N N . GLU A 1 332 ? 10.160 -13.516 0.620 1.00 87.44 332 GLU A N 1
ATOM 2646 C CA . GLU A 1 332 ? 10.281 -13.973 2.009 1.00 87.44 332 GLU A CA 1
ATOM 2647 C C . GLU A 1 332 ? 8.981 -14.629 2.484 1.00 87.44 332 GLU A C 1
ATOM 2649 O O . GLU A 1 332 ? 8.999 -15.695 3.099 1.00 87.44 332 GLU A O 1
ATOM 2654 N N . GLN A 1 333 ? 7.834 -14.036 2.139 1.00 87.88 33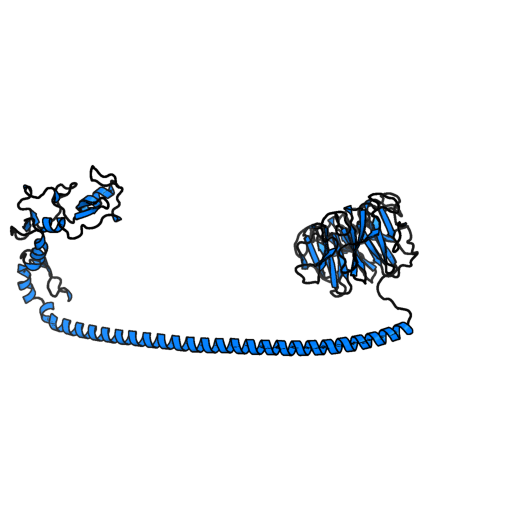3 GLN A N 1
ATOM 2655 C CA . GLN A 1 333 ? 6.517 -14.559 2.527 1.00 87.88 333 GLN A CA 1
ATOM 2656 C C . GLN A 1 333 ? 5.833 -15.416 1.450 1.00 87.88 333 GLN A C 1
ATOM 2658 O O . GLN A 1 333 ? 4.702 -15.860 1.648 1.00 87.88 333 GLN A O 1
ATOM 2663 N N . ASP A 1 334 ? 6.488 -15.640 0.306 1.00 91.94 334 ASP A N 1
ATOM 2664 C CA . ASP A 1 334 ? 5.944 -16.351 -0.862 1.00 91.94 334 ASP A CA 1
ATOM 2665 C C . ASP A 1 334 ? 4.542 -15.844 -1.266 1.00 91.94 334 ASP A C 1
ATOM 2667 O O . ASP A 1 334 ? 3.582 -16.606 -1.450 1.00 91.94 334 ASP A O 1
ATOM 2671 N N . SER A 1 335 ? 4.411 -14.521 -1.381 1.00 94.75 335 SER A N 1
ATOM 2672 C CA . SER A 1 335 ? 3.137 -13.845 -1.640 1.00 94.75 335 SER A CA 1
ATOM 2673 C C . SER A 1 335 ? 3.254 -12.775 -2.724 1.00 94.75 335 SER A C 1
ATOM 2675 O O . SER A 1 335 ? 4.330 -12.255 -3.005 1.00 94.75 335 SER A O 1
ATOM 2677 N N . PHE A 1 336 ? 2.137 -12.463 -3.369 1.00 96.50 336 PHE A N 1
ATOM 2678 C CA . PHE A 1 336 ? 2.001 -11.290 -4.218 1.00 96.50 336 PHE A CA 1
ATOM 2679 C C . PHE A 1 336 ? 1.633 -10.085 -3.369 1.00 96.50 336 PHE A C 1
ATOM 2681 O O . PHE A 1 336 ? 0.760 -10.190 -2.506 1.00 96.50 336 PHE A O 1
ATOM 2688 N N . ILE A 1 337 ? 2.221 -8.936 -3.675 1.00 96.50 337 ILE A N 1
ATOM 2689 C CA . ILE A 1 337 ? 1.748 -7.642 -3.194 1.00 96.50 337 ILE A CA 1
ATOM 2690 C C . ILE A 1 337 ? 1.148 -6.916 -4.393 1.00 96.50 337 ILE A C 1
ATOM 2692 O O . ILE A 1 337 ? 1.829 -6.687 -5.390 1.00 96.50 337 ILE A O 1
ATOM 2696 N N . ILE A 1 338 ? -0.146 -6.623 -4.314 1.00 97.31 338 ILE A N 1
ATOM 2697 C CA . ILE A 1 338 ? -0.963 -6.161 -5.437 1.00 97.31 338 ILE A CA 1
ATOM 2698 C C . ILE A 1 338 ? -1.551 -4.798 -5.092 1.00 97.31 338 ILE A C 1
ATOM 2700 O O . ILE A 1 338 ? -2.129 -4.624 -4.014 1.00 97.31 338 ILE A O 1
ATOM 2704 N N . THR A 1 339 ? -1.456 -3.841 -6.012 1.00 96.69 339 THR A N 1
ATOM 2705 C CA . THR A 1 339 ? -2.239 -2.606 -5.911 1.00 96.69 339 THR A CA 1
ATOM 2706 C C . THR A 1 339 ? -3.670 -2.901 -6.323 1.00 96.69 339 THR A C 1
ATOM 2708 O O . THR A 1 339 ? -3.910 -3.455 -7.387 1.00 96.69 339 THR A O 1
ATOM 2711 N N . ASP A 1 340 ? -4.633 -2.554 -5.479 1.00 96.50 340 ASP A N 1
ATOM 2712 C CA . ASP A 1 340 ? -6.061 -2.696 -5.751 1.00 96.50 340 ASP A CA 1
ATOM 2713 C C . ASP A 1 340 ? -6.666 -1.288 -5.805 1.00 96.50 340 ASP A C 1
ATOM 2715 O O . ASP A 1 340 ? -7.264 -0.782 -4.848 1.00 96.50 340 ASP A O 1
ATOM 2719 N N . THR A 1 341 ? -6.353 -0.599 -6.904 1.00 94.81 341 THR A N 1
ATOM 2720 C CA . THR A 1 341 ? -6.362 0.863 -7.011 1.00 94.81 341 THR A CA 1
ATOM 2721 C C . THR A 1 341 ? -7.745 1.463 -6.829 1.00 94.81 341 THR A C 1
ATOM 2723 O O . THR A 1 341 ? -7.888 2.450 -6.105 1.00 94.81 341 THR A O 1
ATOM 2726 N N . VAL A 1 342 ? -8.779 0.866 -7.429 1.00 95.44 342 VAL A N 1
ATOM 2727 C CA . VAL A 1 342 ? -10.151 1.386 -7.319 1.00 95.44 342 VAL A CA 1
ATOM 2728 C C . VAL A 1 342 ? -10.685 1.195 -5.898 1.00 95.44 342 VAL A C 1
ATOM 2730 O O . VAL A 1 342 ? -11.359 2.074 -5.366 1.00 95.44 342 VAL A O 1
ATOM 2733 N N . ASN A 1 343 ? -10.305 0.100 -5.233 1.00 95.69 343 ASN A N 1
ATOM 2734 C CA . ASN A 1 343 ? -10.602 -0.123 -3.815 1.00 95.69 343 ASN A CA 1
ATOM 2735 C C . ASN A 1 343 ? -9.688 0.676 -2.865 1.00 95.69 343 ASN A C 1
ATOM 2737 O O . ASN A 1 343 ? -9.841 0.577 -1.647 1.00 95.69 343 ASN A O 1
ATOM 2741 N N . ARG A 1 344 ? -8.741 1.461 -3.399 1.00 95.12 344 ARG A N 1
ATOM 2742 C CA . ARG A 1 344 ? -7.781 2.284 -2.653 1.00 95.12 344 ARG A CA 1
ATOM 2743 C C . ARG A 1 344 ? -7.003 1.512 -1.582 1.00 95.12 344 ARG A C 1
ATOM 2745 O O . ARG A 1 344 ? -6.871 1.973 -0.441 1.00 95.12 344 ARG A O 1
ATOM 2752 N N . ARG A 1 345 ? -6.507 0.323 -1.923 1.00 94.88 345 ARG A N 1
ATOM 2753 C CA . ARG A 1 345 ? -5.787 -0.541 -0.980 1.00 94.88 345 ARG A CA 1
ATOM 2754 C C . ARG A 1 345 ? -4.643 -1.304 -1.639 1.00 94.88 345 ARG A C 1
ATOM 2756 O O . ARG A 1 345 ? -4.563 -1.398 -2.860 1.00 94.88 345 ARG A O 1
ATOM 2763 N N . ILE A 1 346 ? -3.779 -1.873 -0.809 1.00 95.62 346 ILE A N 1
ATOM 2764 C CA . ILE A 1 346 ? -2.747 -2.829 -1.212 1.00 95.62 346 ILE A CA 1
ATOM 2765 C C . ILE A 1 346 ? -3.061 -4.162 -0.551 1.00 95.62 346 ILE A C 1
ATOM 2767 O O . ILE A 1 346 ? -3.346 -4.226 0.650 1.00 95.62 346 ILE A O 1
ATOM 2771 N N . VAL A 1 347 ? -3.033 -5.217 -1.356 1.00 95.88 347 VAL A N 1
ATOM 2772 C CA . VAL A 1 347 ? -3.444 -6.562 -0.972 1.00 95.88 347 VAL A CA 1
ATOM 2773 C C . VAL A 1 347 ? -2.238 -7.489 -1.017 1.00 95.88 347 VAL A C 1
ATOM 2775 O O . VAL A 1 347 ? -1.558 -7.570 -2.037 1.00 95.88 347 VAL A O 1
ATOM 2778 N N . ARG A 1 348 ? -2.001 -8.224 0.069 1.00 95.75 348 ARG A N 1
ATOM 2779 C CA . ARG A 1 348 ? -1.112 -9.385 0.084 1.00 95.75 348 ARG A CA 1
ATOM 2780 C C . ARG A 1 348 ? -1.909 -10.628 -0.289 1.00 95.75 348 ARG A C 1
ATOM 2782 O O . ARG A 1 348 ? -2.939 -10.905 0.320 1.00 95.75 348 ARG A O 1
ATOM 2789 N N . TRP A 1 349 ? -1.440 -11.397 -1.264 1.00 96.69 349 TRP A N 1
ATOM 2790 C CA . TRP A 1 349 ? -2.118 -12.599 -1.745 1.00 96.69 349 TRP A CA 1
ATOM 2791 C C . TRP A 1 349 ? -1.160 -13.793 -1.776 1.00 96.69 349 TRP A C 1
ATOM 2793 O O . TRP A 1 349 ? -0.124 -13.704 -2.429 1.00 96.69 349 TRP A O 1
ATOM 2803 N N . PRO A 1 350 ? -1.456 -14.933 -1.129 1.00 95.50 350 PRO A N 1
ATOM 2804 C CA . PRO A 1 350 ? -0.536 -16.071 -1.127 1.00 95.50 350 PRO A CA 1
ATOM 2805 C C . PRO A 1 350 ? -0.307 -16.619 -2.540 1.00 95.50 350 PRO A C 1
ATOM 2807 O O . PRO A 1 350 ? -1.266 -16.944 -3.243 1.00 95.50 350 PRO A O 1
ATOM 2810 N N . ARG A 1 351 ? 0.956 -16.794 -2.951 1.00 92.69 351 ARG A N 1
ATOM 2811 C CA . ARG A 1 351 ? 1.281 -17.278 -4.304 1.00 92.69 351 ARG A CA 1
ATOM 2812 C C . ARG A 1 351 ? 0.902 -18.745 -4.507 1.00 92.69 351 ARG A C 1
ATOM 2814 O O . ARG A 1 351 ? 0.613 -19.180 -5.622 1.00 92.69 351 ARG A O 1
ATOM 2821 N N . ARG A 1 352 ? 0.880 -19.530 -3.425 1.00 87.81 352 ARG A N 1
ATOM 2822 C CA . ARG A 1 352 ? 0.587 -20.969 -3.443 1.00 87.81 352 ARG A CA 1
ATOM 2823 C C . ARG A 1 352 ? -0.681 -21.276 -2.656 1.00 87.81 352 ARG A C 1
ATOM 2825 O O . ARG A 1 352 ? -0.761 -20.993 -1.469 1.00 87.81 352 ARG A O 1
ATOM 2832 N N . LYS A 1 353 ? -1.657 -21.909 -3.320 1.00 78.75 353 LYS A N 1
ATOM 2833 C CA . LYS A 1 353 ? -2.942 -22.359 -2.738 1.00 78.75 353 LYS A CA 1
ATOM 2834 C C . LYS A 1 353 ? -3.782 -21.247 -2.065 1.00 78.75 353 LYS A C 1
ATOM 2836 O O . LYS A 1 353 ? -4.721 -21.566 -1.342 1.00 78.75 353 LYS A O 1
ATOM 2841 N N . GLY A 1 354 ? -3.488 -19.968 -2.315 1.00 75.69 354 GLY A N 1
ATOM 2842 C CA . GLY A 1 354 ? -4.256 -18.835 -1.799 1.00 75.69 354 GLY A CA 1
ATOM 2843 C C . GLY A 1 354 ? -5.477 -18.522 -2.662 1.00 75.69 354 GLY A C 1
ATOM 2844 O O . GLY A 1 354 ? -5.342 -18.242 -3.849 1.00 75.69 354 GLY A O 1
ATOM 2845 N N . THR A 1 355 ? -6.670 -18.537 -2.068 1.00 85.75 355 THR A N 1
ATOM 2846 C CA . THR A 1 355 ? -7.925 -18.125 -2.732 1.00 85.75 355 THR A CA 1
ATOM 2847 C C . THR A 1 355 ? -8.410 -16.746 -2.288 1.00 85.75 355 THR A C 1
ATOM 2849 O O . THR A 1 355 ? -9.420 -16.253 -2.791 1.00 85.75 355 THR A O 1
ATOM 2852 N N . ARG A 1 356 ? -7.719 -16.132 -1.322 1.00 93.88 356 ARG A N 1
ATOM 2853 C CA . ARG A 1 356 ? -8.096 -14.863 -0.701 1.00 93.88 356 ARG A CA 1
ATOM 2854 C C . ARG A 1 356 ? -6.852 -14.016 -0.454 1.00 93.88 356 ARG A C 1
ATOM 2856 O O . ARG A 1 356 ? -5.819 -14.557 -0.065 1.00 93.88 356 ARG A O 1
ATOM 2863 N N . GLY A 1 357 ? -6.983 -12.713 -0.648 1.00 94.06 357 GLY A N 1
ATOM 2864 C CA . GLY A 1 357 ? -6.011 -11.702 -0.273 1.00 94.06 357 GLY A CA 1
ATOM 2865 C C . GLY A 1 357 ? -6.385 -10.988 1.024 1.00 94.06 357 GLY A C 1
ATOM 2866 O O . GLY A 1 357 ? -7.558 -10.862 1.386 1.00 94.06 357 GLY A O 1
ATOM 2867 N N . GLU A 1 358 ? -5.358 -10.504 1.706 1.00 94.81 358 GLU A N 1
ATOM 2868 C CA . GLU A 1 358 ? -5.426 -9.706 2.922 1.00 94.81 358 GLU A CA 1
ATOM 2869 C C . GLU A 1 358 ? -5.072 -8.253 2.600 1.00 94.81 358 GLU A C 1
ATOM 2871 O O . GLU A 1 358 ? -4.098 -7.978 1.904 1.00 94.81 358 GLU A O 1
ATOM 2876 N N . THR A 1 359 ? -5.859 -7.302 3.099 1.00 94.88 359 THR A N 1
ATOM 2877 C CA . THR A 1 359 ? -5.526 -5.880 2.952 1.00 94.88 359 THR A CA 1
ATOM 2878 C C . THR A 1 359 ? -4.434 -5.507 3.946 1.00 94.88 359 THR A C 1
ATOM 2880 O O . THR A 1 359 ? -4.683 -5.531 5.146 1.00 94.88 359 THR A O 1
ATOM 2883 N N . ILE A 1 360 ? -3.257 -5.128 3.447 1.00 93.62 360 ILE A N 1
ATOM 2884 C CA . ILE A 1 360 ? -2.113 -4.746 4.290 1.00 93.62 360 ILE A CA 1
ATOM 2885 C C . ILE A 1 360 ? -1.962 -3.229 4.437 1.00 93.62 360 ILE A C 1
ATOM 2887 O O . ILE A 1 360 ? -1.454 -2.763 5.449 1.00 93.62 360 ILE A O 1
ATOM 2891 N N . ILE A 1 361 ? -2.419 -2.448 3.451 1.00 93.19 361 ILE A N 1
ATOM 2892 C CA . ILE A 1 361 ? -2.435 -0.977 3.491 1.00 93.19 361 ILE A CA 1
ATOM 2893 C C . ILE A 1 361 ? -3.761 -0.503 2.899 1.00 93.19 361 ILE A C 1
ATOM 2895 O O . ILE A 1 361 ? -4.204 -1.008 1.866 1.00 93.19 361 ILE A O 1
ATOM 2899 N N . SER A 1 362 ? -4.397 0.476 3.540 1.00 92.62 362 SER A N 1
ATOM 2900 C CA . SER A 1 362 ? -5.680 1.050 3.118 1.00 92.62 362 SER A CA 1
ATOM 2901 C C . SER A 1 362 ? -5.572 2.551 2.829 1.00 92.62 362 SER A C 1
ATOM 2903 O O . SER A 1 362 ? -4.589 3.202 3.184 1.00 92.62 362 SER A O 1
ATOM 2905 N N . ASN A 1 363 ? -6.602 3.108 2.186 1.00 90.50 363 ASN A N 1
ATOM 2906 C CA . ASN A 1 363 ? -6.749 4.533 1.865 1.00 90.50 363 ASN A CA 1
ATOM 2907 C C . ASN A 1 363 ? -5.668 5.125 0.947 1.00 90.50 363 ASN A C 1
ATOM 2909 O O . ASN A 1 363 ? -5.436 6.336 0.950 1.00 90.50 363 ASN A O 1
ATOM 2913 N N . VAL A 1 364 ? -5.081 4.294 0.095 1.00 90.31 364 VAL A N 1
ATOM 2914 C CA . VAL A 1 364 ? -3.989 4.646 -0.815 1.00 90.31 364 VAL A CA 1
ATOM 2915 C C . VAL A 1 364 ? -4.451 4.464 -2.257 1.00 90.31 364 VAL A C 1
ATOM 2917 O O . VAL A 1 364 ? -4.913 3.388 -2.627 1.00 90.31 364 VAL A O 1
ATOM 2920 N N . SER A 1 365 ? -4.310 5.494 -3.092 1.00 90.50 365 SER A N 1
ATOM 2921 C CA . SER A 1 365 ? -4.638 5.407 -4.521 1.00 90.50 365 SER A CA 1
ATOM 2922 C C . SER A 1 365 ? -3.411 4.967 -5.319 1.00 90.50 365 SER A C 1
ATOM 2924 O O . SER A 1 365 ? -2.841 5.759 -6.071 1.00 90.50 365 SER A O 1
ATOM 2926 N N . CYS A 1 366 ? -2.973 3.722 -5.107 1.00 88.75 366 CYS A N 1
ATOM 2927 C CA . CYS A 1 366 ? -1.694 3.253 -5.637 1.00 88.75 366 CYS A CA 1
ATOM 2928 C C . CYS A 1 366 ? -1.752 2.928 -7.131 1.00 88.75 366 CYS A C 1
ATOM 2930 O O . CYS A 1 366 ? -2.619 2.159 -7.544 1.00 88.75 366 CYS A O 1
ATOM 2932 N N . TRP A 1 367 ? -0.817 3.463 -7.916 1.00 92.44 367 TRP A N 1
ATOM 2933 C CA . TRP A 1 367 ? -0.611 3.067 -9.317 1.00 92.44 367 TRP A CA 1
ATOM 2934 C C . TRP A 1 367 ? 0.582 2.120 -9.476 1.00 92.44 367 TRP A C 1
ATOM 2936 O O . TRP A 1 367 ? 0.448 1.114 -10.164 1.00 92.44 367 TRP A O 1
ATOM 2946 N N . GLY A 1 368 ? 1.690 2.377 -8.777 1.00 93.50 368 GLY A N 1
ATOM 2947 C CA . GLY A 1 368 ? 2.885 1.534 -8.785 1.00 93.50 368 GLY A CA 1
ATOM 2948 C C . GLY A 1 368 ? 3.426 1.295 -7.380 1.00 93.50 368 GLY A C 1
ATOM 2949 O O . GLY A 1 368 ? 3.360 2.180 -6.517 1.00 93.50 368 GLY A O 1
ATOM 2950 N N . LEU A 1 369 ? 3.963 0.098 -7.151 1.00 95.69 369 LEU A N 1
ATOM 2951 C CA . LEU A 1 369 ? 4.614 -0.264 -5.895 1.00 95.69 369 LEU A CA 1
ATOM 2952 C C . LEU A 1 369 ? 5.943 -0.986 -6.140 1.00 95.69 369 LEU A C 1
ATOM 2954 O O . LEU A 1 369 ? 6.180 -1.565 -7.192 1.00 95.69 369 LEU A O 1
ATOM 2958 N N . THR A 1 370 ? 6.822 -0.958 -5.149 1.00 95.31 370 THR A N 1
ATOM 2959 C CA . THR A 1 370 ? 8.029 -1.788 -5.125 1.00 95.31 370 THR A CA 1
ATOM 2960 C C . THR A 1 370 ? 8.406 -2.103 -3.684 1.00 95.31 370 THR A C 1
ATOM 2962 O O . THR A 1 370 ? 7.890 -1.480 -2.754 1.00 95.31 370 THR A O 1
ATOM 2965 N N . MET A 1 371 ? 9.278 -3.083 -3.484 1.00 93.25 371 MET A N 1
ATOM 2966 C CA . MET A 1 371 ? 9.759 -3.482 -2.167 1.00 93.25 371 MET A CA 1
ATOM 2967 C C . MET A 1 371 ? 11.278 -3.593 -2.191 1.00 93.25 371 MET A C 1
ATOM 2969 O O . MET A 1 371 ? 11.838 -4.130 -3.147 1.00 93.25 371 MET A O 1
ATOM 2973 N N . ASP A 1 372 ? 11.930 -3.066 -1.159 1.00 90.50 372 ASP A N 1
ATOM 2974 C CA . ASP A 1 372 ? 13.383 -3.153 -1.025 1.00 90.50 372 ASP A CA 1
ATOM 2975 C C . ASP A 1 372 ? 13.838 -4.475 -0.377 1.00 90.50 372 ASP A C 1
ATOM 2977 O O . ASP A 1 372 ? 13.030 -5.302 0.054 1.00 90.50 372 ASP A O 1
ATOM 2981 N N . GLU A 1 373 ? 15.157 -4.677 -0.301 1.00 85.56 373 GLU A N 1
ATOM 2982 C CA . GLU A 1 373 ? 15.771 -5.878 0.289 1.00 85.56 373 GLU A CA 1
ATOM 2983 C C . GLU A 1 373 ? 15.490 -6.021 1.804 1.00 85.56 373 GLU A C 1
ATOM 2985 O O . GLU A 1 373 ? 15.643 -7.110 2.352 1.00 85.56 373 GLU A O 1
ATOM 2990 N N . ASN A 1 374 ? 15.042 -4.954 2.478 1.00 86.25 374 ASN A N 1
ATOM 2991 C CA . ASN A 1 374 ? 14.694 -4.948 3.902 1.00 86.25 374 ASN A CA 1
ATOM 2992 C C . ASN A 1 374 ? 13.190 -5.190 4.150 1.00 86.25 374 ASN A C 1
ATOM 2994 O O . ASN A 1 374 ? 12.759 -5.240 5.304 1.00 86.25 374 ASN A O 1
ATOM 2998 N N . GLY A 1 375 ? 12.382 -5.325 3.092 1.00 88.88 375 GLY A N 1
ATOM 2999 C CA . GLY A 1 375 ? 10.936 -5.524 3.185 1.00 88.88 375 GLY A CA 1
ATOM 3000 C C . GLY A 1 375 ? 10.125 -4.239 3.388 1.00 88.88 375 GLY A C 1
ATOM 3001 O O . GLY A 1 375 ? 8.946 -4.317 3.748 1.00 88.88 375 GLY A O 1
ATOM 3002 N N . PHE A 1 376 ? 10.707 -3.056 3.166 1.00 93.19 376 PHE A N 1
ATOM 3003 C CA . PHE A 1 376 ? 9.936 -1.815 3.116 1.00 93.19 376 PHE A CA 1
ATOM 3004 C C . PHE A 1 376 ? 9.203 -1.705 1.786 1.00 93.19 376 PHE A C 1
ATOM 3006 O O . PHE A 1 376 ? 9.794 -1.835 0.713 1.00 93.19 376 PHE A O 1
ATOM 3013 N N . LEU A 1 377 ? 7.907 -1.410 1.857 1.00 95.25 377 LEU A N 1
ATOM 3014 C CA . LEU A 1 377 ? 7.073 -1.197 0.686 1.00 95.25 377 LEU A CA 1
ATOM 3015 C C . LEU A 1 377 ? 7.048 0.286 0.322 1.00 95.25 377 LEU A C 1
ATOM 3017 O O . LEU A 1 377 ? 6.663 1.132 1.128 1.00 95.25 377 LEU A O 1
ATOM 3021 N N . TYR A 1 378 ? 7.395 0.593 -0.918 1.00 96.94 378 TYR A N 1
ATOM 3022 C CA . TYR A 1 378 ? 7.316 1.927 -1.489 1.00 96.94 378 TYR A CA 1
ATOM 3023 C C . TYR A 1 378 ? 6.131 1.990 -2.442 1.00 96.94 378 TYR A C 1
ATOM 3025 O O . TYR A 1 378 ? 5.915 1.098 -3.259 1.00 96.94 378 TYR A O 1
ATOM 3033 N N . VAL A 1 379 ? 5.340 3.045 -2.310 1.00 96.50 379 VAL A N 1
ATOM 3034 C CA . VAL A 1 379 ? 3.998 3.127 -2.877 1.00 96.50 379 VAL A CA 1
ATOM 3035 C C . VAL A 1 379 ? 3.790 4.510 -3.466 1.00 96.50 379 VAL A C 1
ATOM 3037 O O . VAL A 1 379 ? 3.913 5.508 -2.754 1.00 96.50 379 VAL A O 1
ATOM 3040 N N . VAL A 1 380 ? 3.423 4.574 -4.743 1.00 96.50 380 VAL A N 1
ATOM 3041 C CA . VAL A 1 380 ? 3.037 5.825 -5.406 1.00 96.50 380 VAL A CA 1
ATOM 3042 C C . VAL A 1 380 ? 1.566 6.111 -5.121 1.00 96.50 380 VAL A C 1
ATOM 3044 O O . VAL A 1 380 ? 0.693 5.495 -5.726 1.00 96.50 380 VAL A O 1
ATOM 3047 N N . ASP A 1 381 ? 1.262 7.059 -4.231 1.00 94.81 381 ASP A N 1
ATOM 3048 C CA . ASP A 1 381 ? -0.114 7.522 -4.011 1.00 94.81 381 ASP A CA 1
ATOM 3049 C C . ASP A 1 381 ? -0.445 8.625 -5.022 1.00 94.81 381 ASP A C 1
ATOM 3051 O O . ASP A 1 381 ? -0.245 9.821 -4.782 1.00 94.81 381 ASP A O 1
ATOM 3055 N N . ASN A 1 382 ? -0.969 8.216 -6.178 1.00 92.69 382 ASN A N 1
ATOM 3056 C CA . ASN A 1 382 ? -1.329 9.126 -7.264 1.00 92.69 382 ASN A CA 1
ATOM 3057 C C . ASN A 1 382 ? -2.355 10.183 -6.815 1.00 92.69 382 ASN A C 1
ATOM 3059 O O . ASN A 1 382 ? -2.270 11.343 -7.213 1.00 92.69 382 ASN A O 1
ATOM 3063 N N . GLY A 1 383 ? -3.267 9.818 -5.904 1.00 91.56 383 GLY A N 1
ATOM 3064 C CA . GLY A 1 383 ? -4.281 10.732 -5.374 1.00 91.56 383 GLY A CA 1
ATOM 3065 C C . GLY A 1 383 ? -3.700 11.879 -4.542 1.00 91.56 383 GLY A C 1
ATOM 3066 O O . GLY A 1 383 ? -4.336 12.924 -4.417 1.00 91.56 383 GLY A O 1
ATOM 3067 N N . LYS A 1 384 ? -2.493 11.702 -3.993 1.00 94.06 384 LYS A N 1
ATOM 3068 C CA . LYS A 1 384 ? -1.773 12.721 -3.216 1.00 94.06 384 LYS A CA 1
ATOM 3069 C C . LYS A 1 384 ? -0.551 13.291 -3.936 1.00 94.06 384 LYS A C 1
ATOM 3071 O O . LYS A 1 384 ? -0.026 14.303 -3.491 1.00 94.06 384 LYS A O 1
ATOM 3076 N N . ASN A 1 385 ? -0.175 12.726 -5.085 1.00 96.44 385 ASN A N 1
ATOM 3077 C CA . ASN A 1 385 ? 1.021 13.091 -5.851 1.00 96.44 385 ASN A CA 1
ATOM 3078 C C . ASN A 1 385 ? 2.308 12.942 -5.025 1.00 96.44 385 ASN A C 1
ATOM 3080 O O . ASN A 1 385 ? 3.156 13.826 -5.018 1.00 96.44 385 ASN A O 1
ATOM 3084 N N . GLU A 1 386 ? 2.442 11.829 -4.310 1.00 96.75 386 GLU A N 1
ATOM 3085 C CA . GLU A 1 386 ? 3.595 11.566 -3.445 1.00 96.75 386 GLU A CA 1
ATOM 3086 C C . GLU A 1 386 ? 3.967 10.080 -3.466 1.00 96.75 386 GLU A C 1
ATOM 3088 O O . GLU A 1 386 ? 3.157 9.223 -3.834 1.00 96.75 386 GLU A O 1
ATOM 3093 N N . VAL A 1 387 ? 5.186 9.770 -3.028 1.00 97.31 387 VAL A N 1
ATOM 3094 C CA . VAL A 1 387 ? 5.619 8.396 -2.754 1.00 97.31 387 VAL A CA 1
ATOM 3095 C C . VAL A 1 387 ? 5.776 8.206 -1.259 1.00 97.31 387 VAL A C 1
ATOM 3097 O O . VAL A 1 387 ? 6.406 9.019 -0.578 1.00 97.31 387 VAL A O 1
ATOM 3100 N N . ARG A 1 388 ? 5.216 7.111 -0.748 1.00 95.75 388 ARG A N 1
ATOM 3101 C CA . ARG A 1 388 ? 5.296 6.730 0.660 1.00 95.75 388 ARG A CA 1
ATOM 3102 C C . ARG A 1 388 ? 6.040 5.417 0.835 1.00 95.75 388 ARG A C 1
ATOM 3104 O O . ARG A 1 388 ? 5.792 4.470 0.096 1.00 95.75 388 ARG A O 1
ATOM 3111 N N . ARG A 1 389 ? 6.896 5.363 1.851 1.00 95.88 389 ARG A N 1
ATOM 3112 C CA . ARG A 1 389 ? 7.539 4.153 2.365 1.00 95.88 389 ARG A CA 1
ATOM 3113 C C . ARG A 1 389 ? 6.761 3.643 3.575 1.00 95.88 389 ARG A C 1
ATOM 3115 O O . ARG A 1 389 ? 6.451 4.423 4.473 1.00 95.88 389 ARG A O 1
ATOM 3122 N N . TYR A 1 390 ? 6.478 2.351 3.606 1.00 94.69 390 TYR A N 1
ATOM 3123 C CA . TYR A 1 390 ? 5.780 1.656 4.682 1.00 94.69 390 TYR A CA 1
ATOM 3124 C C . TYR A 1 390 ? 6.629 0.493 5.169 1.00 94.69 390 TYR A C 1
ATOM 3126 O O . TYR A 1 390 ? 7.144 -0.275 4.355 1.00 94.69 390 TYR A O 1
ATOM 3134 N N . GLN A 1 391 ? 6.713 0.305 6.480 1.00 90.31 391 GLN A N 1
ATOM 3135 C CA . GLN A 1 391 ? 7.003 -1.010 7.026 1.00 90.31 391 GLN A CA 1
ATOM 3136 C C . GLN A 1 391 ? 5.705 -1.825 7.029 1.00 90.31 391 GLN A C 1
ATOM 3138 O O . GLN A 1 391 ? 4.619 -1.301 7.282 1.00 90.31 391 GLN A O 1
ATOM 3143 N N . ILE A 1 392 ? 5.780 -3.115 6.704 1.00 77.06 392 ILE A N 1
ATOM 3144 C CA . ILE A 1 392 ? 4.601 -3.991 6.738 1.00 77.06 392 ILE A CA 1
ATOM 3145 C C . ILE A 1 392 ? 4.022 -3.993 8.162 1.00 77.06 392 ILE A C 1
ATOM 3147 O O . ILE A 1 392 ? 4.709 -4.367 9.109 1.00 77.06 392 ILE A O 1
ATOM 3151 N N . GLY A 1 393 ? 2.750 -3.606 8.294 1.00 74.50 393 GLY A N 1
ATOM 3152 C CA . GLY A 1 393 ? 2.061 -3.437 9.581 1.00 74.50 393 GLY A CA 1
ATOM 3153 C C . GLY A 1 393 ? 1.894 -1.975 10.012 1.00 74.50 393 GLY A C 1
ATOM 3154 O O . GLY A 1 393 ? 1.085 -1.696 10.897 1.00 74.50 393 GLY A O 1
ATOM 3155 N N . ASP A 1 394 ? 2.584 -1.036 9.358 1.00 83.69 394 ASP A N 1
ATOM 3156 C CA . ASP A 1 394 ? 2.416 0.388 9.626 1.00 83.69 394 ASP A CA 1
ATOM 3157 C C . ASP A 1 394 ? 1.028 0.880 9.219 1.00 83.69 394 ASP A C 1
ATOM 3159 O O . ASP A 1 394 ? 0.551 0.670 8.102 1.00 83.69 394 ASP A O 1
ATOM 3163 N N . VAL A 1 395 ? 0.412 1.664 10.103 1.00 79.06 395 VAL A N 1
ATOM 3164 C CA . VAL A 1 395 ? -0.847 2.366 9.807 1.00 79.06 395 VAL A CA 1
ATOM 3165 C C . VAL A 1 395 ? -0.600 3.609 8.936 1.00 79.06 395 VAL A C 1
ATOM 3167 O O . VAL A 1 395 ? -1.493 4.065 8.220 1.00 79.06 395 VAL A O 1
ATOM 3170 N N . LYS A 1 396 ? 0.610 4.186 8.985 1.00 87.50 396 LYS A N 1
ATOM 3171 C CA . LYS A 1 396 ? 0.989 5.405 8.255 1.00 87.50 396 LYS A CA 1
ATOM 3172 C C . LYS A 1 396 ? 2.399 5.277 7.685 1.00 87.50 396 LYS A C 1
ATOM 3174 O O . LYS A 1 396 ? 3.339 5.092 8.441 1.00 87.50 396 LYS A O 1
ATOM 3179 N N . GLY A 1 397 ? 2.538 5.468 6.375 1.00 91.19 397 GLY A N 1
ATOM 3180 C CA . GLY A 1 397 ? 3.838 5.497 5.704 1.00 91.19 397 GLY A CA 1
ATOM 3181 C C . GLY A 1 397 ? 4.496 6.877 5.743 1.00 91.19 397 GLY A C 1
ATOM 3182 O O . GLY A 1 397 ? 3.808 7.906 5.767 1.00 91.19 397 GLY A O 1
ATOM 3183 N N . THR A 1 398 ? 5.824 6.902 5.700 1.00 94.44 398 THR A N 1
ATOM 3184 C CA . THR A 1 398 ? 6.653 8.110 5.603 1.00 94.44 398 THR A CA 1
ATOM 3185 C C . THR A 1 398 ? 6.705 8.596 4.160 1.00 94.44 398 THR A C 1
ATOM 3187 O O . THR A 1 398 ? 6.919 7.800 3.252 1.00 94.44 398 THR A O 1
ATOM 3190 N N . VAL A 1 399 ? 6.524 9.896 3.926 1.00 95.81 399 VAL A N 1
ATOM 3191 C CA . VAL A 1 399 ? 6.672 10.474 2.581 1.00 95.81 399 VAL A CA 1
ATOM 3192 C C . VAL A 1 399 ? 8.155 10.556 2.230 1.00 95.81 399 VAL A C 1
ATOM 3194 O O . VAL A 1 399 ? 8.929 11.129 2.992 1.00 95.81 399 VAL A O 1
ATOM 3197 N N . VAL A 1 400 ? 8.533 9.982 1.089 1.00 96.88 400 VAL A N 1
ATOM 3198 C CA . VAL A 1 400 ? 9.924 9.914 0.607 1.00 96.88 400 VAL A CA 1
ATOM 3199 C C . VAL A 1 400 ? 10.143 10.647 -0.722 1.00 96.88 400 VAL A C 1
ATOM 3201 O O . VAL A 1 400 ? 11.282 10.920 -1.072 1.00 96.88 400 VAL A O 1
ATOM 3204 N N . ALA A 1 401 ? 9.075 11.012 -1.442 1.00 97.12 401 ALA A N 1
ATOM 3205 C CA . ALA A 1 401 ? 9.135 11.885 -2.620 1.00 97.12 401 ALA A CA 1
ATOM 3206 C C . ALA A 1 401 ? 7.812 12.647 -2.813 1.00 97.12 401 ALA A C 1
ATOM 3208 O O . ALA A 1 401 ? 6.751 12.143 -2.438 1.00 97.12 401 ALA A O 1
ATOM 3209 N N . GLY A 1 402 ? 7.863 13.840 -3.419 1.00 95.88 402 GLY A N 1
ATOM 3210 C CA . GLY A 1 402 ? 6.670 14.651 -3.722 1.00 95.88 402 GLY A CA 1
ATOM 3211 C C . GLY A 1 402 ? 5.972 15.257 -2.497 1.00 95.88 402 GLY A C 1
ATOM 3212 O O . GLY A 1 402 ? 4.752 15.404 -2.486 1.00 95.88 402 GLY A O 1
ATOM 3213 N N . SER A 1 403 ? 6.725 15.600 -1.448 1.00 93.62 403 SER A N 1
ATOM 3214 C CA . SER A 1 403 ? 6.185 16.050 -0.153 1.00 93.62 403 SER A CA 1
ATOM 3215 C C . SER A 1 403 ? 5.387 17.357 -0.202 1.00 93.62 403 SER A C 1
ATOM 3217 O O . SER A 1 403 ? 4.618 17.625 0.720 1.00 93.62 403 SER A O 1
ATOM 3219 N N . ASN A 1 404 ? 5.514 18.140 -1.277 1.00 94.94 404 ASN A N 1
ATOM 3220 C CA . ASN A 1 404 ? 4.792 19.400 -1.464 1.00 94.94 404 ASN A CA 1
ATOM 3221 C C . ASN A 1 404 ? 3.645 19.307 -2.488 1.00 94.94 404 ASN A C 1
ATOM 3223 O O . ASN A 1 404 ? 3.228 20.318 -3.067 1.00 94.94 404 ASN A O 1
ATOM 3227 N N . GLY A 1 405 ? 3.105 18.099 -2.684 1.00 93.25 405 GLY A N 1
ATOM 3228 C CA . GLY A 1 405 ? 1.883 17.841 -3.441 1.00 93.25 405 GLY A CA 1
ATOM 3229 C C . GLY A 1 405 ? 2.018 18.087 -4.943 1.00 93.25 405 GLY A C 1
ATOM 3230 O O . GLY A 1 405 ? 3.103 17.985 -5.518 1.00 93.25 405 GLY A O 1
ATOM 3231 N N . LYS A 1 406 ? 0.886 18.408 -5.587 1.00 97.69 406 LYS A N 1
ATOM 3232 C CA . LYS A 1 406 ? 0.809 18.548 -7.045 1.00 97.69 406 LYS A CA 1
ATOM 3233 C C . LYS A 1 406 ? 1.593 19.763 -7.557 1.00 97.69 406 LYS A C 1
ATOM 3235 O O . LYS A 1 406 ? 1.311 20.891 -7.155 1.00 97.69 406 LYS A O 1
ATOM 3240 N N . GLY A 1 407 ? 2.496 19.553 -8.511 1.00 97.56 407 GLY A N 1
ATOM 3241 C CA . GLY A 1 407 ? 3.188 20.624 -9.235 1.00 97.56 407 GLY A CA 1
ATOM 3242 C C . GLY A 1 407 ? 4.416 20.124 -9.992 1.00 97.56 407 GLY A C 1
ATOM 3243 O O . GLY A 1 407 ? 4.564 18.922 -10.178 1.00 97.56 407 GLY A O 1
ATOM 3244 N N . ASN A 1 408 ? 5.276 21.036 -10.453 1.00 97.19 408 ASN A N 1
ATOM 3245 C CA . ASN A 1 408 ? 6.431 20.732 -11.315 1.00 97.19 408 ASN A CA 1
ATOM 3246 C C . ASN A 1 408 ? 7.791 21.151 -10.724 1.00 97.19 408 ASN A C 1
ATOM 3248 O O . ASN A 1 408 ? 8.823 21.015 -11.387 1.00 97.19 408 ASN A O 1
ATOM 3252 N N . ARG A 1 409 ? 7.822 21.643 -9.481 1.00 97.94 409 ARG A N 1
ATOM 3253 C CA . ARG A 1 409 ? 9.076 21.894 -8.757 1.00 97.94 409 ARG A CA 1
ATOM 3254 C C . ARG A 1 409 ? 9.795 20.580 -8.418 1.00 97.94 409 ARG A C 1
ATOM 3256 O O . ARG A 1 409 ? 9.249 19.497 -8.631 1.00 97.94 409 ARG A O 1
ATOM 3263 N N . LEU A 1 410 ? 11.031 20.664 -7.928 1.00 97.69 410 LEU A N 1
ATOM 3264 C CA . LEU A 1 410 ? 11.858 19.491 -7.601 1.00 97.69 410 LEU A CA 1
ATOM 3265 C C . LEU A 1 410 ? 11.413 18.762 -6.321 1.00 97.69 410 LEU A C 1
ATOM 3267 O O . LEU A 1 410 ? 11.830 17.638 -6.081 1.00 97.69 410 LEU A O 1
ATOM 3271 N N . ASP A 1 411 ? 10.542 19.369 -5.520 1.00 97.12 411 ASP A N 1
ATOM 3272 C CA . ASP A 1 411 ? 9.897 18.830 -4.314 1.00 97.12 411 ASP A CA 1
ATOM 3273 C C . ASP A 1 411 ? 8.440 18.373 -4.556 1.00 97.12 411 ASP A C 1
ATOM 3275 O O . ASP A 1 411 ? 7.740 17.966 -3.624 1.00 97.12 411 ASP A O 1
ATOM 3279 N N . GLN A 1 412 ? 7.963 18.455 -5.802 1.00 98.12 412 GLN A N 1
ATOM 3280 C CA . GLN A 1 412 ? 6.583 18.177 -6.204 1.00 98.12 412 GLN A CA 1
ATOM 3281 C C . GLN A 1 412 ? 6.516 17.117 -7.306 1.00 98.12 412 GLN A C 1
ATOM 3283 O O . GLN A 1 412 ? 7.444 16.957 -8.099 1.00 98.12 412 GLN A O 1
ATOM 3288 N N . LEU A 1 413 ? 5.381 16.425 -7.380 1.00 98.12 413 LEU A N 1
ATOM 3289 C CA . LEU A 1 413 ? 5.043 15.491 -8.459 1.00 98.12 413 LEU A CA 1
ATOM 3290 C C . LEU A 1 413 ? 3.682 15.868 -9.051 1.00 98.12 413 LEU A C 1
ATOM 3292 O O . LEU A 1 413 ? 2.894 16.564 -8.421 1.00 98.12 413 LEU A O 1
ATOM 3296 N N . SER A 1 414 ? 3.362 15.400 -10.250 1.00 97.44 414 SER A N 1
ATOM 3297 C CA . SER A 1 414 ? 2.068 15.594 -10.900 1.00 97.44 414 SER A CA 1
ATOM 3298 C C . SER A 1 414 ? 1.664 14.324 -11.642 1.00 97.44 414 SER A C 1
ATOM 3300 O O . SER A 1 414 ? 2.212 13.967 -12.686 1.00 97.44 414 SER A O 1
ATOM 3302 N N . GLY A 1 415 ? 0.675 13.625 -11.088 1.00 95.88 415 GLY A N 1
ATOM 3303 C CA . GLY A 1 415 ? 0.225 12.328 -11.579 1.00 95.88 415 GLY A CA 1
ATOM 3304 C C . GLY A 1 415 ? 1.353 11.294 -11.653 1.00 95.88 415 GLY A C 1
ATOM 3305 O O . GLY A 1 415 ? 1.566 10.751 -12.736 1.00 95.88 415 GLY A O 1
ATOM 3306 N N . PRO A 1 416 ? 2.087 11.027 -10.554 1.00 97.31 416 PRO A N 1
ATOM 3307 C CA . PRO A 1 416 ? 3.103 9.985 -10.560 1.00 97.31 416 PRO A CA 1
ATOM 3308 C C . PRO A 1 416 ? 2.451 8.614 -10.791 1.00 97.31 416 PRO A C 1
ATOM 3310 O O . PRO A 1 416 ? 1.361 8.354 -10.269 1.00 97.31 416 PRO A O 1
ATOM 3313 N N . SER A 1 417 ? 3.095 7.752 -11.578 1.00 95.19 417 SER A N 1
ATOM 3314 C CA . SER A 1 417 ? 2.532 6.456 -11.996 1.00 95.19 417 SER A CA 1
ATOM 3315 C C . SER A 1 417 ? 3.286 5.260 -11.417 1.00 95.19 417 SER A C 1
ATOM 3317 O O . SER A 1 417 ? 2.733 4.546 -10.586 1.00 95.19 417 SER A O 1
ATOM 3319 N N . TYR A 1 418 ? 4.544 5.066 -11.812 1.00 95.62 418 TYR A N 1
ATOM 3320 C CA . TYR A 1 418 ? 5.413 3.988 -11.336 1.00 95.62 418 TYR A CA 1
ATOM 3321 C C . TYR A 1 418 ? 6.637 4.521 -10.602 1.00 95.62 418 TYR A C 1
ATOM 3323 O O . TYR A 1 418 ? 6.996 5.700 -10.701 1.00 95.62 418 TYR A O 1
ATOM 3331 N N . LEU A 1 419 ? 7.285 3.613 -9.877 1.00 97.19 419 LEU A N 1
ATOM 3332 C CA . LEU A 1 419 ? 8.533 3.871 -9.188 1.00 97.19 419 LEU A CA 1
ATOM 3333 C C . LEU A 1 419 ? 9.496 2.687 -9.262 1.00 97.19 419 LEU A C 1
ATOM 3335 O O . LEU A 1 419 ? 9.093 1.543 -9.455 1.00 97.19 419 LEU A O 1
ATOM 3339 N N . PHE A 1 420 ? 10.763 2.985 -9.014 1.00 95.94 420 PHE A N 1
ATOM 3340 C CA . PHE A 1 420 ? 11.818 2.016 -8.758 1.00 95.94 420 PHE A CA 1
ATOM 3341 C C . PHE A 1 420 ? 12.630 2.478 -7.547 1.00 95.94 420 PHE A C 1
ATOM 3343 O O . PHE A 1 420 ? 12.781 3.680 -7.330 1.00 95.94 420 PHE A O 1
ATOM 3350 N N . VAL A 1 421 ? 13.149 1.539 -6.759 1.00 95.94 421 VAL A N 1
ATOM 3351 C CA . VAL A 1 421 ? 14.026 1.831 -5.620 1.00 95.94 421 VAL A CA 1
ATOM 3352 C C . VAL A 1 421 ? 15.335 1.084 -5.823 1.00 95.94 421 VAL A C 1
ATOM 3354 O O . VAL A 1 421 ? 15.318 -0.125 -6.051 1.00 95.94 421 VAL A O 1
ATOM 3357 N N . ASP A 1 422 ? 16.452 1.811 -5.793 1.00 91.88 422 ASP A N 1
ATOM 3358 C CA . ASP A 1 422 ? 17.786 1.215 -5.891 1.00 91.88 422 ASP A CA 1
ATOM 3359 C C . ASP A 1 422 ? 18.317 0.742 -4.524 1.00 91.88 422 ASP A C 1
ATOM 3361 O O . ASP A 1 422 ? 17.670 0.886 -3.486 1.00 91.88 422 ASP A O 1
ATOM 3365 N N . ARG A 1 423 ? 19.508 0.132 -4.523 1.00 86.69 423 ARG A N 1
ATOM 3366 C CA . ARG A 1 423 ? 20.149 -0.404 -3.308 1.00 86.69 423 ARG A CA 1
ATOM 3367 C C . ARG A 1 423 ? 20.615 0.663 -2.325 1.00 86.69 423 ARG A C 1
ATOM 3369 O O . ARG A 1 423 ? 20.822 0.343 -1.160 1.00 86.69 423 ARG A O 1
ATOM 3376 N N . ASP A 1 424 ? 20.765 1.899 -2.788 1.00 89.69 424 ASP A N 1
ATOM 3377 C CA . ASP A 1 424 ? 21.080 3.048 -1.943 1.00 89.69 424 ASP A CA 1
ATOM 3378 C C . ASP A 1 424 ? 19.787 3.721 -1.436 1.00 89.69 424 ASP A C 1
ATOM 3380 O O . ASP A 1 424 ? 19.807 4.865 -0.984 1.00 89.69 424 ASP A O 1
ATOM 3384 N N . HIS A 1 425 ? 18.648 3.020 -1.540 1.00 92.44 425 HIS A N 1
ATOM 3385 C CA . HIS A 1 425 ? 17.309 3.474 -1.165 1.00 92.44 425 HIS A CA 1
ATOM 3386 C C . HIS A 1 425 ? 16.856 4.751 -1.888 1.00 92.44 425 HIS A C 1
ATOM 3388 O O . HIS A 1 425 ? 15.933 5.434 -1.430 1.00 92.44 425 HIS A O 1
ATOM 3394 N N . SER A 1 426 ? 17.455 5.062 -3.042 1.00 95.44 426 SER A N 1
ATOM 3395 C CA . SER A 1 426 ? 17.005 6.176 -3.867 1.00 95.44 426 SER A CA 1
ATOM 3396 C C . SER A 1 426 ? 15.736 5.796 -4.616 1.00 95.44 426 SER A C 1
ATOM 3398 O O . SER A 1 426 ? 15.634 4.718 -5.202 1.00 95.44 426 SER A O 1
ATOM 3400 N N . VAL A 1 427 ? 14.775 6.714 -4.638 1.00 97.69 427 VAL A N 1
ATOM 3401 C CA . VAL A 1 427 ? 13.459 6.519 -5.245 1.00 97.69 427 VAL A CA 1
ATOM 3402 C C . VAL A 1 427 ? 13.417 7.212 -6.600 1.00 97.69 427 VAL A C 1
ATOM 3404 O O . VAL A 1 427 ? 13.522 8.435 -6.685 1.00 97.69 427 VAL A O 1
ATOM 3407 N N . TYR A 1 428 ? 13.211 6.438 -7.658 1.00 98.31 428 TYR A N 1
ATOM 3408 C CA . TYR A 1 428 ? 12.977 6.922 -9.014 1.00 98.31 428 TYR A CA 1
ATOM 3409 C C . TYR A 1 428 ? 11.483 6.897 -9.276 1.00 98.31 428 TYR A C 1
ATOM 3411 O O . TYR A 1 428 ? 10.845 5.877 -9.039 1.00 98.31 428 TYR A O 1
ATOM 3419 N N . VAL A 1 429 ? 10.919 7.994 -9.764 1.00 98.31 429 VAL A N 1
ATOM 3420 C CA . VAL A 1 429 ? 9.475 8.139 -9.964 1.00 98.31 429 VAL A CA 1
ATOM 3421 C C . VAL A 1 429 ? 9.211 8.662 -11.360 1.00 98.31 429 VAL A C 1
ATOM 3423 O O . VAL A 1 429 ? 9.766 9.687 -11.767 1.00 98.31 429 VAL A O 1
ATOM 3426 N N . SER A 1 430 ? 8.323 7.982 -12.076 1.00 98.06 430 SER A N 1
ATOM 3427 C CA . SER A 1 430 ? 7.752 8.501 -13.312 1.00 98.06 430 SER A CA 1
ATOM 3428 C C . SER A 1 430 ? 6.731 9.580 -12.979 1.00 98.06 430 SER A C 1
ATOM 3430 O O . SER A 1 430 ? 5.603 9.292 -12.578 1.00 98.06 430 SER A O 1
ATOM 3432 N N . ASP A 1 431 ? 7.141 10.833 -13.137 1.00 98.12 431 ASP A N 1
ATOM 3433 C CA . ASP A 1 431 ? 6.331 12.024 -12.905 1.00 98.12 431 ASP A CA 1
ATOM 3434 C C . ASP A 1 431 ? 5.534 12.346 -14.179 1.00 98.12 431 ASP A C 1
ATOM 3436 O O . ASP A 1 431 ? 5.860 13.255 -14.952 1.00 98.12 431 ASP A O 1
ATOM 3440 N N . SER A 1 432 ? 4.540 11.495 -14.459 1.00 97.50 432 SER A N 1
ATOM 3441 C CA . SER A 1 432 ? 3.960 11.328 -15.794 1.00 97.50 432 SER A CA 1
ATOM 3442 C C . SER A 1 432 ? 3.375 12.610 -16.373 1.00 97.50 432 SER A C 1
ATOM 3444 O O . SER A 1 432 ? 3.612 12.900 -17.543 1.00 97.50 432 SER A O 1
ATOM 3446 N N . SER A 1 433 ? 2.650 13.404 -15.580 1.00 97.56 433 SER A N 1
ATOM 3447 C CA . SER A 1 433 ? 2.025 14.636 -16.093 1.00 97.56 433 SER A CA 1
ATOM 3448 C C . SER A 1 433 ? 3.019 15.787 -16.256 1.00 97.56 433 SER A C 1
ATOM 3450 O O . SER A 1 433 ? 2.671 16.806 -16.839 1.00 97.56 433 SER A O 1
ATOM 3452 N N . ASN A 1 434 ? 4.241 15.641 -15.738 1.00 98.25 434 ASN A N 1
ATOM 3453 C CA . ASN A 1 434 ? 5.343 16.577 -15.953 1.00 98.25 434 ASN A CA 1
ATOM 3454 C C . ASN A 1 434 ? 6.352 16.064 -16.994 1.00 98.25 434 ASN A C 1
ATOM 3456 O O . ASN A 1 434 ? 7.384 16.703 -17.197 1.00 98.25 434 ASN A O 1
ATOM 3460 N N . HIS A 1 435 ? 6.075 14.933 -17.658 1.00 98.25 435 HIS A N 1
ATOM 3461 C CA . HIS A 1 435 ? 6.875 14.425 -18.779 1.00 98.25 435 HIS A CA 1
ATOM 3462 C C . HIS A 1 435 ? 8.356 14.194 -18.419 1.00 98.25 435 HIS A C 1
ATOM 3464 O O . HIS A 1 435 ? 9.273 14.490 -19.192 1.00 98.25 435 HIS A O 1
ATOM 3470 N N . ARG A 1 436 ? 8.602 13.688 -17.206 1.00 98.44 436 ARG A N 1
ATOM 3471 C CA . ARG A 1 436 ? 9.951 13.491 -16.663 1.00 98.44 436 ARG A CA 1
ATOM 3472 C C . ARG A 1 436 ? 10.024 12.285 -15.732 1.00 98.44 436 ARG A C 1
ATOM 3474 O O . ARG A 1 436 ? 9.010 11.822 -15.215 1.00 98.44 436 ARG A O 1
ATOM 3481 N N . VAL A 1 437 ? 11.242 11.816 -15.490 1.00 98.56 437 VAL A N 1
ATOM 3482 C CA . VAL A 1 437 ? 11.563 10.885 -14.405 1.00 98.56 437 VAL A CA 1
ATOM 3483 C C . VAL A 1 437 ? 12.446 11.609 -13.405 1.00 98.56 437 VAL A C 1
ATOM 3485 O O . VAL A 1 437 ? 13.432 12.253 -13.776 1.00 98.56 437 VAL A O 1
ATOM 3488 N N . MET A 1 438 ? 12.075 11.500 -12.138 1.00 98.38 438 MET A N 1
ATOM 3489 C CA . MET A 1 438 ? 12.736 12.161 -11.022 1.00 98.38 438 MET A CA 1
ATOM 3490 C C . MET A 1 438 ? 13.393 11.123 -10.109 1.00 98.38 438 MET A C 1
ATOM 3492 O O . MET A 1 438 ? 12.824 10.053 -9.914 1.00 98.38 438 MET A O 1
ATOM 3496 N N . LYS A 1 439 ? 14.554 11.439 -9.531 1.00 98.25 439 LYS A N 1
ATOM 3497 C CA . LYS A 1 439 ? 15.250 10.635 -8.513 1.00 98.25 439 LYS A CA 1
ATOM 3498 C C . LYS A 1 439 ? 15.333 11.419 -7.203 1.00 98.25 439 LYS A C 1
ATOM 3500 O O . LYS A 1 439 ? 15.803 12.552 -7.220 1.00 98.25 439 LYS A O 1
ATOM 3505 N N . TRP A 1 440 ? 14.956 10.806 -6.087 1.00 98.12 440 TRP A N 1
ATOM 3506 C CA . TRP A 1 440 ? 15.243 11.287 -4.732 1.00 98.12 440 TRP A CA 1
ATOM 3507 C C . TRP A 1 440 ? 16.247 10.359 -4.067 1.00 98.12 440 TRP A C 1
ATOM 3509 O O . TRP A 1 440 ? 16.007 9.158 -3.990 1.00 98.12 440 TRP A O 1
ATOM 3519 N N . GLU A 1 441 ? 17.349 10.909 -3.572 1.00 96.19 441 GLU A N 1
ATOM 3520 C CA . GLU A 1 441 ? 18.269 10.174 -2.699 1.00 96.19 441 GLU A CA 1
ATOM 3521 C C . GLU A 1 441 ? 17.697 10.128 -1.274 1.00 96.19 441 GLU A C 1
ATOM 3523 O O . GLU A 1 441 ? 16.933 11.017 -0.872 1.00 96.19 441 GLU A O 1
ATOM 3528 N N . GLU A 1 442 ? 18.042 9.101 -0.495 1.00 92.69 442 GLU A N 1
ATOM 3529 C CA . GLU A 1 442 ? 17.491 8.942 0.853 1.00 92.69 442 GLU A CA 1
ATOM 3530 C C . GLU A 1 442 ? 17.786 10.172 1.737 1.00 92.69 442 GLU A C 1
ATOM 3532 O O . GLU A 1 442 ? 18.909 10.668 1.818 1.00 92.69 442 GLU A O 1
ATOM 3537 N N . GLY A 1 443 ? 16.748 10.695 2.398 1.00 90.00 443 GLY A N 1
ATOM 3538 C CA . GLY A 1 443 ? 16.846 11.855 3.292 1.00 90.00 443 GLY A CA 1
ATOM 3539 C C . GLY A 1 443 ? 16.823 13.226 2.603 1.00 90.00 443 GLY A C 1
ATOM 3540 O O . GLY A 1 443 ? 16.804 14.249 3.292 1.00 90.00 443 GLY A O 1
ATOM 3541 N N . THR A 1 444 ? 16.780 13.281 1.269 1.00 94.69 444 THR A N 1
ATOM 3542 C CA . THR A 1 444 ? 16.665 14.545 0.524 1.00 94.69 444 THR A CA 1
ATOM 3543 C C . THR A 1 444 ? 15.230 15.083 0.502 1.00 94.69 444 THR A C 1
ATOM 3545 O O . THR A 1 444 ? 14.257 14.336 0.599 1.00 94.69 444 THR A O 1
ATOM 3548 N N . LYS A 1 445 ? 15.080 16.412 0.392 1.00 92.81 445 LYS A N 1
ATOM 3549 C CA . LYS A 1 445 ? 13.763 17.073 0.265 1.00 92.81 445 LYS A CA 1
ATOM 3550 C C . LYS A 1 445 ? 13.346 17.299 -1.189 1.00 92.81 445 LYS A C 1
ATOM 3552 O O . LYS A 1 445 ? 12.157 17.301 -1.496 1.00 92.81 445 LYS A O 1
ATOM 3557 N N . GLU A 1 446 ? 14.324 17.488 -2.062 1.00 96.50 446 GLU A N 1
ATOM 3558 C CA . GLU A 1 446 ? 14.157 17.745 -3.489 1.00 96.50 446 GLU A CA 1
ATOM 3559 C C . GLU A 1 446 ? 14.827 16.628 -4.280 1.00 96.50 446 GLU A C 1
ATOM 3561 O O . GLU A 1 446 ? 15.860 16.103 -3.866 1.00 96.50 446 GLU A O 1
ATOM 3566 N N . GLY A 1 447 ? 14.224 16.273 -5.408 1.00 97.25 447 GLY A N 1
ATOM 3567 C CA . GLY A 1 447 ? 14.765 15.300 -6.338 1.00 97.25 447 GLY A CA 1
ATOM 3568 C C . GLY A 1 447 ? 15.527 15.965 -7.476 1.00 97.25 447 GLY A C 1
ATOM 3569 O O . GLY A 1 447 ? 15.539 17.185 -7.637 1.00 97.25 447 GLY A O 1
ATOM 3570 N N . ILE A 1 448 ? 16.121 15.137 -8.322 1.00 97.75 448 ILE A N 1
ATOM 3571 C CA . ILE A 1 448 ? 16.792 15.551 -9.554 1.00 97.75 448 ILE A CA 1
ATOM 3572 C C . ILE A 1 448 ? 16.110 14.914 -10.763 1.00 97.75 448 ILE A C 1
ATOM 3574 O O . ILE A 1 448 ? 15.627 13.784 -10.696 1.00 97.75 448 ILE A O 1
ATOM 3578 N N . ILE A 1 449 ? 16.081 15.629 -11.886 1.00 98.06 449 ILE A N 1
ATOM 3579 C CA . ILE A 1 449 ? 15.587 15.083 -13.154 1.00 98.06 449 ILE A CA 1
ATOM 3580 C C . ILE A 1 449 ? 16.658 14.145 -13.715 1.00 98.06 449 ILE A C 1
ATOM 3582 O O . ILE A 1 449 ? 17.792 14.568 -13.933 1.00 98.06 449 ILE A O 1
ATOM 3586 N N . VAL A 1 450 ? 16.293 12.888 -13.965 1.00 98.06 450 VAL A N 1
ATOM 3587 C CA . VAL A 1 450 ? 17.207 11.860 -14.502 1.00 98.06 450 VAL A CA 1
ATOM 3588 C C . VAL A 1 450 ? 16.841 11.392 -15.911 1.00 98.06 450 VAL A C 1
ATOM 3590 O O . VAL A 1 450 ? 17.675 10.800 -16.588 1.00 98.06 450 VAL A O 1
ATOM 3593 N N . ALA A 1 451 ? 15.622 11.680 -16.375 1.00 98.12 451 ALA A N 1
ATOM 3594 C CA . ALA A 1 451 ? 15.213 11.501 -17.768 1.00 98.12 451 ALA A CA 1
ATOM 3595 C C . ALA A 1 451 ? 14.088 12.481 -18.139 1.00 98.12 451 ALA A C 1
ATOM 3597 O O . ALA A 1 451 ? 13.236 12.808 -17.308 1.00 98.12 451 ALA A O 1
ATOM 3598 N N . GLY A 1 452 ? 14.057 12.921 -19.399 1.00 97.31 452 GLY A N 1
ATOM 3599 C CA . GLY A 1 452 ? 13.082 13.905 -19.879 1.00 97.31 452 GLY A CA 1
ATOM 3600 C C . GLY A 1 452 ? 13.272 15.299 -19.264 1.00 97.31 452 GLY A C 1
ATOM 3601 O O . GLY A 1 452 ? 14.394 15.752 -19.046 1.00 97.31 452 GLY A O 1
ATOM 3602 N N . GLY A 1 453 ? 12.161 15.991 -18.986 1.00 93.69 453 GLY A N 1
ATOM 3603 C CA . GLY A 1 453 ? 12.170 17.299 -18.314 1.00 93.69 453 GLY A CA 1
ATOM 3604 C C . GLY A 1 453 ? 12.398 18.515 -19.219 1.00 93.69 453 GLY A C 1
ATOM 3605 O O . GLY A 1 453 ? 12.433 19.634 -18.719 1.00 93.69 453 GLY A O 1
ATOM 3606 N N . GLN A 1 454 ? 12.492 18.323 -20.539 1.00 96.00 454 GLN A N 1
ATOM 3607 C CA . GLN A 1 454 ? 12.567 19.398 -21.544 1.00 96.00 454 GLN A CA 1
ATOM 3608 C C . GLN A 1 454 ? 11.198 19.682 -22.195 1.00 96.00 454 GLN A C 1
ATOM 3610 O O . GLN A 1 454 ? 11.097 19.948 -23.394 1.00 96.00 454 GLN A O 1
ATOM 3615 N N . GLY A 1 455 ? 10.130 19.586 -21.399 1.00 93.56 455 GLY A N 1
ATOM 3616 C CA . GLY A 1 455 ? 8.742 19.666 -21.860 1.00 93.56 455 GLY A CA 1
ATOM 3617 C C . GLY A 1 455 ? 8.227 18.370 -22.493 1.00 93.56 455 GLY A C 1
ATOM 3618 O O . GLY A 1 455 ? 8.947 17.375 -22.603 1.00 93.56 455 GLY A O 1
ATOM 3619 N N . GLU A 1 456 ? 6.958 18.391 -22.891 1.00 97.00 456 GLU A N 1
ATOM 3620 C CA . GLU A 1 456 ? 6.335 17.295 -23.631 1.00 97.00 456 GLU A CA 1
ATOM 3621 C C . GLU A 1 456 ? 6.841 17.243 -25.081 1.00 97.00 456 GLU A C 1
ATOM 3623 O O . GLU A 1 456 ? 7.081 18.275 -25.712 1.00 97.00 456 GLU A O 1
ATOM 3628 N N . GLY A 1 457 ? 7.019 16.037 -25.619 1.00 97.00 457 GLY A N 1
ATOM 3629 C CA . GLY A 1 457 ? 7.426 15.844 -27.009 1.00 97.00 457 GLY A CA 1
ATOM 3630 C C . GLY A 1 457 ? 8.069 14.484 -27.253 1.00 97.00 457 GLY A C 1
ATOM 3631 O O . GLY A 1 457 ? 8.059 13.615 -26.383 1.00 97.00 457 GLY A O 1
ATOM 3632 N N . ASN A 1 458 ? 8.634 14.301 -28.447 1.00 96.75 458 ASN A N 1
ATOM 3633 C CA . ASN A 1 458 ? 9.195 13.027 -28.911 1.00 96.75 458 ASN A CA 1
ATOM 3634 C C . ASN A 1 458 ? 10.695 13.088 -29.255 1.00 96.75 458 ASN A C 1
ATOM 3636 O O . ASN A 1 458 ? 11.253 12.106 -29.756 1.00 96.75 458 ASN A O 1
ATOM 3640 N N . SER A 1 459 ? 11.373 14.205 -28.975 1.00 97.81 459 SER A N 1
ATOM 3641 C CA . SER A 1 459 ? 12.826 14.295 -29.142 1.00 97.81 459 SER A CA 1
ATOM 3642 C C . SER A 1 459 ? 13.559 13.357 -28.168 1.00 97.81 459 SER A C 1
ATOM 3644 O O . SER A 1 459 ? 12.955 12.755 -27.276 1.00 97.81 459 SER A O 1
ATOM 3646 N N . LEU A 1 460 ? 14.879 13.211 -28.318 1.00 98.00 460 LEU A N 1
ATOM 3647 C CA . LEU A 1 460 ? 15.684 12.377 -27.418 1.00 98.00 460 LEU A CA 1
ATOM 3648 C C . LEU A 1 460 ? 15.877 12.994 -26.023 1.00 98.00 460 LEU A C 1
ATOM 3650 O O . LEU A 1 460 ? 16.356 12.308 -25.129 1.00 98.00 460 LEU A O 1
ATOM 3654 N N . THR A 1 461 ? 15.505 14.258 -25.810 1.00 97.81 461 THR A N 1
ATOM 3655 C CA . THR A 1 461 ? 15.534 14.921 -24.493 1.00 97.81 461 THR A CA 1
ATOM 3656 C C . THR A 1 461 ? 14.151 15.012 -23.843 1.00 97.81 461 THR A C 1
ATOM 3658 O O . THR A 1 461 ? 14.033 15.481 -22.712 1.00 97.81 461 THR A O 1
ATOM 3661 N N . GLN A 1 462 ? 13.103 14.571 -24.543 1.00 98.44 462 GLN A N 1
ATOM 3662 C CA . GLN A 1 462 ? 11.706 14.702 -24.137 1.00 98.44 462 GLN A CA 1
ATOM 3663 C C . GLN A 1 462 ? 11.049 13.337 -23.923 1.00 98.44 462 GLN A C 1
ATOM 3665 O O . GLN A 1 462 ? 11.468 12.318 -24.476 1.00 98.44 462 GLN A O 1
ATOM 3670 N N . LEU A 1 463 ? 9.997 13.346 -23.110 1.00 98.50 463 LEU A N 1
ATOM 3671 C CA . LEU A 1 463 ? 9.109 12.215 -22.862 1.00 98.50 463 LEU A CA 1
ATOM 3672 C C . LEU A 1 463 ? 7.658 12.680 -23.047 1.00 98.50 463 LEU A C 1
ATOM 3674 O O . LEU A 1 463 ? 7.361 13.876 -23.025 1.00 98.50 463 LEU A O 1
ATOM 3678 N N . LEU A 1 464 ? 6.733 11.738 -23.188 1.00 98.25 464 LEU A N 1
ATOM 3679 C CA . LEU A 1 464 ? 5.301 11.987 -23.261 1.00 98.25 464 LEU A CA 1
ATOM 3680 C C . LEU A 1 464 ? 4.556 11.002 -22.353 1.00 98.25 464 LEU A C 1
ATOM 3682 O O . LEU A 1 464 ? 4.386 9.832 -22.690 1.00 98.25 464 LEU A O 1
ATOM 3686 N N . TYR A 1 465 ? 4.106 11.491 -21.193 1.00 97.62 465 TYR A N 1
ATOM 3687 C CA . TYR A 1 465 ? 3.425 10.701 -20.161 1.00 97.62 465 TYR A CA 1
ATOM 3688 C C . TYR A 1 465 ? 4.168 9.416 -19.754 1.00 97.62 465 TYR A C 1
ATOM 3690 O O . TYR A 1 465 ? 3.563 8.348 -19.797 1.00 97.62 465 TYR A O 1
ATOM 3698 N N . PRO A 1 466 ? 5.455 9.472 -19.353 1.00 98.19 466 PRO A N 1
ATOM 3699 C CA . PRO A 1 466 ? 6.213 8.268 -19.016 1.00 98.19 466 PRO A CA 1
ATOM 3700 C C . PRO A 1 466 ? 5.508 7.457 -17.922 1.00 98.19 466 PRO A C 1
ATOM 3702 O O . PRO A 1 466 ? 5.031 8.038 -16.949 1.00 98.19 466 PRO A O 1
ATOM 3705 N N . GLN A 1 467 ? 5.427 6.137 -18.092 1.00 96.62 467 GLN A N 1
ATOM 3706 C CA . GLN A 1 467 ? 4.731 5.225 -17.176 1.00 96.62 467 GLN A CA 1
ATOM 3707 C C . GLN A 1 467 ? 5.747 4.385 -16.401 1.00 96.62 467 GLN A C 1
ATOM 3709 O O . GLN A 1 467 ? 6.220 4.831 -15.365 1.00 96.62 467 GLN A O 1
ATOM 3714 N N . GLY A 1 468 ? 6.140 3.204 -16.880 1.00 95.31 468 GLY A N 1
ATOM 3715 C CA . GLY A 1 468 ? 7.111 2.351 -16.192 1.00 95.31 468 GLY A CA 1
ATOM 3716 C C . GLY A 1 468 ? 8.522 2.928 -16.156 1.00 95.31 468 GLY A C 1
ATOM 3717 O O . GLY A 1 468 ? 8.992 3.529 -17.125 1.00 95.31 468 GLY A O 1
ATOM 3718 N N . VAL A 1 469 ? 9.207 2.687 -15.040 1.00 97.25 469 VAL A N 1
ATOM 3719 C CA . VAL A 1 469 ? 10.618 3.012 -14.829 1.00 97.25 469 VAL A CA 1
ATOM 3720 C C . VAL A 1 469 ? 11.316 1.827 -14.170 1.00 97.25 469 VAL A C 1
ATOM 3722 O O . VAL A 1 469 ? 10.806 1.263 -13.207 1.00 97.25 469 VAL A O 1
ATOM 3725 N N . VAL A 1 470 ? 12.481 1.450 -14.688 1.00 95.00 470 VAL A N 1
ATOM 3726 C CA . VAL A 1 470 ? 13.392 0.484 -14.056 1.00 95.00 470 VAL A CA 1
ATOM 3727 C C . VAL A 1 470 ? 14.821 0.994 -14.188 1.00 95.00 470 VAL A C 1
ATOM 3729 O O . VAL A 1 470 ? 15.145 1.676 -15.162 1.00 95.00 470 VAL A O 1
ATOM 3732 N N . VAL A 1 471 ? 15.673 0.688 -13.214 1.00 94.00 471 VAL A N 1
ATOM 3733 C CA . VAL A 1 471 ? 17.065 1.158 -13.184 1.00 94.00 471 VAL A CA 1
ATOM 3734 C C . VAL A 1 471 ? 17.999 -0.039 -13.026 1.00 94.00 471 VAL A C 1
ATOM 3736 O O . VAL A 1 471 ? 17.704 -0.963 -12.268 1.00 94.00 471 VAL A O 1
ATOM 3739 N N . ASP A 1 472 ? 19.100 -0.059 -13.778 1.00 90.69 472 ASP A N 1
ATOM 3740 C CA . ASP A 1 472 ? 20.125 -1.103 -13.652 1.00 90.69 472 ASP A CA 1
ATOM 3741 C C . ASP A 1 472 ? 21.214 -0.752 -12.622 1.00 90.69 472 ASP A C 1
ATOM 3743 O O . ASP A 1 472 ? 21.227 0.326 -12.034 1.00 90.69 472 ASP A O 1
ATOM 3747 N N . GLN A 1 473 ? 22.159 -1.672 -12.396 1.00 85.38 473 GLN A N 1
ATOM 3748 C CA . GLN A 1 473 ? 23.255 -1.478 -11.433 1.00 85.38 473 GLN A CA 1
ATOM 3749 C C . GLN A 1 473 ? 24.208 -0.316 -11.764 1.00 85.38 473 GLN A C 1
ATOM 3751 O O . GLN A 1 473 ? 25.071 0.017 -10.951 1.00 85.38 473 GLN A O 1
ATOM 3756 N N . LEU A 1 474 ? 24.131 0.239 -12.974 1.00 89.50 474 LEU A N 1
ATOM 3757 C CA . LEU A 1 474 ? 24.976 1.337 -13.437 1.00 89.50 474 LEU A CA 1
ATOM 3758 C C . LEU A 1 474 ? 24.248 2.687 -13.340 1.00 89.50 474 LEU A C 1
ATOM 3760 O O . LEU A 1 474 ? 24.715 3.669 -13.919 1.00 89.50 474 LEU A O 1
ATOM 3764 N N . ASP A 1 475 ? 23.110 2.730 -12.639 1.00 91.38 475 ASP A N 1
ATOM 3765 C CA . ASP A 1 475 ? 22.163 3.847 -12.596 1.00 91.38 475 ASP A CA 1
ATOM 3766 C C . ASP A 1 475 ? 21.656 4.257 -13.991 1.00 91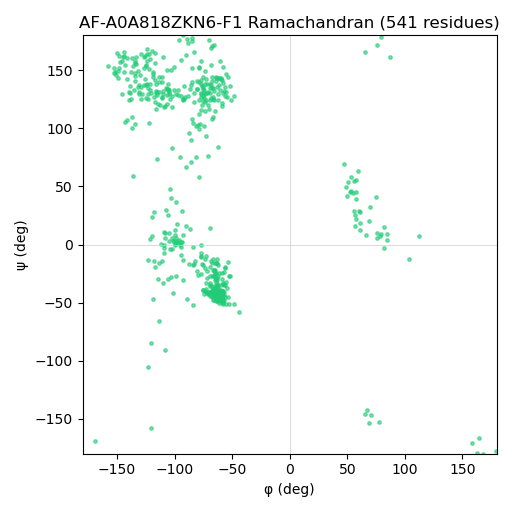.38 475 ASP A C 1
ATOM 3768 O O . ASP A 1 475 ? 21.343 5.426 -14.237 1.00 91.38 475 ASP A O 1
ATOM 3772 N N . THR A 1 476 ? 21.590 3.316 -14.939 1.00 94.69 476 THR A N 1
ATOM 3773 C CA . THR A 1 476 ? 20.929 3.571 -16.223 1.00 94.69 476 THR A CA 1
ATOM 3774 C C . THR A 1 476 ? 19.427 3.451 -16.029 1.00 94.69 476 THR A C 1
ATOM 3776 O O . THR A 1 476 ? 18.929 2.405 -15.614 1.00 94.69 476 THR A O 1
ATOM 3779 N N . VAL A 1 477 ? 18.701 4.504 -16.385 1.00 96.75 477 VAL A N 1
ATOM 3780 C CA . VAL A 1 477 ? 17.245 4.579 -16.290 1.00 96.75 477 VAL A CA 1
ATOM 3781 C C . VAL A 1 477 ? 16.620 4.105 -17.600 1.00 96.75 477 VAL A C 1
ATOM 3783 O O . VAL A 1 477 ? 16.933 4.626 -18.672 1.00 96.75 477 VAL A O 1
ATOM 3786 N N . TYR A 1 478 ? 15.702 3.147 -17.519 1.00 97.62 478 TYR A N 1
ATOM 3787 C CA . TYR A 1 478 ? 14.880 2.697 -18.638 1.00 97.62 478 TYR A CA 1
ATOM 3788 C C . TYR A 1 478 ? 13.442 3.136 -18.402 1.00 97.62 478 TYR A C 1
ATOM 3790 O O . TYR A 1 478 ? 12.889 2.913 -17.326 1.00 97.62 478 TYR A O 1
ATOM 3798 N N . VAL A 1 479 ? 12.845 3.769 -19.406 1.00 98.44 479 VAL A N 1
ATOM 3799 C CA . VAL A 1 479 ? 11.550 4.439 -19.279 1.00 98.44 479 VAL A CA 1
ATOM 3800 C C . VAL A 1 479 ? 10.610 3.958 -20.368 1.00 98.44 479 VAL A C 1
ATOM 3802 O O . VAL A 1 479 ? 10.955 3.990 -21.551 1.00 98.44 479 VAL A O 1
ATOM 3805 N N . ALA A 1 480 ? 9.406 3.551 -19.976 1.00 98.25 480 ALA A N 1
ATOM 3806 C CA . ALA A 1 480 ? 8.304 3.349 -20.899 1.00 98.25 480 ALA A CA 1
ATOM 3807 C C . ALA A 1 480 ? 7.701 4.714 -21.232 1.00 98.25 480 ALA A C 1
ATOM 3809 O O . ALA A 1 480 ? 6.933 5.292 -20.459 1.00 98.25 480 ALA A O 1
ATOM 3810 N N . ASP A 1 481 ? 8.091 5.248 -22.384 1.00 98.38 481 ASP A N 1
ATOM 3811 C CA . ASP A 1 481 ? 7.623 6.527 -22.897 1.00 98.38 481 ASP A CA 1
ATOM 3812 C C . ASP A 1 481 ? 6.262 6.319 -23.577 1.00 98.38 481 ASP A C 1
ATOM 3814 O O . ASP A 1 481 ? 6.149 6.207 -24.801 1.00 98.38 481 ASP A O 1
ATOM 3818 N N . PHE A 1 482 ? 5.239 6.146 -22.735 1.00 98.06 482 PHE A N 1
ATOM 3819 C CA . PHE A 1 482 ? 3.902 5.664 -23.088 1.00 98.06 482 PHE A CA 1
ATOM 3820 C C . PHE A 1 482 ? 3.298 6.384 -24.296 1.00 98.06 482 PHE A C 1
ATOM 3822 O O . PHE A 1 482 ? 2.865 5.729 -25.248 1.00 98.06 482 PHE A O 1
ATOM 3829 N N . GLY A 1 483 ? 3.294 7.720 -24.278 1.00 97.69 483 GLY A N 1
ATOM 3830 C CA . GLY A 1 483 ? 2.681 8.539 -25.321 1.00 97.69 483 GLY A CA 1
ATOM 3831 C C . GLY A 1 483 ? 3.450 8.533 -26.640 1.00 97.69 483 GLY A C 1
ATOM 3832 O O . GLY A 1 483 ? 2.851 8.763 -27.682 1.00 97.69 483 GLY A O 1
ATOM 3833 N N . ASN A 1 484 ? 4.748 8.220 -26.611 1.00 98.12 484 ASN A N 1
ATOM 3834 C CA . ASN A 1 484 ? 5.587 8.096 -27.807 1.00 98.12 484 ASN A CA 1
ATOM 3835 C C . ASN A 1 484 ? 5.785 6.640 -28.259 1.00 98.12 484 ASN A C 1
ATOM 3837 O O . ASN A 1 484 ? 6.532 6.385 -29.205 1.00 98.12 484 ASN A O 1
ATOM 3841 N N . HIS A 1 485 ? 5.151 5.679 -27.579 1.00 97.94 485 HIS A N 1
ATOM 3842 C CA . HIS A 1 485 ? 5.140 4.262 -27.950 1.00 97.94 485 HIS A CA 1
ATOM 3843 C C . HIS A 1 485 ? 6.540 3.651 -28.113 1.00 97.94 485 HIS A C 1
ATOM 3845 O O . HIS A 1 485 ? 6.843 2.933 -29.073 1.00 97.94 485 HIS A O 1
ATOM 3851 N N . ARG A 1 486 ? 7.425 3.968 -27.167 1.00 98.06 486 ARG A N 1
ATOM 3852 C CA . ARG A 1 486 ? 8.830 3.559 -27.201 1.00 98.06 486 ARG A CA 1
ATOM 3853 C C . ARG A 1 486 ? 9.373 3.293 -25.807 1.00 98.06 486 ARG A C 1
ATOM 3855 O O . ARG A 1 486 ? 8.859 3.816 -24.821 1.00 98.06 486 ARG A O 1
ATOM 3862 N N . ILE A 1 487 ? 10.442 2.509 -25.740 1.00 98.12 487 ILE A N 1
ATOM 3863 C CA . ILE A 1 487 ? 11.253 2.360 -24.536 1.00 98.12 487 ILE A CA 1
ATOM 3864 C C . ILE A 1 487 ? 12.536 3.151 -24.728 1.00 98.12 487 ILE A C 1
ATOM 3866 O O . ILE A 1 487 ? 13.264 2.961 -25.708 1.00 98.12 487 ILE A O 1
ATOM 3870 N N . MET A 1 488 ? 12.800 4.039 -23.781 1.00 97.88 488 MET A N 1
ATOM 3871 C CA . MET A 1 488 ? 13.977 4.889 -23.776 1.00 97.88 488 MET A CA 1
ATOM 3872 C C . MET A 1 488 ? 14.973 4.433 -22.721 1.00 97.88 488 MET A C 1
ATOM 3874 O O . MET A 1 488 ? 14.590 3.935 -21.666 1.00 97.88 488 MET A O 1
ATOM 3878 N N . ARG A 1 489 ? 16.252 4.667 -22.994 1.00 96.94 489 ARG A N 1
ATOM 3879 C CA . ARG A 1 489 ? 17.372 4.409 -22.093 1.00 96.94 489 ARG A CA 1
ATOM 3880 C C . ARG A 1 489 ? 18.162 5.695 -21.852 1.00 96.94 489 ARG A C 1
ATOM 3882 O O . ARG A 1 489 ? 18.602 6.325 -22.814 1.00 96.94 489 ARG A O 1
ATOM 3889 N N . TRP A 1 490 ? 18.404 6.017 -20.586 1.00 97.25 490 TRP A N 1
ATOM 3890 C CA . TRP A 1 490 ? 19.233 7.125 -20.111 1.00 97.25 490 TRP A CA 1
ATOM 3891 C C . TRP A 1 490 ? 20.362 6.601 -19.220 1.00 97.25 490 TRP A C 1
ATOM 3893 O O . TRP A 1 490 ? 20.116 6.245 -18.069 1.00 97.25 490 TRP A O 1
ATOM 3903 N N . PRO A 1 491 ? 21.609 6.539 -19.715 1.00 95.31 491 PRO A N 1
ATOM 3904 C CA . PRO A 1 491 ? 22.770 6.318 -18.856 1.00 95.31 491 PRO A CA 1
ATOM 3905 C C . PRO A 1 491 ? 22.884 7.399 -17.775 1.00 95.31 491 PRO A C 1
ATOM 3907 O O . PRO A 1 491 ? 22.470 8.542 -17.992 1.00 95.31 491 PRO A O 1
ATOM 3910 N N . LYS A 1 492 ? 23.502 7.068 -16.637 1.00 93.31 492 LYS A N 1
ATOM 3911 C CA . LYS A 1 492 ? 23.742 8.026 -15.549 1.00 93.31 492 LYS A CA 1
ATOM 3912 C C . LYS A 1 492 ? 24.405 9.308 -16.068 1.00 93.31 492 LYS A C 1
ATOM 3914 O O . LYS A 1 492 ? 25.471 9.262 -16.678 1.00 93.31 492 LYS A O 1
ATOM 3919 N N . GLY A 1 493 ? 23.779 10.456 -15.803 1.00 92.06 493 GLY A N 1
ATOM 3920 C CA . GLY A 1 493 ? 24.287 11.775 -16.198 1.00 92.06 493 GLY A CA 1
ATOM 3921 C C . GLY A 1 493 ? 24.124 12.122 -17.684 1.00 92.06 493 GLY A C 1
ATOM 3922 O O . GLY A 1 493 ? 24.611 13.168 -18.112 1.00 92.06 493 GLY A O 1
ATOM 3923 N N . ALA A 1 494 ? 23.452 11.286 -18.480 1.00 94.62 494 ALA A N 1
ATOM 3924 C CA . ALA A 1 494 ? 23.176 11.596 -19.877 1.00 94.62 494 ALA A CA 1
ATOM 3925 C C . ALA A 1 494 ? 22.180 12.760 -20.006 1.00 94.62 494 ALA A C 1
ATOM 3927 O O . ALA A 1 494 ? 21.155 12.805 -19.330 1.00 94.62 494 ALA A O 1
ATOM 3928 N N . THR A 1 495 ? 22.452 13.686 -20.927 1.00 94.31 495 THR A N 1
ATOM 3929 C CA . THR A 1 495 ? 21.573 14.833 -21.220 1.00 94.31 495 THR A CA 1
ATOM 3930 C C . THR A 1 495 ? 20.437 14.490 -22.186 1.00 94.31 495 THR A C 1
ATOM 3932 O O . THR A 1 495 ? 19.456 15.222 -22.272 1.00 94.31 495 THR A O 1
ATOM 3935 N N . GLN A 1 496 ? 20.551 13.368 -22.899 1.00 96.88 496 GLN A N 1
ATOM 3936 C CA . GLN A 1 496 ? 19.545 12.828 -23.807 1.00 96.88 496 GLN A CA 1
ATOM 3937 C C . GLN A 1 496 ? 19.531 11.302 -23.724 1.00 96.88 496 GLN A C 1
ATOM 3939 O O . GLN A 1 496 ? 20.538 10.677 -23.384 1.00 96.88 496 GLN A O 1
ATOM 3944 N N . GLY A 1 497 ? 18.389 10.715 -24.049 1.00 96.75 497 GLY A N 1
ATOM 3945 C CA . GLY A 1 497 ? 18.184 9.282 -24.052 1.00 96.75 497 GLY A CA 1
ATOM 3946 C C . GLY A 1 497 ? 18.455 8.667 -25.414 1.00 96.75 497 GLY A C 1
ATOM 3947 O O . GLY A 1 497 ? 18.771 9.334 -26.399 1.00 96.75 497 GLY A O 1
ATOM 3948 N N . THR A 1 498 ? 18.284 7.356 -25.470 1.00 96.62 498 THR A N 1
ATOM 3949 C CA . THR A 1 498 ? 18.337 6.568 -26.701 1.00 96.62 498 THR A CA 1
ATOM 3950 C C . THR A 1 498 ? 17.119 5.664 -26.769 1.00 96.62 498 THR A C 1
ATOM 3952 O O . THR A 1 498 ? 16.724 5.078 -25.761 1.00 96.62 498 THR A O 1
ATOM 3955 N N . VAL A 1 499 ? 16.510 5.560 -27.949 1.00 96.56 499 VAL A N 1
ATOM 3956 C CA . VAL A 1 499 ? 15.424 4.605 -28.183 1.00 96.56 499 VAL A CA 1
ATOM 3957 C C . VAL A 1 499 ? 16.042 3.215 -28.258 1.00 96.56 499 VAL A C 1
ATOM 3959 O O . VAL A 1 499 ? 16.924 2.989 -29.086 1.00 96.56 499 VAL A O 1
ATOM 3962 N N . ILE A 1 500 ? 15.597 2.295 -27.404 1.00 95.25 500 ILE A N 1
ATOM 3963 C CA . ILE A 1 500 ? 16.073 0.904 -27.432 1.00 95.25 500 ILE A CA 1
ATOM 3964 C C . ILE A 1 500 ? 15.062 -0.051 -28.066 1.00 95.25 500 ILE A C 1
ATOM 3966 O O . ILE A 1 500 ? 15.474 -1.060 -28.631 1.00 95.25 500 ILE A O 1
ATOM 3970 N N . ILE A 1 501 ? 13.762 0.261 -27.985 1.00 95.88 501 ILE A N 1
ATOM 3971 C CA . ILE A 1 501 ? 12.652 -0.533 -28.534 1.00 95.88 501 ILE A CA 1
ATOM 3972 C C . ILE A 1 501 ? 11.512 0.409 -28.933 1.00 95.88 501 ILE A C 1
ATOM 3974 O O . ILE A 1 501 ? 11.220 1.365 -28.210 1.00 95.88 501 ILE A O 1
ATOM 3978 N N . GLY A 1 502 ? 10.818 0.114 -30.031 1.00 95.31 502 GLY A N 1
ATOM 3979 C CA . GLY A 1 502 ? 9.654 0.884 -30.470 1.00 95.31 502 GLY A CA 1
ATOM 3980 C C . GLY A 1 502 ? 10.033 2.204 -31.142 1.00 95.31 502 GLY A C 1
ATOM 3981 O O . GLY A 1 502 ? 11.090 2.321 -31.758 1.00 95.31 502 GLY A O 1
ATOM 3982 N N . GLY A 1 503 ? 9.142 3.197 -31.062 1.00 91.88 503 GLY A N 1
ATOM 3983 C CA . GLY A 1 503 ? 9.326 4.499 -31.720 1.00 91.88 503 GLY A CA 1
ATOM 3984 C C . GLY A 1 503 ? 9.012 4.501 -33.221 1.00 91.88 503 GLY A C 1
ATOM 3985 O O . GLY A 1 503 ? 9.249 5.500 -33.893 1.00 91.88 503 GLY A O 1
ATOM 3986 N N . ASN A 1 504 ? 8.442 3.409 -33.739 1.00 92.88 504 ASN A N 1
ATOM 3987 C CA . ASN A 1 504 ? 8.051 3.239 -35.143 1.00 92.88 504 ASN A CA 1
ATOM 3988 C C . ASN A 1 504 ? 6.531 3.384 -35.329 1.00 92.88 504 ASN A C 1
ATOM 3990 O O . ASN A 1 504 ? 5.899 2.561 -35.996 1.00 92.88 504 ASN A O 1
ATOM 3994 N N . ASN A 1 505 ? 5.969 4.443 -34.736 1.00 91.25 505 ASN A N 1
ATOM 3995 C CA . ASN A 1 505 ? 4.532 4.694 -34.571 1.00 91.25 505 ASN A CA 1
ATOM 3996 C C . ASN A 1 505 ? 3.813 3.681 -33.664 1.00 91.25 505 ASN A C 1
ATOM 3998 O O . ASN A 1 505 ? 4.338 2.615 -33.335 1.00 91.25 505 ASN A O 1
ATOM 4002 N N . GLU A 1 506 ? 2.595 4.047 -33.261 1.00 96.25 506 GLU A N 1
ATOM 4003 C CA . GLU A 1 506 ? 1.669 3.141 -32.582 1.00 96.25 506 GLU A CA 1
ATOM 4004 C C . GLU A 1 506 ? 1.345 1.946 -33.486 1.00 96.25 506 GLU A C 1
ATOM 4006 O O . GLU A 1 506 ? 1.024 2.122 -34.665 1.00 96.25 506 GLU A O 1
ATOM 4011 N N . GLY A 1 507 ? 1.404 0.729 -32.950 1.00 94.44 507 GLY A N 1
ATOM 4012 C CA . GLY A 1 507 ? 0.985 -0.452 -33.697 1.00 94.44 507 GLY A CA 1
ATOM 4013 C C . GLY A 1 507 ? 1.382 -1.772 -33.051 1.00 94.44 507 GLY A C 1
ATOM 4014 O O . GLY A 1 507 ? 2.007 -1.808 -31.993 1.00 94.44 507 GLY A O 1
ATOM 4015 N N . ALA A 1 508 ? 1.012 -2.869 -33.713 1.00 92.94 508 ALA A N 1
ATOM 4016 C CA . ALA A 1 508 ? 1.224 -4.235 -33.231 1.00 92.94 508 ALA A CA 1
ATOM 4017 C C . ALA A 1 508 ? 2.293 -5.020 -34.017 1.00 92.94 508 ALA A C 1
ATOM 4019 O O . ALA A 1 508 ? 2.577 -6.173 -33.669 1.00 92.94 508 ALA A O 1
ATOM 4020 N N . GLN A 1 509 ? 2.876 -4.432 -35.072 1.00 92.31 509 GLN A N 1
ATOM 4021 C CA . GLN A 1 509 ? 3.895 -5.091 -35.897 1.00 92.31 509 GLN A CA 1
ATOM 4022 C C . GLN A 1 509 ? 5.224 -5.258 -35.138 1.00 92.31 509 GLN A C 1
ATOM 4024 O O . GLN A 1 509 ? 5.387 -4.810 -34.001 1.00 92.31 509 GLN A O 1
ATOM 4029 N N . SER A 1 510 ? 6.193 -5.927 -35.768 1.00 88.25 510 SER A N 1
ATOM 4030 C CA . SER A 1 510 ? 7.538 -6.078 -35.203 1.00 88.25 510 SER A CA 1
ATOM 4031 C C . SER A 1 510 ? 8.154 -4.708 -34.913 1.00 88.25 510 SER A C 1
ATOM 4033 O O . SER A 1 510 ? 8.154 -3.834 -35.775 1.00 88.25 510 SER A O 1
ATOM 4035 N N . ASN A 1 511 ? 8.709 -4.544 -33.712 1.00 88.88 511 ASN A N 1
ATOM 4036 C CA . ASN A 1 511 ? 9.264 -3.282 -33.218 1.00 88.88 511 ASN A CA 1
ATOM 4037 C C . ASN A 1 511 ? 8.279 -2.091 -33.208 1.00 88.88 511 ASN A C 1
ATOM 4039 O O . ASN A 1 511 ? 8.698 -0.932 -33.276 1.00 88.88 511 ASN A O 1
ATOM 4043 N N . GLN A 1 512 ? 6.976 -2.373 -33.123 1.00 95.31 512 GLN A N 1
ATOM 4044 C CA . GLN A 1 512 ? 5.944 -1.405 -32.767 1.00 95.31 512 GLN A CA 1
ATOM 4045 C C . GLN A 1 512 ? 5.367 -1.746 -31.393 1.00 95.31 512 GLN A C 1
ATOM 4047 O O . GLN A 1 512 ? 5.235 -2.916 -31.017 1.00 95.31 512 GLN A O 1
ATOM 4052 N N . LEU A 1 513 ? 5.048 -0.694 -30.650 1.00 96.94 513 LEU A N 1
ATOM 4053 C CA . LEU A 1 513 ? 4.368 -0.747 -29.363 1.00 96.94 513 LEU A CA 1
ATOM 4054 C C . LEU A 1 513 ? 3.142 0.163 -29.443 1.00 96.94 513 LEU A C 1
ATOM 4056 O O . LEU A 1 513 ? 3.065 1.044 -30.298 1.00 96.94 513 LEU A O 1
ATOM 4060 N N . ALA A 1 514 ? 2.198 -0.021 -28.534 1.00 97.12 514 ALA A N 1
ATOM 4061 C CA . ALA A 1 514 ? 1.043 0.834 -28.356 1.00 97.12 514 ALA A CA 1
ATOM 4062 C C . ALA A 1 514 ? 0.824 1.060 -26.854 1.00 97.12 514 ALA A C 1
ATOM 4064 O O . ALA A 1 514 ? 0.310 0.215 -26.121 1.00 97.12 514 ALA A O 1
ATOM 4065 N N . GLY A 1 515 ? 1.271 2.228 -26.390 1.00 96.62 515 GLY A N 1
ATOM 4066 C CA . GLY A 1 515 ? 1.192 2.641 -24.988 1.00 96.62 515 GLY A CA 1
ATOM 4067 C C . GLY A 1 515 ? 1.927 1.702 -24.022 1.00 96.62 515 GLY A C 1
ATOM 4068 O O . GLY A 1 515 ? 1.272 1.104 -23.175 1.00 96.62 515 GLY A O 1
ATOM 4069 N N . PRO A 1 516 ? 3.260 1.539 -24.106 1.00 97.88 516 PRO A N 1
ATOM 4070 C CA . PRO A 1 516 ? 3.981 0.702 -23.155 1.00 97.88 516 PRO A CA 1
ATOM 4071 C C . PRO A 1 516 ? 3.842 1.240 -21.724 1.00 97.88 516 PRO A C 1
ATOM 4073 O O . PRO A 1 516 ? 3.947 2.448 -21.505 1.00 97.88 516 PRO A O 1
ATOM 4076 N N . VAL A 1 517 ? 3.617 0.346 -20.758 1.00 96.69 517 VAL A N 1
ATOM 4077 C CA . VAL A 1 517 ? 3.410 0.702 -19.341 1.00 96.69 517 VAL A CA 1
ATOM 4078 C C . VAL A 1 517 ? 4.450 0.052 -18.433 1.00 96.69 517 VAL A C 1
ATOM 4080 O O . VAL A 1 517 ? 5.451 0.692 -18.137 1.00 96.69 517 VAL A O 1
ATOM 4083 N N . GLY A 1 518 ? 4.256 -1.196 -18.003 1.00 94.75 518 GLY A N 1
ATOM 4084 C CA . GLY A 1 518 ? 5.161 -1.904 -17.098 1.00 94.75 518 GLY A CA 1
ATOM 4085 C C . GLY A 1 518 ? 6.421 -2.411 -17.799 1.00 94.75 518 GLY A C 1
ATOM 4086 O O . GLY A 1 518 ? 6.356 -2.897 -18.932 1.00 94.75 518 GLY A O 1
ATOM 4087 N N . LEU A 1 519 ? 7.555 -2.332 -17.098 1.00 95.81 519 LEU A N 1
ATOM 4088 C CA . LEU A 1 519 ? 8.855 -2.846 -17.530 1.00 95.81 519 LEU A CA 1
ATOM 4089 C C . LEU A 1 519 ? 9.425 -3.781 -16.467 1.00 95.81 519 LEU A C 1
ATOM 4091 O O . LEU A 1 519 ? 9.306 -3.513 -15.275 1.00 95.81 519 LEU A O 1
ATOM 4095 N N . SER A 1 520 ? 10.083 -4.856 -16.891 1.00 93.88 520 SER A N 1
ATOM 4096 C CA . SER A 1 520 ? 10.831 -5.728 -15.984 1.00 93.88 520 SER A CA 1
ATOM 4097 C C . SER A 1 520 ? 11.991 -6.397 -16.710 1.00 93.88 520 SER A C 1
ATOM 4099 O O . SER A 1 520 ? 11.891 -6.690 -17.902 1.00 93.88 520 SER A O 1
ATOM 4101 N N . PHE A 1 521 ? 13.079 -6.670 -15.995 1.00 91.69 521 PHE A N 1
ATOM 4102 C CA . PHE A 1 521 ? 14.191 -7.468 -16.502 1.00 91.69 521 PHE A CA 1
ATOM 4103 C C . PHE A 1 521 ? 14.174 -8.857 -15.863 1.00 91.69 521 PHE A C 1
ATOM 4105 O O . PHE A 1 521 ? 13.966 -8.981 -14.657 1.00 91.69 521 PHE A O 1
ATOM 4112 N N . ASP A 1 522 ? 14.429 -9.907 -16.650 1.00 87.94 522 ASP A N 1
ATOM 4113 C CA . ASP A 1 522 ? 14.804 -11.204 -16.068 1.00 87.94 522 ASP A CA 1
ATOM 4114 C C . ASP A 1 522 ? 16.294 -11.246 -15.744 1.00 87.94 522 ASP A C 1
ATOM 4116 O O . ASP A 1 522 ? 17.056 -10.455 -16.274 1.00 87.94 522 ASP A O 1
ATOM 4120 N N . ARG A 1 523 ? 16.734 -12.225 -14.945 1.00 83.69 523 ARG A N 1
ATOM 4121 C CA . ARG A 1 523 ? 18.141 -12.411 -14.534 1.00 83.69 523 ARG A CA 1
ATOM 4122 C C . ARG A 1 523 ? 19.178 -12.492 -15.669 1.00 83.69 523 ARG A C 1
ATOM 4124 O O . ARG A 1 523 ? 20.368 -12.427 -15.385 1.00 83.69 523 ARG A O 1
ATOM 4131 N N . HIS A 1 524 ? 18.757 -12.699 -16.918 1.00 85.75 524 HIS A N 1
ATOM 4132 C CA . HIS A 1 524 ? 19.647 -12.759 -18.079 1.00 85.75 524 HIS A CA 1
ATOM 4133 C C . HIS A 1 524 ? 19.719 -11.415 -18.826 1.00 85.75 524 HIS A C 1
ATOM 4135 O O . HIS A 1 524 ? 20.392 -11.331 -19.848 1.00 85.75 524 HIS A O 1
ATOM 4141 N N . GLY A 1 525 ? 19.028 -10.376 -18.348 1.00 89.31 525 GLY A N 1
ATOM 4142 C CA . GLY A 1 525 ? 18.988 -9.054 -18.975 1.00 89.31 525 GLY A CA 1
ATOM 4143 C C . GLY A 1 525 ? 17.946 -8.917 -20.086 1.00 89.31 525 GLY A C 1
ATOM 4144 O O . GLY A 1 525 ? 17.934 -7.898 -20.779 1.00 89.31 525 GLY A O 1
ATOM 4145 N N . ASN A 1 526 ? 17.057 -9.899 -20.279 1.00 92.00 526 ASN A N 1
ATOM 4146 C CA . ASN A 1 526 ? 15.975 -9.752 -21.255 1.00 92.00 526 ASN A CA 1
ATOM 4147 C C . ASN A 1 526 ? 14.922 -8.782 -20.716 1.00 92.00 526 ASN A C 1
ATOM 4149 O O . ASN A 1 526 ? 14.550 -8.860 -19.543 1.00 92.00 526 ASN A O 1
ATOM 4153 N N . LEU A 1 527 ? 14.421 -7.908 -21.586 1.00 94.44 527 LEU A N 1
ATOM 4154 C CA . LEU A 1 527 ? 13.439 -6.888 -21.241 1.00 94.44 527 LEU A CA 1
ATOM 4155 C C . LEU A 1 527 ? 12.023 -7.389 -21.533 1.00 94.44 527 LEU A C 1
ATOM 4157 O O . LEU A 1 527 ? 11.724 -7.811 -22.650 1.00 94.44 527 LEU A O 1
ATOM 4161 N N . TYR A 1 528 ? 11.148 -7.302 -20.540 1.00 95.56 528 TYR A N 1
ATOM 4162 C CA . TYR A 1 528 ? 9.719 -7.563 -20.654 1.00 95.56 528 TYR A CA 1
ATOM 4163 C C . TYR A 1 528 ? 8.986 -6.229 -20.634 1.00 95.56 528 TYR A C 1
ATOM 4165 O O . TYR A 1 528 ? 9.217 -5.401 -19.754 1.00 95.56 528 TYR A O 1
ATOM 4173 N N . VAL A 1 529 ? 8.104 -6.035 -21.608 1.00 97.19 529 VAL A N 1
ATOM 4174 C CA . VAL A 1 529 ? 7.333 -4.808 -21.791 1.00 97.19 529 VAL A CA 1
ATOM 4175 C C . VAL A 1 529 ? 5.860 -5.165 -21.828 1.00 97.19 529 VAL A C 1
ATOM 4177 O O . VAL A 1 529 ? 5.446 -5.989 -22.649 1.00 97.19 529 VAL A O 1
ATOM 4180 N N . VAL A 1 530 ? 5.060 -4.529 -20.975 1.00 97.50 530 VAL A N 1
ATOM 4181 C CA . VAL A 1 530 ? 3.607 -4.546 -21.139 1.00 97.50 530 VAL A CA 1
ATOM 4182 C C . VAL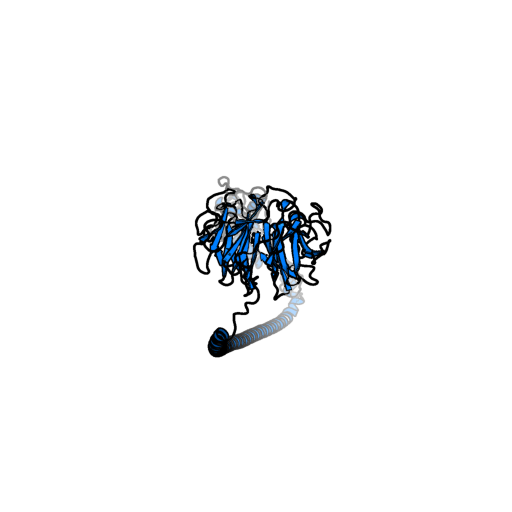 A 1 530 ? 3.226 -3.553 -22.222 1.00 97.50 530 VAL A C 1
ATOM 4184 O O . VAL A 1 530 ? 3.365 -2.342 -22.059 1.00 97.50 530 VAL A O 1
ATOM 4187 N N . ASP A 1 531 ? 2.737 -4.092 -23.327 1.00 97.00 531 ASP A N 1
ATOM 4188 C CA . ASP A 1 531 ? 2.277 -3.375 -24.505 1.00 97.00 531 ASP A CA 1
ATOM 4189 C C . ASP A 1 531 ? 0.753 -3.196 -24.387 1.00 97.00 531 ASP A C 1
ATOM 4191 O O . ASP A 1 531 ? -0.029 -3.962 -24.955 1.00 97.00 531 ASP A O 1
ATOM 4195 N N . ASN A 1 532 ? 0.353 -2.254 -23.521 1.00 96.69 532 ASN A N 1
ATOM 4196 C CA . ASN A 1 532 ? -0.990 -2.149 -22.935 1.00 96.69 532 ASN A CA 1
ATOM 4197 C C . ASN A 1 532 ? -2.111 -2.138 -23.975 1.00 96.69 532 ASN A C 1
ATOM 4199 O O . ASN A 1 532 ? -3.032 -2.942 -23.876 1.00 96.69 532 ASN A O 1
ATOM 4203 N N . ARG A 1 533 ? -2.027 -1.269 -24.989 1.00 96.31 533 ARG A N 1
ATOM 4204 C CA . ARG A 1 533 ? -3.106 -1.109 -25.981 1.00 96.31 533 ARG A CA 1
ATOM 4205 C C . ARG A 1 533 ? -3.143 -2.228 -27.021 1.00 96.31 533 ARG A C 1
ATOM 4207 O O . ARG A 1 533 ? -4.096 -2.316 -27.785 1.00 96.31 533 ARG A O 1
ATOM 4214 N N . ASN A 1 534 ? -2.120 -3.080 -27.042 1.00 96.19 534 ASN A N 1
ATOM 4215 C CA . ASN A 1 534 ? -2.084 -4.308 -27.832 1.00 96.19 534 ASN A CA 1
ATOM 4216 C C . ASN A 1 534 ? -2.438 -5.554 -26.993 1.00 96.19 534 ASN A C 1
ATOM 4218 O O . ASN A 1 534 ? -2.293 -6.676 -27.487 1.00 96.19 534 ASN A O 1
ATOM 4222 N N . ASP A 1 535 ? -2.846 -5.380 -25.728 1.00 96.06 535 ASP A N 1
ATOM 4223 C CA . ASP A 1 535 ? -3.257 -6.446 -24.805 1.00 96.06 535 ASP A CA 1
ATOM 4224 C C . ASP A 1 535 ? -2.256 -7.611 -24.713 1.00 96.06 535 ASP A C 1
ATOM 4226 O O . ASP A 1 535 ? -2.620 -8.796 -24.721 1.00 96.06 535 ASP A O 1
ATOM 4230 N N . ARG A 1 536 ? -0.958 -7.290 -24.663 1.00 95.56 536 ARG A N 1
ATOM 4231 C CA . ARG A 1 536 ? 0.111 -8.295 -24.656 1.00 95.56 536 ARG A CA 1
ATOM 4232 C C . ARG A 1 536 ? 1.312 -7.898 -23.807 1.00 95.56 536 ARG A C 1
ATOM 4234 O O . ARG A 1 536 ? 1.551 -6.726 -23.532 1.00 95.56 536 ARG A O 1
ATOM 4241 N N . VAL A 1 537 ? 2.113 -8.898 -23.450 1.00 95.88 537 VAL A N 1
ATOM 4242 C CA . VAL A 1 537 ? 3.463 -8.719 -22.903 1.00 95.88 537 VAL A CA 1
ATOM 4243 C C . VAL A 1 537 ? 4.469 -9.207 -23.935 1.00 95.88 537 VAL A C 1
ATOM 4245 O O . VAL A 1 537 ? 4.371 -10.341 -24.414 1.00 95.88 537 VAL A O 1
ATOM 4248 N N . GLN A 1 538 ? 5.438 -8.360 -24.271 1.00 95.56 538 GLN A N 1
ATOM 4249 C CA . GLN A 1 538 ? 6.526 -8.694 -25.185 1.00 95.56 538 GLN A CA 1
ATOM 4250 C C . GLN A 1 538 ? 7.835 -8.900 -24.425 1.00 95.56 538 GLN A C 1
ATOM 4252 O O . GLN A 1 538 ? 8.198 -8.088 -23.579 1.00 95.56 538 GLN A O 1
ATOM 4257 N N . LYS A 1 539 ? 8.555 -9.973 -24.754 1.00 94.81 539 LYS A N 1
ATOM 4258 C CA . LYS A 1 539 ? 9.922 -10.248 -24.306 1.00 94.81 539 LYS A CA 1
ATOM 4259 C C . LYS A 1 539 ? 10.896 -9.915 -25.427 1.00 94.81 539 LYS A C 1
ATOM 4261 O O . LYS A 1 539 ? 10.775 -10.444 -26.531 1.00 94.81 539 LYS A O 1
ATOM 4266 N N . PHE A 1 540 ? 11.901 -9.115 -25.116 1.00 94.75 540 PHE A N 1
ATOM 4267 C CA . PHE A 1 540 ? 12.991 -8.774 -26.014 1.00 94.75 540 PHE A CA 1
ATOM 4268 C C . PHE A 1 540 ? 14.284 -9.338 -25.452 1.00 94.75 540 PHE A C 1
ATOM 4270 O O . PHE A 1 540 ? 14.675 -9.041 -24.320 1.00 94.75 540 PHE A O 1
ATOM 4277 N N . ASN A 1 541 ? 14.931 -10.189 -26.240 1.00 93.00 541 ASN A N 1
ATOM 4278 C CA . ASN A 1 541 ? 16.161 -10.830 -25.808 1.00 93.00 541 ASN A CA 1
ATOM 4279 C C . ASN A 1 541 ? 17.332 -9.864 -25.951 1.00 93.00 541 ASN A C 1
ATOM 4281 O O . ASN A 1 541 ? 17.416 -9.152 -26.954 1.00 93.00 541 ASN A O 1
ATOM 4285 N N . ILE A 1 542 ? 18.230 -9.874 -24.971 1.00 91.19 542 ILE A N 1
ATOM 4286 C CA . ILE A 1 542 ? 19.509 -9.171 -25.083 1.00 91.19 542 ILE A CA 1
ATOM 4287 C C . ILE A 1 542 ? 20.348 -9.803 -26.216 1.00 91.19 542 ILE A C 1
ATOM 4289 O O . ILE A 1 542 ? 20.228 -11.008 -26.474 1.00 91.19 542 ILE A O 1
ATOM 4293 N N . GLU A 1 543 ? 21.095 -8.981 -26.957 1.00 86.38 543 GLU A N 1
ATOM 4294 C CA . GLU A 1 543 ? 21.943 -9.400 -28.091 1.00 86.38 543 GLU A CA 1
ATOM 4295 C C . GLU A 1 543 ? 23.230 -10.115 -27.680 1.00 86.38 543 GLU A C 1
ATOM 4297 O O . GLU A 1 543 ? 23.857 -9.700 -26.677 1.00 86.38 543 GLU A O 1
#

Foldseek 3Di:
DPDPDQKDFPCQPPQDPVQAAPQPRGGADQWKAAPVGDIHRLVRVQVVCVPDQADPPPVGGDGHDNVRIGGDPPDDNVVSQQQTFIAGNQQRDDGDGNVCVVVCLVPPQQQRKDAAPLVVVPGPDIGGNVCNVVCLVVDPSNVCVVVVVVVVVVVVVVVVVVVVVVVVVVVVVVVVVVVVVVVVVVVVVVVVVVVVVVVVVVVVVVVVVVVVVVVVVVVVVVVVVVVVVVCVVPDDDPDPDFAPQDPPWAWDLFWDFQAALPDDDDFQRHAAQKAAWDADQQRWIWIDRQVQQFIWIGGGPDNGIDTQAANPDDDDFQQHAHRWHYWDAPPVQCWIWIRRQVQQFIWTFHRPPTRGTDTQAHNANFQEWDADPVGWIWTQRQVFQFIFTDRRNDHDTDTQAQPVGDDQFQQHAHRWHYWDADPQRKIWIQSQVQQFIWIGGGPDRGTDTQAANPGDDDDQRTAHRWAEWDAGPQRWIWIQSQVQQFIWIGGGPRNGIDTRAASPDADDDRRGAHRWHYWDAHNNRWIWICRRVSRTIITIDID

Mean predicted aligned error: 18.17 Å

Solvent-accessible surface area (backbone atoms only — not comparable to full-atom values): 28430 Å² total; per-residue (Å²): 133,86,75,90,57,70,52,45,66,76,57,70,93,74,58,62,72,91,50,41,14,85,83,81,71,42,66,55,54,68,45,22,30,39,88,85,72,50,66,32,22,42,68,58,49,54,58,47,49,77,79,41,53,47,44,89,52,94,90,45,84,51,76,48,56,78,89,58,54,37,74,53,68,93,42,72,67,54,57,56,55,27,67,38,49,22,27,36,70,74,76,64,52,66,84,37,41,49,62,50,45,67,54,37,52,75,73,66,40,51,60,32,78,40,66,48,92,38,34,92,81,68,49,84,56,69,43,40,42,71,52,46,70,64,49,58,78,72,35,66,56,61,76,44,41,70,61,50,52,57,52,50,54,51,51,52,52,50,52,54,51,52,52,53,50,53,58,50,51,53,52,55,48,53,58,49,51,55,54,51,50,52,52,50,53,54,50,52,52,51,51,52,52,53,48,52,58,48,51,55,52,50,53,54,50,49,55,53,50,52,57,51,49,50,54,52,49,54,52,49,52,51,51,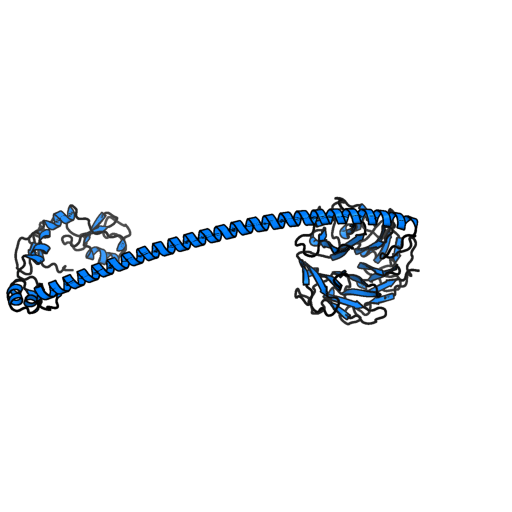50,50,54,48,50,57,53,44,68,76,72,48,83,84,84,75,82,88,67,41,86,61,56,98,78,68,50,48,46,57,67,53,42,79,58,40,42,62,69,52,79,46,84,54,53,37,27,19,26,53,32,32,18,44,35,63,48,99,80,53,33,37,38,36,22,20,16,80,55,10,26,32,32,39,24,48,69,93,40,79,50,38,43,82,58,40,44,60,67,46,74,44,83,52,51,44,29,24,24,48,28,30,20,44,44,75,42,76,92,76,50,22,34,43,32,27,21,24,75,70,18,25,31,30,41,29,37,69,70,94,38,75,51,40,44,80,62,43,72,87,34,40,29,41,18,61,48,68,53,99,86,59,39,37,36,36,24,25,34,83,58,11,30,30,29,41,28,56,85,80,49,93,71,57,49,75,63,40,22,82,68,24,74,43,83,55,56,32,26,19,26,54,33,32,22,44,35,70,52,97,76,59,26,41,35,34,15,22,14,75,54,10,24,30,35,36,24,53,67,92,50,80,52,39,45,81,62,39,44,60,69,44,75,44,80,53,57,40,27,20,25,48,25,24,18,42,47,67,47,90,72,56,29,40,36,34,18,22,16,73,53,10,24,33,35,39,20,52,64,90,46,86,48,43,43,80,66,40,42,59,66,49,75,42,83,55,83,36,28,24,25,42,27,31,20,56,44,65,43,87,83,43,27,40,37,37,20,23,18,78,55,16,26,29,31,40,22,49,53,110

Secondary structure (DSSP, 8-state):
-----SEEETTGGGS-GGGB-TTTSSB-SSEEE-TTS-EEEHHHHHHHHTT-SB-SSTT---B--GGG-EE--SSHHHHHHHTSEEEETTT---PEEGGGHHHIIIII-TTSEEE-TTGGGT---EEEHHHHHHHHHH-HHHHSHHHHHHHHHHHHHHHHHHHHHHHHHHHHHHHHHHHHHHHHHHHHHHHHHHHHHHHHHHHHHHHHHHHHHHHHHHHHHHHHHHHHHHHHTTS-----SS----TT--B-SSPEEEEE-S-BSSSTT-BSSEEEEEE-TT--EEEEETTTTEEEEE-TT-SS-EEEEE-S-BSSSTT-BSSEEEEEEETTTTEEEEEETTTTEEEEEETTT----EEEEES--EEEEEE-TT--EEEEETTTTEEEEE-TT-SSPEEEE-TT-BSSSTT-BSSEEEEEE-TT-PEEEEEGGGTEEEEE-TT-SS-EEEEE-S-BSSSTT-BSS---EEE-TT--EEEEEGGGTEEEEE-TT-SS-EEEEE-S-BSSSTT-BSSEEEEEE-TT--EEEEEGGGTEEEEE-B-

Nearest PDB structures (foldseek):
  7djj-assembly1_A  TM=8.695E-01  e=1.537E-16  Arabidopsis thaliana
  7l3l-assembly1_A  TM=5.911E-01  e=2.894E-06  Homo sapiens
  7l3l-assembly2_C  TM=6.029E-01  e=5.576E-06  Homo sapiens
  8ctg-assembly1_C  TM=4.973E-01  e=2.917E-07  Homo sapiens
  4raa-assembly1_A-2  TM=5.930E-01  e=5.576E-06  Bacteroides fragilis NCTC 9343

pLDDT: mean 88.33, std 10.61, range [32.69, 98.56]

Sequence (543 aa):
MTFNNNYEYTEKDRIDPLLICELCKDPFIDPFVTPCIHTFCRQCIEQYLESDSSCPSKWCNQSLRTEDLKPHEPGIVVSMLNRLHVKCKLCEEAPLYRGDFDEHINKDCTKAEVKCTTSKFGCTWSGERDQLNNHLKVCVYQQLSSTFDSLFDKIESQNSYIKQLEDQLEKQWIEFEERTDQQKAGLEGKIVQLKTELDERIDQQKTILEGRMDKQKTGLEEEIKKLKNKIKCLLPPIRANLTDIQPNAKWKQNGLTVAGGCGQANRSNQLAGPHGLCVDDNQTIYVVDNYNHRIMEWKCCGTNGKVVAGGNGYGNGAHQLNGPQDVIIDKEQDSFIITDTVNRRIVRWPRRKGTRGETIISNVSCWGLTMDENGFLYVVDNGKNEVRRYQIGDVKGTVVAGSNGKGNRLDQLSGPSYLFVDRDHSVYVSDSSNHRVMKWEEGTKEGIIVAGGQGEGNSLTQLLYPQGVVVDQLDTVYVADFGNHRIMRWPKGATQGTVIIGGNNEGAQSNQLAGPVGLSFDRHGNLYVVDNRNDRVQKFNIE

Radius of gyration: 52.77 Å; Cα contacts (8 Å, |Δi|>4): 1161; chains: 1; bounding box: 124×64×117 Å